Protein 1P9B (pdb70)

Nearest PDB structures (foldseek):
  1p9b-assembly1_A-2  TM=1.002E+00  e=6.068E-93  Plasmodium falciparum
  7pvo-assembly1_A  TM=9.543E-01  e=1.295E-46  Helicobacter pylori 26695
  3hid-assembly1_A-2  TM=9.448E-01  e=1.456E-46  Yersinia pestis CO92
  1ade-assembly1_A  TM=9.173E-01  e=1.953E-46  Escherichia coli
  3r7t-assembly1_A  TM=9.299E-01  e=4.660E-45  Campylobacter jejuni subsp. jejuni NCTC 11168 = ATCC 700819

InterPro domains:
  IPR001114 Adenylosuccinate synthetase [MF_00011] (1-442)
  IPR001114 Adenylosuccinate synthetase [PF00709] (19-434)
  IPR001114 Adenylosuccinate synthetase [PTHR11846] (7-436)
  IPR001114 Adenylosuccinate synthetase [SM00788] (16-435)
  IPR001114 Adenylosuccinate synthetase [TIGR00184] (19-437)
  IPR001114 Adenylosuccinate synthetase [cd03108] (15-435)
  IPR018220 Adenylosuccinate synthase, GTP-binding site [PS01266] (23-30)
  IPR027417 P-loop containing nucleoside triphosphate hydrolase [SSF52540] (15-436)
  IPR033128 Adenylosuccinate synthase, active site [PS00513] (144-155)
  IPR042109 Adenylosuccinate synthetase, domain 1 [G3DSA:3.40.440.10] (19-273)
  IPR042110 Adenylosuccinate synthetase, domain 2 [G3DSA:1.10.300.10] (111-208)
  IPR042111 Adenylosuccinate synthetase, domain 3 [G3DSA:3.90.170.10] (274-442)

Solvent-accessible surface area: 18116 Å² total; per-residue (Å²): 80,28,11,18,0,0,2,2,2,2,6,5,39,0,24,5,3,17,0,0,1,33,36,2,90,164,23,54,4,0,0,2,1,4,0,0,7,17,5,11,9,41,0,3,29,127,111,97,123,81,50,12,40,0,1,0,0,0,9,61,39,116,135,3,31,0,0,0,0,22,10,0,0,0,13,0,86,25,0,7,96,18,8,104,97,51,27,87,53,3,57,102,31,0,42,0,2,44,76,0,9,1,2,0,39,0,2,40,61,3,5,43,67,58,18,66,136,60,109,171,88,61,110,51,31,17,41,26,102,67,0,9,28,7,1,26,63,10,69,73,58,204,65,15,6,107,0,21,32,0,92,78,48,147,63,0,107,68,74,0,34,139,8,0,70,88,6,31,114,101,68,129,17,115,144,31,80,50,136,121,10,24,100,63,5,100,64,15,17,78,87,0,91,100,45,1,43,62,2,53,58,32,3,70,72,18,25,123,87,118,80,102,3,3,2,0,2,1,15,1,2,0,32,1,55,109,76,1,1,139,56,22,16,19,35,6,43,2,1,29,39,2,0,43,80,4,0,29,17,88,120,162,48,28,75,23,4,0,0,0,0,1,1,0,1,2,5,37,20,44,16,19,15,33,1,53,24,140,77,113,46,0,100,57,0,50,90,126,9,124,0,67,11,41,26,37,170,66,85,17,60,1,0,10,0,1,5,9,0,5,20,35,2,60,90,48,1,56,23,66,53,4,0,0,3,51,0,33,9,0,13,38,20,161,57,1,34,0,0,27,29,0,77,9,123,159,95,30,120,104,24,136,149,21,56,20,6,24,75,89,120,60,3,126,48,35,81,35,52,71,58,150,19,75,13,9,185,95,108,0,49,108,21,100,95,32,107,101,3,23,105,44,0,32,122,1,0,81,8,0,27,137,69,5,180,7,68,2,27,32,0,0,1,7,69,19,62,168,17,22,0,81,44,142

Organism: Plasmodium falciparum (NCBI:txid5833)

Foldseek 3Di:
DQFEEEFALAFDPLQQLLVQCLCLVPAAEEEEFAEFQLFWHWAAAPRDIDIDRHWHSSLVDPRHATEYFLHYAYALVSVVVVDVVSDDVNLVRYAYEQNHFYAYVVLLVVLVVVQVVVVVVVHHLQRLSPSRQSRVVCVVVPLTHGNNQLLDLVSVLVSLVVVVVVSCVVSVVPDDCSVVRSVVSVVSNVSCNVNHDNLLVVVVVCVVVSGRYYYRFGGHQLQAVPRHLPPNHGDGGRADVSSCVRRNHDPVSHDFYEYRAEQWDKHGGDGDDQFWDPDVVQVLLCVLVVQADSRNRHRITIGAAELLSSLLNCVTRNHQEYAYAPLLSQAPPQKGKHFLWKAFQPPRHTDDRNDDDSYRVRSVRIHTDIDIAGHHNDRCLVPAEPVSDDPSSNCSQVVSCVSNVHYHAWYARDSHSRRIYGHD

Secondary structure (DSSP, 8-state):
--EEEEEESSSS-SSHHHHHHHHGGG-SEEEE-S--TT--EEEEETTEEEEESSS-TTTTSTT-EEEE-TT-EE-HHHHHHHHHHH-TTGGGGEEEETTSEE--HHHHHHHHHHHHHHHHTT------SSSHHHHHHHHHTT-PPBGGGGGSHHHHHHHHHHHHHHHHHHTT-----HHHHHHHHHHHHHHHGGGEE-HHHHHHHHHHTT--EEEE--S-GGG-TTTSSTTSS-SS--SHHHHHHTTT--GGG--EEEEEEESSEEE-SSS--TTB--SHHHHHHHHHTT-B-TTT-PBPEEE-EEHHHHHHHHHHH--SEEEEE-GGGGTT-SEEEEEEEEEETTT-PBPPTT----SHHHHTTEEEEEEEEE---S--TT--SGGGS-HHHHHHHHHHHHHHT--EEEEE-SSSTT-EEE--

Radius of gyration: 21.54 Å; Cα contacts (8 Å, |Δi|>4): 971; chains: 1; bounding box: 55×57×59 Å

Sequence (424 aa):
GNVVAILGAQWGDEGKGKIIDMLSEYSDITCRFNGGANAGHTISVNDKKYALHLLPCGVLYDNNISVLGNGMVIHVKSLMEEIESVGGKLLDRLYLSNKAHILFDIHQIIDSIQETKKLKEGKQIGTTKRGIGPCYSTKASRIGIRLGTLKNFENFKNMYSKLIDHLMDLYNITEYDKEKELNLFYNYHIKLRDRIVDVISFMNTNLENNKKVLIEGANAAMLDIDFGTYPYVTSSCTTVGGVFSGLGIHHKKLNLVVGVVKSYLTRVGCGPFLTELNNDVGQYLREKGHEYGTTTKRPRRCGWLDIPMLLYVKCINSIDMINLTKLDVLSGLEEILLCVNFKNKKTGELLEKGCYPVEEEISEEYEPVYEKFSGWKEDISTCNEFDELPENAKKYILAIEKYLKTPIVWIGVGPNRKNMIVKK

CATH classification: 3.40.440.10 (+2 more: 1.10.300.10, 3.90.170.10)

Structure (mmCIF, N/CA/C/O backbone):
data_1P9B
#
_entry.id   1P9B
#
_cell.length_a   91.579
_cell.length_b   117.117
_cell.length_c   80.416
_cell.angle_alpha   90.00
_cell.angle_beta   90.00
_cell.angle_gamma   90.00
#
_symmetry.space_group_name_H-M   'C 2 2 21'
#
loop_
_entity.id
_entity.type
_entity.pdbx_description
1 polymer 'Adenylosuccinate Synthetase'
2 non-polymer 'MAGNESIUM ION'
3 non-polymer 'NITRATE ION'
4 non-polymer '6-O-PHOSPHORYL INOSINE MONOPHOSPHATE'
5 non-polymer HADACIDIN
6 non-polymer "GUANOSINE-5'-DIPHOSPHATE"
7 water water
#
loop_
_atom_site.group_PDB
_atom_site.id
_atom_site.type_symbol
_atom_site.label_atom_id
_atom_site.label_alt_id
_atom_site.label_comp_id
_atom_site.label_asym_id
_atom_site.label_entity_id
_atom_site.label_seq_id
_atom_site.pdbx_PDB_ins_code
_atom_site.Cartn_x
_atom_site.Cartn_y
_atom_site.Cartn_z
_atom_site.occupancy
_atom_site.B_iso_or_equiv
_atom_site.auth_seq_id
_atom_site.auth_comp_id
_atom_site.auth_asym_id
_atom_site.auth_atom_id
_atom_site.pdbx_PDB_model_num
ATOM 1 N N . GLY A 1 14 ? 39.462 58.439 30.174 1.00 44.22 14 GLY A N 1
ATOM 2 C CA . GLY A 1 14 ? 38.634 59.441 30.901 1.00 43.31 14 GLY A CA 1
ATOM 3 C C . GLY A 1 14 ? 39.364 60.083 32.067 1.00 42.74 14 GLY A C 1
ATOM 4 O O . GLY A 1 14 ? 38.736 60.546 33.019 1.00 43.40 14 GLY A O 1
ATOM 5 N N . ASN A 1 15 ? 40.692 60.112 31.996 1.00 42.35 15 ASN A N 1
ATOM 6 C CA . ASN A 1 15 ? 41.507 60.703 33.055 1.00 40.21 15 ASN A CA 1
ATOM 7 C C . ASN A 1 15 ? 41.692 62.201 32.824 1.00 38.48 15 ASN A C 1
ATOM 8 O O . ASN A 1 15 ? 41.847 62.975 33.772 1.00 39.10 15 ASN A O 1
ATOM 10 N N . VAL A 1 16 ? 41.693 62.594 31.555 1.00 36.31 16 VAL A N 1
ATOM 11 C CA . VAL A 1 16 ? 41.847 63.992 31.169 1.00 32.46 16 VAL A CA 1
ATOM 12 C C . VAL A 1 16 ? 40.696 64.315 30.226 1.00 29.84 16 VAL A C 1
ATOM 13 O O . VAL A 1 16 ? 40.721 63.944 29.054 1.00 29.54 16 VAL A O 1
ATOM 17 N N . VAL A 1 17 ? 39.691 65.009 30.750 1.00 26.42 17 VAL A N 1
ATOM 18 C CA . VAL A 1 17 ? 38.500 65.352 29.984 1.00 24.84 17 VAL A CA 1
ATOM 19 C C . VAL A 1 17 ? 38.327 66.852 29.765 1.00 23.15 17 VAL A C 1
ATOM 20 O O . VAL A 1 17 ? 38.477 67.645 30.694 1.00 23.30 17 VAL A O 1
ATOM 24 N N . ALA A 1 18 ? 37.995 67.226 28.533 1.00 21.35 18 ALA A N 1
ATOM 25 C CA . ALA A 1 18 ? 37.772 68.622 28.184 1.00 20.32 18 ALA A CA 1
ATOM 26 C C . ALA A 1 18 ? 36.285 68.846 27.931 1.00 19.31 18 ALA A C 1
ATOM 27 O O . ALA A 1 18 ? 35.659 68.102 27.179 1.00 20.77 18 ALA A O 1
ATOM 29 N N . ILE A 1 19 ? 35.723 69.867 28.564 1.00 18.35 19 ILE A N 1
ATOM 30 C CA . ILE A 1 19 ? 34.315 70.196 28.378 1.00 19.09 19 ILE A CA 1
ATOM 31 C C . ILE A 1 19 ? 34.265 71.471 27.540 1.00 18.72 19 ILE A C 1
ATOM 32 O O . ILE A 1 19 ? 34.646 72.545 28.008 1.00 18.63 19 ILE A O 1
ATOM 37 N N . LEU A 1 20 ? 33.803 71.336 26.297 1.00 18.51 20 LEU A N 1
ATOM 38 C CA . LEU A 1 20 ? 33.743 72.459 25.366 1.00 17.76 20 LEU A CA 1
ATOM 39 C C . LEU A 1 20 ? 32.355 72.762 24.809 1.00 17.10 20 LEU A C 1
ATOM 40 O O . LEU A 1 20 ? 31.695 71.888 24.242 1.00 18.03 20 LEU A O 1
ATOM 45 N N . GLY A 1 21 ? 31.920 74.010 24.962 1.00 16.85 21 GLY A N 1
ATOM 46 C CA . GLY A 1 21 ? 30.627 74.414 24.442 1.00 16.55 21 GLY A CA 1
ATOM 47 C C . GLY A 1 21 ? 30.713 74.374 22.932 1.00 15.90 21 GLY A C 1
ATOM 48 O O . GLY A 1 21 ? 31.705 74.820 22.360 1.00 15.95 21 GLY A O 1
ATOM 49 N N . ALA A 1 22 ? 29.683 73.847 22.279 1.00 16.58 22 ALA A N 1
ATOM 50 C CA . ALA A 1 22 ? 29.681 73.730 20.826 1.00 16.95 22 ALA A CA 1
ATOM 51 C C . ALA A 1 22 ? 28.892 74.815 20.101 1.00 16.75 22 ALA A C 1
ATOM 52 O O . ALA A 1 22 ? 28.813 74.803 18.875 1.00 17.75 22 ALA A O 1
ATOM 54 N N . GLN A 1 23 ? 28.326 75.763 20.844 1.00 16.87 23 GLN A N 1
ATOM 55 C CA . GLN A 1 23 ? 27.525 76.814 20.221 1.00 15.12 23 GLN A CA 1
ATOM 56 C C . GLN A 1 23 ? 28.021 78.236 20.551 1.00 15.95 23 GLN A C 1
ATOM 57 O O . GLN A 1 23 ? 29.184 78.567 20.290 1.00 16.72 23 GLN A O 1
ATOM 63 N N . TRP A 1 24 ? 27.154 79.081 21.100 1.00 15.58 24 TRP A N 1
ATOM 64 C CA . TRP A 1 24 ? 27.557 80.446 21.453 1.00 15.29 24 TRP A CA 1
ATOM 65 C C . TRP A 1 24 ? 27.562 80.660 22.968 1.00 15.73 24 TRP A C 1
ATOM 66 O O . TRP A 1 24 ? 27.126 81.709 23.467 1.00 14.71 24 TRP A O 1
ATOM 77 N N . GLY A 1 25 ? 28.045 79.652 23.688 1.00 14.34 25 GLY A N 1
ATOM 78 C CA . GLY A 1 25 ? 28.124 79.723 25.136 1.00 15.78 25 GLY A CA 1
ATOM 79 C C . GLY A 1 25 ? 26.840 79.408 25.883 1.00 16.30 25 GLY A C 1
ATOM 80 O O . GLY A 1 25 ? 25.790 79.169 25.282 1.00 16.06 25 GLY A O 1
ATOM 81 N N . ASP A 1 26 ? 26.937 79.398 27.209 1.00 16.65 26 ASP A N 1
ATOM 82 C CA . ASP A 1 26 ? 25.790 79.143 28.075 1.00 17.70 26 ASP A CA 1
ATOM 83 C C . ASP A 1 26 ? 25.081 77.827 27.773 1.00 17.20 26 ASP A C 1
ATOM 84 O O . ASP A 1 26 ? 23.859 77.720 27.913 1.00 17.23 26 ASP A O 1
ATOM 89 N N . GLU A 1 27 ? 25.846 76.821 27.370 1.00 18.08 27 GLU A N 1
ATOM 90 C CA . GLU A 1 27 ? 25.260 75.525 27.057 1.00 18.55 27 GLU A CA 1
ATOM 91 C C . GLU A 1 27 ? 25.023 74.676 28.308 1.00 18.57 27 GLU A C 1
ATOM 92 O O . GLU A 1 27 ? 24.302 73.680 28.258 1.00 18.90 27 GLU A O 1
ATOM 98 N N . GLY A 1 28 ? 25.622 75.084 29.426 1.00 20.19 28 GLY A N 1
ATOM 99 C CA . GLY A 1 28 ? 25.480 74.351 30.674 1.00 20.11 28 GLY A CA 1
ATOM 100 C C . GLY A 1 28 ? 26.802 73.736 31.106 1.00 20.87 28 GLY A C 1
ATOM 101 O O . GLY A 1 28 ? 26.834 72.678 31.736 1.00 19.45 28 GLY A O 1
ATOM 102 N N . LYS A 1 29 ? 27.900 74.407 30.771 1.00 20.24 29 LYS A N 1
ATOM 103 C CA . LYS A 1 29 ? 29.242 73.921 31.098 1.00 20.78 29 LYS A CA 1
ATOM 104 C C . LYS A 1 29 ? 29.527 73.857 32.598 1.00 20.17 29 LYS A C 1
ATOM 105 O O . LYS A 1 29 ? 30.064 72.866 33.093 1.00 19.75 29 LYS A O 1
ATOM 111 N N . GLY A 1 30 ? 29.176 74.918 33.314 1.00 19.90 30 GLY A N 1
ATOM 112 C CA . GLY A 1 30 ? 29.401 74.945 34.747 1.00 19.10 30 GLY A CA 1
ATOM 113 C C . GLY A 1 30 ? 28.711 73.785 35.442 1.00 20.27 30 GLY A C 1
ATOM 114 O O . GLY A 1 30 ? 29.248 73.204 36.389 1.00 18.44 30 GLY A O 1
ATOM 115 N N . LYS A 1 31 ? 27.522 73.439 34.964 1.00 19.43 31 LYS A N 1
ATOM 116 C CA . LYS A 1 31 ? 26.754 72.345 35.550 1.00 20.03 31 LYS A CA 1
ATOM 117 C C . LYS A 1 31 ? 27.437 70.992 35.414 1.00 19.73 31 LYS A C 1
ATOM 118 O O . LYS A 1 31 ? 27.540 70.245 36.389 1.00 21.74 31 LYS A O 1
ATOM 124 N N . ILE A 1 32 ? 27.887 70.659 34.209 1.00 19.73 32 ILE A N 1
ATOM 125 C CA . ILE A 1 32 ? 28.540 69.373 34.028 1.00 19.83 32 ILE A CA 1
ATOM 126 C C . ILE A 1 32 ? 29.909 69.352 34.708 1.00 20.54 32 ILE A C 1
ATOM 127 O O . ILE A 1 32 ? 30.341 68.304 35.198 1.00 19.84 32 ILE A O 1
ATOM 132 N N . ILE A 1 33 ? 30.586 70.502 34.757 1.00 19.93 33 ILE A N 1
ATOM 133 C CA . ILE A 1 33 ? 31.882 70.574 35.432 1.00 21.00 33 ILE A CA 1
ATOM 134 C C . ILE A 1 33 ? 31.675 70.247 36.915 1.00 21.65 33 ILE A C 1
ATOM 135 O O . ILE A 1 33 ? 32.388 69.416 37.482 1.00 22.47 33 ILE A O 1
ATOM 140 N N . ASP A 1 34 ? 30.701 70.905 37.540 1.00 22.18 34 ASP A N 1
ATOM 141 C CA . ASP A 1 34 ? 30.414 70.656 38.949 1.00 23.62 34 ASP A CA 1
ATOM 142 C C . ASP A 1 34 ? 30.084 69.180 39.157 1.00 24.43 34 ASP A C 1
ATOM 143 O O . ASP A 1 34 ? 30.573 68.548 40.093 1.00 25.31 34 ASP A O 1
ATOM 148 N N . MET A 1 35 ? 29.246 68.639 38.279 1.00 24.07 35 MET A N 1
ATOM 149 C CA . MET A 1 35 ? 28.854 67.241 38.370 1.00 25.08 35 MET A CA 1
ATOM 150 C C . MET A 1 35 ? 30.067 66.326 38.282 1.00 24.95 35 MET A C 1
ATOM 151 O O . MET A 1 35 ? 30.312 65.521 39.177 1.00 26.56 35 MET A O 1
ATOM 156 N N . LEU A 1 36 ? 30.828 66.454 37.201 1.00 24.71 36 LEU A N 1
ATOM 157 C CA . LEU A 1 36 ? 32.007 65.621 37.002 1.00 24.15 36 LEU A CA 1
ATOM 158 C C . LEU A 1 36 ? 33.130 65.878 38.003 1.00 24.78 36 LEU A C 1
ATOM 159 O O . LEU A 1 36 ? 33.982 65.012 38.212 1.00 23.59 36 LEU A O 1
ATOM 164 N N . SER A 1 37 ? 33.134 67.054 38.626 1.00 25.83 37 SER A N 1
ATOM 165 C CA . SER A 1 37 ? 34.180 67.383 39.597 1.00 28.46 37 SER A CA 1
ATOM 166 C C . SER A 1 37 ? 34.108 66.522 40.855 1.00 30.96 37 SER A C 1
ATOM 167 O O . SER A 1 37 ? 35.013 66.548 41.687 1.00 30.78 37 SER A O 1
ATOM 170 N N . GLU A 1 38 ? 33.030 65.760 40.992 1.00 32.67 38 GLU A N 1
ATOM 171 C CA . GLU A 1 38 ? 32.881 64.891 42.149 1.00 35.11 38 GLU A CA 1
ATOM 172 C C . GLU A 1 38 ? 33.941 63.799 42.080 1.00 34.83 38 GLU A C 1
ATOM 173 O O . GLU A 1 38 ? 34.410 63.310 43.108 1.00 35.16 38 GLU A O 1
ATOM 179 N N . TYR A 1 39 ? 34.328 63.434 40.860 1.00 35.40 39 TYR A N 1
ATOM 180 C CA . TYR A 1 39 ? 35.321 62.388 40.663 1.00 36.42 39 TYR A CA 1
ATOM 181 C C . TYR A 1 39 ? 36.618 62.855 40.014 1.00 35.53 39 TYR A C 1
ATOM 182 O O . TYR A 1 39 ? 37.390 62.042 39.512 1.00 36.54 39 TYR A O 1
ATOM 191 N N . SER A 1 40 ? 36.862 64.161 40.029 1.00 34.08 40 SER A N 1
ATOM 192 C CA . SER A 1 40 ? 38.083 64.707 39.446 1.00 33.37 40 SER A CA 1
ATOM 193 C C . SER A 1 40 ? 38.983 65.270 40.541 1.00 31.90 40 SER A C 1
ATOM 194 O O . SER A 1 40 ? 38.509 65.644 41.614 1.00 32.00 40 SER A O 1
ATOM 197 N N . ASP A 1 41 ? 40.282 65.320 40.263 1.00 28.72 41 ASP A N 1
ATOM 198 C CA . ASP A 1 41 ? 41.250 65.848 41.217 1.00 28.14 41 ASP A CA 1
ATOM 199 C C . ASP A 1 41 ? 41.494 67.329 40.931 1.00 27.53 41 ASP A C 1
ATOM 200 O O . ASP A 1 41 ? 41.537 68.155 41.846 1.00 27.16 41 ASP A O 1
ATOM 205 N N . ILE A 1 42 ? 41.651 67.655 39.651 1.00 26.67 42 ILE A N 1
ATOM 206 C CA . ILE A 1 42 ? 41.919 69.028 39.235 1.00 26.85 42 ILE A CA 1
ATOM 207 C C . ILE A 1 42 ? 40.927 69.521 38.180 1.00 25.41 42 ILE A C 1
ATOM 208 O O . ILE A 1 42 ? 40.570 68.787 37.262 1.00 24.85 42 ILE A O 1
ATOM 213 N N . THR A 1 43 ? 40.495 70.770 38.318 1.00 24.79 43 THR A N 1
ATOM 214 C CA . THR A 1 43 ? 39.581 71.382 37.355 1.00 23.63 43 THR A CA 1
ATOM 215 C C . THR A 1 43 ? 40.269 72.659 36.872 1.00 22.43 43 THR A C 1
ATOM 216 O O . THR A 1 43 ? 40.641 73.512 37.679 1.00 21.11 43 THR A O 1
ATOM 220 N N . CYS A 1 44 ? 40.436 72.797 35.560 1.00 22.66 44 CYS A N 1
ATOM 221 C CA . CYS A 1 44 ? 41.136 73.959 35.020 1.00 21.82 44 CYS A CA 1
ATOM 222 C C . CYS A 1 44 ? 40.386 74.828 34.020 1.00 21.10 44 CYS A C 1
ATOM 223 O O . CYS A 1 44 ? 39.611 74.334 33.209 1.00 19.77 44 CYS A O 1
ATOM 226 N N . ARG A 1 45 ? 40.648 76.131 34.095 1.00 20.63 45 ARG A N 1
ATOM 227 C CA . ARG A 1 45 ? 40.106 77.110 33.156 1.00 18.89 45 ARG A CA 1
ATOM 228 C C . ARG A 1 45 ? 41.352 77.386 32.310 1.00 20.25 45 ARG A C 1
ATOM 229 O O . ARG A 1 45 ? 42.467 77.367 32.837 1.00 20.70 45 ARG A O 1
ATOM 237 N N . PHE A 1 46 ? 41.184 77.637 31.018 1.00 19.53 46 PHE A N 1
ATOM 238 C CA . PHE A 1 46 ? 42.351 77.861 30.166 1.00 19.35 46 PHE A CA 1
ATOM 239 C C . PHE A 1 46 ? 42.223 79.011 29.174 1.00 18.59 46 PHE A C 1
ATOM 240 O O . PHE A 1 46 ? 43.213 79.397 28.548 1.00 20.23 46 PHE A O 1
ATOM 248 N N . ASN A 1 47 ? 41.022 79.560 29.018 1.00 17.37 47 ASN A N 1
ATOM 249 C CA . ASN A 1 47 ? 40.833 80.655 28.067 1.00 16.93 47 ASN A CA 1
ATOM 250 C C . ASN A 1 47 ? 39.876 81.728 28.572 1.00 17.10 47 ASN A C 1
ATOM 251 O O . ASN A 1 47 ? 39.181 81.538 29.571 1.00 18.26 47 ASN A O 1
ATOM 256 N N . GLY A 1 48 ? 39.838 82.851 27.862 1.00 16.54 48 GLY A N 1
ATOM 257 C CA . GLY A 1 48 ? 38.960 83.939 28.234 1.00 16.14 48 GLY A CA 1
ATOM 258 C C . GLY A 1 48 ? 39.195 84.427 29.648 1.00 15.87 48 GLY A C 1
ATOM 259 O O . GLY A 1 48 ? 40.280 84.265 30.196 1.00 16.11 48 GLY A O 1
ATOM 260 N N . GLY A 1 49 ? 38.166 85.019 30.240 1.00 15.05 49 GLY A N 1
ATOM 261 C CA . GLY A 1 49 ? 38.289 85.527 31.590 1.00 14.15 49 GLY A CA 1
ATOM 262 C C . GLY A 1 49 ? 36.924 85.626 32.230 1.00 15.98 49 GLY A C 1
ATOM 263 O O . GLY A 1 49 ? 36.122 84.696 32.127 1.00 17.86 49 GLY A O 1
ATOM 264 N N . ALA A 1 50 ? 36.639 86.765 32.856 1.00 16.07 50 ALA A N 1
ATOM 265 C CA . ALA A 1 50 ? 35.364 86.949 33.535 1.00 15.64 50 ALA A CA 1
ATOM 266 C C . ALA A 1 50 ? 34.182 87.254 32.623 1.00 15.11 50 ALA A C 1
ATOM 267 O O . ALA A 1 50 ? 33.096 87.587 33.108 1.00 17.64 50 ALA A O 1
ATOM 269 N N . ASN A 1 51 ? 34.376 87.160 31.309 1.00 14.63 51 ASN A N 1
ATOM 270 C CA . ASN A 1 51 ? 33.248 87.361 30.407 1.00 15.97 51 ASN A CA 1
ATOM 271 C C . ASN A 1 51 ? 32.403 86.102 30.577 1.00 16.05 51 ASN A C 1
ATOM 272 O O . ASN A 1 51 ? 31.175 86.120 30.445 1.00 16.39 51 ASN A O 1
ATOM 277 N N . ALA A 1 52 ? 33.085 85.010 30.910 1.00 16.12 52 ALA A N 1
ATOM 278 C CA . ALA A 1 52 ? 32.431 83.730 31.140 1.00 17.01 52 ALA A CA 1
ATOM 279 C C . ALA A 1 52 ? 31.565 83.812 32.396 1.00 17.13 52 ALA A C 1
ATOM 280 O O . ALA A 1 52 ? 31.914 84.493 33.363 1.00 16.21 52 ALA A O 1
ATOM 282 N N . GLY A 1 53 ? 30.436 83.116 32.370 1.00 15.84 53 GLY A N 1
ATOM 283 C CA . GLY A 1 53 ? 29.536 83.090 33.511 1.00 17.09 53 GLY A CA 1
ATOM 284 C C . GLY A 1 53 ? 29.051 81.658 33.621 1.00 16.60 53 GLY A C 1
ATOM 285 O O . GLY A 1 53 ? 28.171 81.246 32.872 1.00 16.96 53 GLY A O 1
ATOM 286 N N . HIS A 1 54 ? 29.620 80.889 34.538 1.00 18.23 54 HIS A N 1
ATOM 287 C CA . HIS A 1 54 ? 29.234 79.489 34.674 1.00 17.81 54 HIS A CA 1
ATOM 288 C C . HIS A 1 54 ? 28.431 79.205 35.938 1.00 19.42 54 HIS A C 1
ATOM 289 O O . HIS A 1 54 ? 28.932 79.305 37.059 1.00 19.06 54 HIS A O 1
ATOM 296 N N . THR A 1 55 ? 27.171 78.837 35.731 1.00 20.13 55 THR A N 1
ATOM 297 C CA . THR A 1 55 ? 26.228 78.578 36.812 1.00 20.14 55 THR A CA 1
ATOM 298 C C . THR A 1 55 ? 26.180 77.150 37.342 1.00 20.70 55 THR A C 1
ATOM 299 O O . THR A 1 55 ? 26.036 76.191 36.581 1.00 19.75 55 THR A O 1
ATOM 303 N N . ILE A 1 56 ? 26.299 77.031 38.662 1.00 21.70 56 ILE A N 1
ATOM 304 C CA . ILE A 1 56 ? 26.219 75.747 39.351 1.00 22.43 56 ILE A CA 1
ATOM 305 C C . ILE A 1 56 ? 24.942 75.820 40.191 1.00 22.21 56 ILE A C 1
ATOM 306 O O . ILE A 1 56 ? 24.612 76.879 40.726 1.00 18.83 56 ILE A O 1
ATOM 311 N N . SER A 1 57 ? 24.221 74.712 40.300 1.00 24.01 57 SER A N 1
ATOM 312 C CA . SER A 1 57 ? 23.010 74.699 41.106 1.00 25.56 57 SER A CA 1
ATOM 313 C C . SER A 1 57 ? 22.903 73.392 41.875 1.00 27.54 57 SER A C 1
ATOM 314 O O . SER A 1 57 ? 22.953 72.307 41.294 1.00 27.47 57 SER A O 1
ATOM 317 N N . VAL A 1 58 ? 22.778 73.505 43.192 1.00 28.79 58 VAL A N 1
ATOM 318 C CA . VAL A 1 58 ? 22.650 72.338 44.051 1.00 31.00 58 VAL A CA 1
ATOM 319 C C . VAL A 1 58 ? 21.437 72.580 44.936 1.00 32.15 58 VAL A C 1
ATOM 320 O O . VAL A 1 58 ? 21.381 73.567 45.665 1.00 31.41 58 VAL A O 1
ATOM 324 N N . ASN A 1 59 ? 20.461 71.682 44.861 1.00 34.32 59 ASN A N 1
ATOM 325 C CA . ASN A 1 59 ? 19.236 71.822 45.637 1.00 36.85 59 ASN A CA 1
ATOM 326 C C . ASN A 1 59 ? 18.644 73.208 45.407 1.00 37.20 59 ASN A C 1
ATOM 327 O O . ASN A 1 59 ? 18.139 73.849 46.329 1.00 37.15 59 ASN A O 1
ATOM 332 N N . ASP A 1 60 ? 18.730 73.667 44.163 1.00 37.78 60 ASP A N 1
ATOM 333 C CA . ASP A 1 60 ? 18.196 74.961 43.757 1.00 38.51 60 ASP A CA 1
ATOM 334 C C . ASP A 1 60 ? 18.965 76.189 44.233 1.00 37.90 60 ASP A C 1
ATOM 335 O O . ASP A 1 60 ? 18.560 77.317 43.956 1.00 37.74 60 ASP A O 1
ATOM 340 N N . LYS A 1 61 ? 20.061 75.986 44.956 1.00 37.69 61 LYS A N 1
ATOM 341 C CA . LYS A 1 61 ? 20.861 77.125 45.394 1.00 38.23 61 LYS A CA 1
ATOM 342 C C . LYS A 1 61 ? 21.905 77.327 44.295 1.00 36.19 61 LYS A C 1
ATOM 343 O O . LYS A 1 61 ? 22.768 76.479 44.078 1.00 34.33 61 LYS A O 1
ATOM 349 N N . LYS A 1 62 ? 21.805 78.443 43.585 1.00 35.84 62 LYS A N 1
ATOM 350 C CA . LYS A 1 62 ? 22.724 78.717 42.493 1.00 34.87 62 LYS A CA 1
ATOM 351 C C . LYS A 1 62 ? 23.994 79.471 42.860 1.00 33.63 62 LYS A C 1
ATOM 352 O O . LYS A 1 62 ? 23.996 80.338 43.732 1.00 33.27 62 LYS A O 1
ATOM 358 N N . TYR A 1 63 ? 25.075 79.110 42.177 1.00 33.12 63 TYR A N 1
ATOM 359 C CA . TYR A 1 63 ? 26.377 79.735 42.361 1.00 32.44 63 TYR A CA 1
ATOM 360 C C . TYR A 1 63 ? 26.910 80.046 40.969 1.00 30.99 63 TYR A C 1
ATOM 361 O O . TYR A 1 63 ? 26.873 79.195 40.081 1.00 30.62 63 TYR A O 1
ATOM 370 N N . ALA A 1 64 ? 27.410 81.257 40.776 1.00 28.33 64 ALA A N 1
ATOM 371 C CA . ALA A 1 64 ? 27.940 81.630 39.476 1.00 27.25 64 ALA A CA 1
ATOM 372 C C . ALA A 1 64 ? 29.417 81.994 39.563 1.00 25.09 64 ALA A C 1
ATOM 373 O O . ALA A 1 64 ? 29.801 82.871 40.340 1.00 24.05 64 ALA A O 1
ATOM 375 N N . LEU A 1 65 ? 30.235 81.306 38.769 1.00 23.77 65 LEU A N 1
ATOM 376 C CA . LEU A 1 65 ? 31.676 81.554 38.719 1.00 22.19 65 LEU A CA 1
ATOM 377 C C . LEU A 1 65 ? 32.053 82.204 37.387 1.00 20.63 65 LEU A C 1
ATOM 378 O O . LEU A 1 65 ? 31.457 81.899 36.350 1.00 19.55 65 LEU A O 1
ATOM 383 N N . HIS A 1 66 ? 33.050 83.085 37.420 1.00 18.17 66 HIS A N 1
ATOM 384 C CA . HIS A 1 66 ? 33.511 83.787 36.222 1.00 18.38 66 HIS A CA 1
ATOM 385 C C . HIS A 1 66 ? 34.991 83.547 35.937 1.00 18.54 66 HIS A C 1
ATOM 386 O O . HIS A 1 66 ? 35.429 83.607 34.780 1.00 18.74 66 HIS A O 1
ATOM 393 N N . LEU A 1 67 ? 35.761 83.276 36.989 1.00 18.64 67 LEU A N 1
ATOM 394 C CA . LEU A 1 67 ? 37.194 83.043 36.833 1.00 17.05 67 LEU A CA 1
ATOM 395 C C . LEU A 1 67 ? 37.663 81.736 37.452 1.00 19.58 67 LEU A C 1
ATOM 396 O O . LEU A 1 67 ? 38.478 81.028 36.861 1.00 18.30 67 LEU A O 1
ATOM 401 N N . LEU A 1 68 ? 37.160 81.417 38.643 1.00 19.25 68 LEU A N 1
ATOM 402 C CA . LEU A 1 68 ? 37.525 80.167 39.306 1.00 20.22 68 LEU A CA 1
ATOM 403 C C . LEU A 1 68 ? 36.780 79.026 38.616 1.00 19.75 68 LEU A C 1
ATOM 404 O O . LEU A 1 68 ? 35.657 79.212 38.152 1.00 20.69 68 LEU A O 1
ATOM 409 N N . PRO A 1 69 ? 37.395 77.831 38.539 1.00 20.19 69 PRO A N 1
ATOM 410 C CA . PRO A 1 69 ? 36.728 76.697 37.895 1.00 20.09 69 PRO A CA 1
ATOM 411 C C . PRO A 1 69 ? 35.527 76.265 38.739 1.00 20.67 69 PRO A C 1
ATOM 412 O O . PRO A 1 69 ? 35.449 76.573 39.934 1.00 19.53 69 PRO A O 1
ATOM 416 N N . CYS A 1 70 ? 34.610 75.529 38.120 1.00 21.01 70 CYS A N 1
ATOM 417 C CA . CYS A 1 70 ? 33.402 75.085 38.803 1.00 20.81 70 CYS A CA 1
ATOM 418 C C . CYS A 1 70 ? 33.528 73.798 39.607 1.00 21.90 70 CYS A C 1
ATOM 419 O O . CYS A 1 70 ? 32.562 73.046 39.741 1.00 20.83 70 CYS A O 1
ATOM 422 N N . GLY A 1 71 ? 34.720 73.546 40.135 1.00 21.81 71 GLY A N 1
ATOM 423 C CA . GLY A 1 71 ? 34.923 72.366 40.950 1.00 23.39 71 GLY A CA 1
ATOM 424 C C . GLY A 1 71 ? 35.116 72.823 42.384 1.00 24.49 71 GLY A C 1
ATOM 425 O O . GLY A 1 71 ? 35.358 72.021 43.283 1.00 24.07 71 GLY A O 1
ATOM 426 N N . VAL A 1 72 ? 34.983 74.130 42.592 1.00 25.19 72 VAL A N 1
ATOM 427 C CA . VAL A 1 72 ? 35.173 74.744 43.902 1.00 27.47 72 VAL A CA 1
ATOM 428 C C . VAL A 1 72 ? 34.274 74.283 45.044 1.00 28.08 72 VAL A C 1
ATOM 429 O O . VAL A 1 72 ? 34.607 74.505 46.205 1.00 29.66 72 VAL A O 1
ATOM 433 N N . LEU A 1 73 ? 33.144 73.656 44.740 1.00 28.59 73 LEU A N 1
ATOM 434 C CA . LEU A 1 73 ? 32.251 73.217 45.808 1.00 29.35 73 LEU A CA 1
ATOM 435 C C . LEU A 1 73 ? 32.755 71.971 46.544 1.00 30.12 73 LEU A C 1
ATOM 436 O O . LEU A 1 73 ? 32.193 71.580 47.568 1.00 29.98 73 LEU A O 1
ATOM 441 N N . TYR A 1 74 ? 33.819 71.358 46.033 1.00 30.20 74 TYR A N 1
ATOM 442 C CA . TYR A 1 74 ? 34.385 70.171 46.669 1.00 31.07 74 TYR A CA 1
ATOM 443 C C . TYR A 1 74 ? 35.641 70.531 47.463 1.00 32.93 74 TYR A C 1
ATOM 444 O O . TYR A 1 74 ? 36.638 70.983 46.896 1.00 32.34 74 TYR A O 1
ATOM 453 N N . ASP A 1 75 ? 35.584 70.322 48.776 1.00 33.24 75 ASP A N 1
ATOM 454 C CA . ASP A 1 75 ? 36.693 70.646 49.672 1.00 35.47 75 ASP A CA 1
ATOM 455 C C . ASP A 1 75 ? 38.051 70.092 49.266 1.00 33.89 75 ASP A C 1
ATOM 456 O O . ASP A 1 75 ? 39.081 70.587 49.719 1.00 33.62 75 ASP A O 1
ATOM 461 N N . ASN A 1 76 ? 38.056 69.071 48.420 1.00 34.85 76 ASN A N 1
ATOM 462 C CA . ASN A 1 76 ? 39.304 68.446 47.998 1.00 34.99 76 ASN A CA 1
ATOM 463 C C . ASN A 1 76 ? 39.755 68.828 46.594 1.00 32.94 76 ASN A C 1
ATOM 464 O O . ASN A 1 76 ? 40.904 68.590 46.219 1.00 33.37 76 ASN A O 1
ATOM 469 N N . ASN A 1 77 ? 38.855 69.424 45.821 1.00 30.09 77 ASN A N 1
ATOM 470 C CA . ASN A 1 77 ? 39.179 69.813 44.457 1.00 27.99 77 ASN A CA 1
ATOM 471 C C . ASN A 1 77 ? 40.236 70.919 44.362 1.00 25.31 77 ASN A C 1
ATOM 472 O O . ASN A 1 77 ? 40.262 71.847 45.169 1.00 23.01 77 ASN A O 1
ATOM 477 N N . ILE A 1 78 ? 41.106 70.797 43.364 1.00 25.45 78 ILE A N 1
ATOM 478 C CA . ILE A 1 78 ? 42.170 71.770 43.110 1.00 25.58 78 ILE A CA 1
ATOM 479 C C . ILE A 1 78 ? 41.782 72.614 41.896 1.00 25.25 78 ILE A C 1
ATOM 480 O O . ILE A 1 78 ? 41.464 72.074 40.829 1.00 24.47 78 ILE A O 1
ATOM 485 N N . SER A 1 79 ? 41.823 73.932 42.055 1.00 24.45 79 SER A N 1
ATOM 486 C CA . SER A 1 79 ? 41.485 74.846 40.968 1.00 23.87 79 SER A CA 1
ATOM 487 C C . SER A 1 79 ? 42.737 75.361 40.264 1.00 22.93 79 SER A C 1
ATOM 488 O O . SER A 1 79 ? 43.705 75.767 40.907 1.00 22.35 79 SER A O 1
ATOM 491 N N . VAL A 1 80 ? 42.705 75.339 38.936 1.00 22.87 80 VAL A N 1
ATOM 492 C CA . VAL A 1 80 ? 43.831 75.790 38.129 1.00 22.27 80 VAL A CA 1
ATOM 493 C C . VAL A 1 80 ? 43.411 76.799 37.066 1.00 20.23 80 VAL A C 1
ATOM 494 O O . VAL A 1 80 ? 42.456 76.565 36.323 1.00 21.14 80 VAL A O 1
ATOM 498 N N . LEU A 1 81 ? 44.115 77.926 37.013 1.00 17.16 81 LEU A N 1
ATOM 499 C CA . LEU A 1 81 ? 43.853 78.936 35.998 1.00 16.91 81 LEU A CA 1
ATOM 500 C C . LEU A 1 81 ? 45.065 78.916 35.074 1.00 16.96 81 LEU A C 1
ATOM 501 O O . LEU A 1 81 ? 46.177 79.256 35.477 1.00 16.11 81 LEU A O 1
ATOM 506 N N . GLY A 1 82 ? 44.837 78.493 33.835 1.00 17.44 82 GLY A N 1
ATOM 507 C CA . GLY A 1 82 ? 45.910 78.389 32.864 1.00 17.27 82 GLY A CA 1
ATOM 508 C C . GLY A 1 82 ? 46.503 79.674 32.327 1.00 17.11 82 GLY A C 1
ATOM 509 O O . GLY A 1 82 ? 45.965 80.767 32.520 1.00 16.01 82 GLY A O 1
ATOM 510 N N . ASN A 1 83 ? 47.621 79.522 31.620 1.00 16.58 83 ASN A N 1
ATOM 511 C CA . ASN A 1 83 ? 48.334 80.650 31.036 1.00 16.50 83 ASN A CA 1
ATOM 512 C C . ASN A 1 83 ? 47.542 81.411 29.972 1.00 16.58 83 ASN A C 1
ATOM 513 O O . ASN A 1 83 ? 47.775 82.599 29.753 1.00 16.29 83 ASN A O 1
ATOM 518 N N . GLY A 1 84 ? 46.603 80.732 29.320 1.00 17.38 84 GLY A N 1
ATOM 519 C CA . GLY A 1 84 ? 45.827 81.367 28.268 1.00 17.10 84 GLY A CA 1
ATOM 520 C C . GLY A 1 84 ? 44.720 82.323 28.679 1.00 16.31 84 GLY A C 1
ATOM 521 O O . GLY A 1 84 ? 44.002 82.837 27.820 1.00 14.41 84 GLY A O 1
ATOM 522 N N . MET A 1 85 ? 44.586 82.587 29.973 1.00 14.73 85 MET A N 1
ATOM 523 C CA . MET A 1 85 ? 43.528 83.470 30.453 1.00 16.21 85 MET A CA 1
ATOM 524 C C . MET A 1 85 ? 43.925 84.940 30.595 1.00 16.56 85 MET A C 1
ATOM 525 O O . MET A 1 85 ? 45.106 85.281 30.676 1.00 18.25 85 MET A O 1
ATOM 530 N N . VAL A 1 86 ? 42.910 85.800 30.626 1.00 16.00 86 VAL A N 1
ATOM 531 C CA . VAL A 1 86 ? 43.089 87.230 30.859 1.00 15.70 86 VAL A CA 1
ATOM 532 C C . VAL A 1 86 ? 42.288 87.384 32.149 1.00 15.68 86 VAL A C 1
ATOM 533 O O . VAL A 1 86 ? 41.055 87.345 32.150 1.00 14.53 86 VAL A O 1
ATOM 537 N N . ILE A 1 87 ? 43.011 87.536 33.255 1.00 17.17 87 ILE A N 1
ATOM 538 C CA . ILE A 1 87 ? 42.400 87.589 34.576 1.00 16.76 87 ILE A CA 1
ATOM 539 C C . ILE A 1 87 ? 42.196 88.939 35.243 1.00 16.98 87 ILE A C 1
ATOM 540 O O . ILE A 1 87 ? 43.160 89.653 35.533 1.00 17.05 87 ILE A O 1
ATOM 545 N N . HIS A 1 88 ? 40.932 89.277 35.494 1.00 16.73 88 HIS A N 1
ATOM 546 C CA . HIS A 1 88 ? 40.605 90.512 36.192 1.00 17.71 88 HIS A CA 1
ATOM 547 C C . HIS A 1 88 ? 40.831 90.121 37.645 1.00 17.59 88 HIS A C 1
ATOM 548 O O . HIS A 1 88 ? 39.938 89.589 38.306 1.00 16.64 88 HIS A O 1
ATOM 555 N N . VAL A 1 89 ? 42.041 90.362 38.129 1.00 17.88 89 VAL A N 1
ATOM 556 C CA . VAL A 1 89 ? 42.397 89.992 39.489 1.00 17.91 89 VAL A CA 1
ATOM 557 C C . VAL A 1 89 ? 41.406 90.474 40.538 1.00 18.61 89 VAL A C 1
ATOM 558 O O . VAL A 1 89 ? 41.127 89.760 41.499 1.00 18.33 89 VAL A O 1
ATOM 562 N N . LYS A 1 90 ? 40.859 91.669 40.353 1.00 19.39 90 LYS A N 1
ATOM 563 C CA . LYS A 1 90 ? 39.891 92.186 41.313 1.00 21.66 90 LYS A CA 1
ATOM 564 C C . LYS A 1 90 ? 38.728 91.205 41.465 1.00 21.29 90 LYS A C 1
ATOM 565 O O . LYS A 1 90 ? 38.326 90.872 42.584 1.00 20.18 90 LYS A O 1
ATOM 571 N N . SER A 1 91 ? 38.191 90.743 40.339 1.00 20.64 91 SER A N 1
ATOM 572 C CA . SER A 1 91 ? 37.079 89.792 40.371 1.00 21.90 91 SER A CA 1
ATOM 573 C C . SER A 1 91 ? 37.536 88.459 40.950 1.00 22.18 91 SER A C 1
ATOM 574 O O . SER A 1 91 ? 36.805 87.819 41.709 1.00 21.94 91 SER A O 1
ATOM 577 N N . LEU A 1 92 ? 38.746 88.039 40.587 1.00 22.11 92 LEU A N 1
ATOM 578 C CA . LEU A 1 92 ? 39.289 86.785 41.098 1.00 22.01 92 LEU A CA 1
ATOM 579 C C . LEU A 1 92 ? 39.302 86.792 42.629 1.00 22.09 92 LEU A C 1
ATOM 580 O O . LEU A 1 92 ? 38.814 85.855 43.264 1.00 21.58 92 LEU A O 1
ATOM 585 N N . MET A 1 93 ? 39.859 87.849 43.216 1.00 21.85 93 MET A N 1
ATOM 586 C CA . MET A 1 93 ? 39.927 87.961 44.671 1.00 23.35 93 MET A CA 1
ATOM 587 C C . MET A 1 93 ? 38.550 87.834 45.307 1.00 23.11 93 MET A C 1
ATOM 588 O O . MET A 1 93 ? 38.392 87.169 46.330 1.00 21.62 93 MET A O 1
ATOM 593 N N . GLU A 1 94 ? 37.557 88.477 44.700 1.00 23.02 94 GLU A N 1
ATOM 594 C CA . GLU A 1 94 ? 36.193 88.430 45.224 1.00 25.33 94 GLU A CA 1
ATOM 595 C C . GLU A 1 94 ? 35.649 87.009 45.245 1.00 24.22 94 GLU A C 1
ATOM 596 O O . GLU A 1 94 ? 35.042 86.588 46.230 1.00 24.92 94 GLU A O 1
ATOM 602 N N . GLU A 1 95 ? 35.861 86.268 44.160 1.00 23.45 95 GLU A N 1
ATOM 603 C CA . GLU A 1 95 ? 35.370 84.897 44.085 1.00 22.90 95 GLU A CA 1
ATOM 604 C C . GLU A 1 95 ? 36.107 84.001 45.068 1.00 22.93 95 GLU A C 1
ATOM 605 O O . GLU A 1 95 ? 35.519 83.088 45.645 1.00 21.16 95 GLU A O 1
ATOM 611 N N . ILE A 1 96 ? 37.399 84.254 45.246 1.00 24.11 96 ILE A N 1
ATOM 612 C CA . ILE A 1 96 ? 38.196 83.459 46.170 1.00 27.08 96 ILE A CA 1
ATOM 613 C C . ILE A 1 96 ? 37.651 83.603 47.587 1.00 28.04 96 ILE A C 1
ATOM 614 O O . ILE A 1 96 ? 37.427 82.614 48.284 1.00 27.80 96 ILE A O 1
ATOM 619 N N . GLU A 1 97 ? 37.435 84.844 48.003 1.00 30.19 97 GLU A N 1
ATOM 620 C CA . GLU A 1 97 ? 36.926 85.124 49.336 1.00 31.90 97 GLU A CA 1
ATOM 621 C C . GLU A 1 97 ? 35.487 84.646 49.498 1.00 31.88 97 GLU A C 1
ATOM 622 O O . GLU A 1 97 ? 35.068 84.276 50.597 1.00 31.04 97 GLU A O 1
ATOM 628 N N . SER A 1 98 ? 34.736 84.643 48.402 1.00 32.82 98 SER A N 1
ATOM 629 C CA . SER A 1 98 ? 33.353 84.192 48.444 1.00 33.39 98 SER A CA 1
ATOM 630 C C . SER A 1 98 ? 33.316 82.686 48.693 1.00 33.34 98 SER A C 1
ATOM 631 O O . SER A 1 98 ? 32.465 82.195 49.436 1.00 33.31 98 SER A O 1
ATOM 634 N N . VAL A 1 99 ? 34.242 81.953 48.078 1.00 32.86 99 VAL A N 1
ATOM 635 C CA . VAL A 1 99 ? 34.305 80.507 48.272 1.00 32.60 99 VAL A CA 1
ATOM 636 C C . VAL A 1 99 ? 34.755 80.238 49.706 1.00 32.77 99 VAL A C 1
ATOM 637 O O . VAL A 1 99 ? 34.184 79.400 50.405 1.00 31.94 99 VAL A O 1
ATOM 641 N N . GLY A 1 100 ? 35.779 80.966 50.140 1.00 32.35 100 GLY A N 1
ATOM 642 C CA . GLY A 1 100 ? 36.279 80.806 51.493 1.00 32.45 100 GLY A CA 1
ATOM 643 C C . GLY A 1 100 ? 36.966 79.480 51.751 1.00 33.25 100 GLY A C 1
ATOM 644 O O . GLY A 1 100 ? 37.540 78.874 50.844 1.00 32.01 100 GLY A O 1
ATOM 645 N N . GLY A 1 101 ? 36.900 79.026 52.999 1.00 33.26 101 GLY A N 1
ATOM 646 C CA . GLY A 1 101 ? 37.537 77.775 53.362 1.00 34.15 101 GLY A CA 1
ATOM 647 C C . GLY A 1 101 ? 39.032 77.885 53.150 1.00 33.65 101 GLY A C 1
ATOM 648 O O . GLY A 1 101 ? 39.620 78.944 53.378 1.00 33.41 101 GLY A O 1
ATOM 649 N N . LYS A 1 102 ? 39.651 76.796 52.712 1.00 32.60 102 LYS A N 1
ATOM 650 C CA . LYS A 1 102 ? 41.086 76.797 52.465 1.00 31.86 102 LYS A CA 1
ATOM 651 C C . LYS A 1 102 ? 41.343 76.700 50.966 1.00 29.98 102 LYS A C 1
ATOM 652 O O . LYS A 1 102 ? 42.300 76.061 50.530 1.00 30.49 102 LYS A O 1
ATOM 654 N N . LEU A 1 103 ? 40.483 77.344 50.181 1.00 28.14 103 LEU A N 1
ATOM 655 C CA . LEU A 1 103 ? 40.606 77.328 48.723 1.00 26.67 103 LEU A CA 1
ATOM 656 C C . LEU A 1 103 ? 42.007 77.717 48.248 1.00 26.08 103 LEU A C 1
ATOM 657 O O . LEU A 1 103 ? 42.537 77.121 47.307 1.00 24.24 103 LEU A O 1
ATOM 662 N N . LEU A 1 104 ? 42.611 78.706 48.898 1.00 27.85 104 LEU A N 1
ATOM 663 C CA . LEU A 1 104 ? 43.949 79.143 48.501 1.00 30.08 104 LEU A CA 1
ATOM 664 C C . LEU A 1 104 ? 44.993 78.028 48.511 1.00 30.49 104 LEU A C 1
A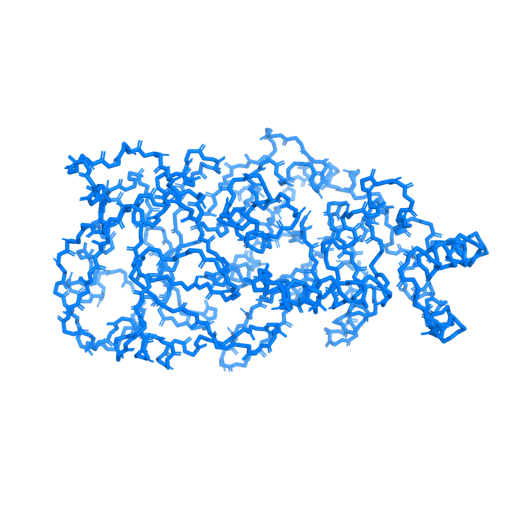TOM 665 O O . LEU A 1 104 ? 45.869 77.989 47.644 1.00 31.85 104 LEU A O 1
ATOM 670 N N . ASP A 1 105 ? 44.900 77.120 49.478 1.00 29.94 105 ASP A N 1
ATOM 671 C CA . ASP A 1 105 ? 45.850 76.014 49.574 1.00 30.57 105 ASP A CA 1
ATOM 672 C C . ASP A 1 105 ? 45.739 75.052 48.396 1.00 29.68 105 ASP A C 1
ATOM 673 O O . ASP A 1 105 ? 46.566 74.153 48.239 1.00 30.04 105 ASP A O 1
ATOM 678 N N . ARG A 1 106 ? 44.710 75.230 47.577 1.00 28.29 106 ARG A N 1
ATOM 679 C CA . ARG A 1 106 ? 44.516 74.364 46.421 1.00 28.47 106 ARG A CA 1
ATOM 680 C C . ARG A 1 106 ? 44.166 75.173 45.180 1.00 27.10 106 ARG A C 1
ATOM 681 O O . ARG A 1 106 ? 43.402 74.734 44.315 1.00 25.75 106 ARG A O 1
ATOM 689 N N . LEU A 1 107 ? 44.753 76.363 45.111 1.00 26.47 107 LEU A N 1
ATOM 690 C CA . LEU A 1 107 ? 44.557 77.282 44.000 1.00 24.87 107 LEU A CA 1
ATOM 691 C C . LEU A 1 107 ? 45.916 77.430 43.316 1.00 25.42 107 LEU A C 1
ATOM 692 O O . LEU A 1 107 ? 46.918 77.715 43.974 1.00 24.64 107 LEU A O 1
ATOM 697 N N . TYR A 1 108 ? 45.953 77.225 42.005 1.00 23.04 108 TYR A N 1
ATOM 698 C CA . TYR A 1 108 ? 47.194 77.357 41.254 1.00 22.06 108 TYR A CA 1
ATOM 699 C C . TYR A 1 108 ? 46.973 78.296 40.080 1.00 20.42 108 TYR A C 1
ATOM 700 O O . TYR A 1 108 ? 46.308 77.944 39.106 1.00 18.37 108 TYR A O 1
ATOM 709 N N . LEU A 1 109 ? 47.525 79.500 40.202 1.00 18.97 109 LEU A N 1
ATOM 710 C CA . LEU A 1 109 ? 47.399 80.537 39.185 1.00 18.59 109 LEU A CA 1
ATOM 711 C C . LEU A 1 109 ? 48.646 80.592 38.311 1.00 19.07 109 LEU A C 1
ATOM 712 O O . LEU A 1 109 ? 49.757 80.794 38.809 1.00 18.80 109 LEU A O 1
ATOM 717 N N . SER A 1 110 ? 48.456 80.416 37.007 1.00 19.04 110 SER A N 1
ATOM 718 C CA . SER A 1 110 ? 49.565 80.444 36.060 1.00 18.67 110 SER A CA 1
ATOM 719 C C . SER A 1 110 ? 50.345 81.748 36.126 1.00 16.77 110 SER A C 1
ATOM 720 O O . SER A 1 110 ? 49.762 82.829 36.061 1.00 17.35 110 SER A O 1
ATOM 723 N N . ASN A 1 111 ? 51.665 81.650 36.254 1.00 15.94 111 ASN A N 1
ATOM 724 C CA . ASN A 1 111 ? 52.482 82.850 36.310 1.00 14.43 111 ASN A CA 1
ATOM 725 C C . ASN A 1 111 ? 52.622 83.448 34.919 1.00 13.20 111 ASN A C 1
ATOM 726 O O . ASN A 1 111 ? 53.261 84.484 34.749 1.00 15.43 111 ASN A O 1
ATOM 731 N N . LYS A 1 112 ? 52.018 82.794 33.926 1.00 9.00 112 LYS A N 1
ATOM 732 C CA . LYS A 1 112 ? 52.073 83.267 32.539 1.00 7.59 112 LYS A CA 1
ATOM 733 C C . LYS A 1 112 ? 50.778 83.932 32.100 1.00 8.31 112 LYS A C 1
ATOM 734 O O . LYS A 1 112 ? 50.725 84.545 31.033 1.00 6.79 112 LYS A O 1
ATOM 740 N N . ALA A 1 113 ? 49.734 83.813 32.915 1.00 10.92 113 ALA A N 1
ATOM 741 C CA . ALA A 1 113 ? 48.445 84.404 32.577 1.00 13.37 113 ALA A CA 1
ATOM 742 C C . ALA A 1 113 ? 48.527 85.925 32.596 1.00 14.42 113 ALA A C 1
ATOM 743 O O . ALA A 1 113 ? 49.285 86.502 33.378 1.00 13.80 113 ALA A O 1
ATOM 745 N N . HIS A 1 114 ? 47.747 86.576 31.737 1.00 14.98 114 HIS A N 1
ATOM 746 C CA . HIS A 1 114 ? 47.760 88.034 31.676 1.00 16.92 114 HIS A CA 1
ATOM 747 C C . HIS A 1 114 ? 46.814 88.687 32.671 1.00 17.60 114 HIS A C 1
ATOM 748 O O . HIS A 1 114 ? 45.715 88.192 32.920 1.00 19.18 114 HIS A O 1
ATOM 755 N N . ILE A 1 115 ? 47.262 89.798 33.249 1.00 18.38 115 ILE A N 1
ATOM 756 C CA . ILE A 1 115 ? 46.470 90.544 34.221 1.00 18.16 115 ILE A CA 1
ATOM 757 C C . ILE A 1 115 ? 45.560 91.515 33.482 1.00 17.96 115 ILE A C 1
ATOM 758 O O . ILE A 1 115 ? 46.023 92.282 32.644 1.00 16.27 115 ILE A O 1
ATOM 763 N N . LEU A 1 116 ? 44.271 91.479 33.798 1.00 15.96 116 LEU A N 1
ATOM 764 C CA . LEU A 1 116 ? 43.313 92.370 33.166 1.00 18.04 116 LEU A CA 1
ATOM 765 C C . LEU A 1 116 ? 43.003 93.470 34.177 1.00 18.49 116 LEU A C 1
ATOM 766 O O . LEU A 1 116 ? 42.466 93.208 35.260 1.00 16.84 116 LEU A O 1
ATOM 771 N N . PHE A 1 117 ? 43.378 94.696 33.827 1.00 18.13 117 PHE A N 1
ATOM 772 C CA . PHE A 1 117 ? 43.160 95.851 34.692 1.00 18.53 117 PHE A CA 1
ATOM 773 C C . PHE A 1 117 ? 41.840 96.540 34.364 1.00 19.93 117 PHE A C 1
ATOM 774 O O . PHE A 1 117 ? 41.213 96.247 33.341 1.00 19.29 117 PHE A O 1
ATOM 782 N N . ASP A 1 118 ? 41.420 97.460 35.232 1.00 20.54 118 ASP A N 1
ATOM 783 C CA . ASP A 1 118 ? 40.170 98.173 35.018 1.00 20.67 118 ASP A CA 1
ATOM 784 C C . ASP A 1 118 ? 40.215 98.961 33.714 1.00 19.82 118 ASP A C 1
ATOM 785 O O . ASP A 1 118 ? 39.198 99.112 33.039 1.00 19.95 118 ASP A O 1
ATOM 790 N N . ILE A 1 119 ? 41.396 99.457 33.355 1.00 17.89 119 ILE A N 1
ATOM 791 C CA . ILE A 1 119 ? 41.523 100.232 32.129 1.00 16.15 119 ILE A CA 1
ATOM 792 C C . ILE A 1 119 ? 41.222 99.378 30.895 1.00 17.10 119 ILE A C 1
ATOM 793 O O . ILE A 1 119 ? 40.816 99.900 29.862 1.00 15.56 119 ILE A O 1
ATOM 798 N N . HIS A 1 120 ? 41.409 98.065 31.001 1.00 16.14 120 HIS A N 1
ATOM 799 C CA . HIS A 1 120 ? 41.103 97.185 29.874 1.00 17.09 120 HIS A CA 1
ATOM 800 C C . HIS A 1 120 ? 39.597 97.232 29.639 1.00 16.54 120 HIS A C 1
ATOM 801 O O . HIS A 1 120 ? 39.130 97.219 28.501 1.00 16.35 120 HIS A O 1
ATOM 808 N N . GLN A 1 121 ? 38.840 97.294 30.729 1.00 16.75 121 GLN A N 1
ATOM 809 C CA . GLN A 1 121 ? 37.385 97.362 30.641 1.00 18.01 121 GLN A CA 1
ATOM 810 C C . GLN A 1 121 ? 36.975 98.708 30.051 1.00 16.91 121 GLN A C 1
ATOM 811 O O . GLN A 1 121 ? 36.057 98.785 29.238 1.00 17.55 121 GLN A O 1
ATOM 817 N N . ILE A 1 122 ? 37.662 99.768 30.464 1.00 18.02 122 ILE A N 1
ATOM 818 C CA . ILE A 1 122 ? 37.357 101.102 29.957 1.00 19.53 122 ILE A CA 1
ATOM 819 C C . ILE A 1 122 ? 37.520 101.136 28.432 1.00 18.78 122 ILE A C 1
ATOM 820 O O . ILE A 1 122 ? 36.633 101.599 27.713 1.00 18.43 122 ILE A O 1
ATOM 825 N N . ILE A 1 123 ? 38.644 100.628 27.940 1.00 18.65 123 ILE A N 1
ATOM 826 C CA . ILE A 1 123 ? 38.899 100.593 26.501 1.00 18.69 123 ILE A CA 1
ATOM 827 C C . ILE A 1 123 ? 37.830 99.768 25.781 1.00 18.42 123 ILE A C 1
ATOM 828 O O . ILE A 1 123 ? 37.386 100.130 24.690 1.00 19.21 123 ILE A O 1
ATOM 833 N N . ASP A 1 124 ? 37.426 98.659 26.394 1.00 17.73 124 ASP A N 1
ATOM 834 C CA . ASP A 1 124 ? 36.394 97.785 25.830 1.00 18.67 124 ASP A CA 1
ATOM 835 C C . ASP A 1 124 ? 35.137 98.633 25.591 1.00 17.70 124 ASP A C 1
ATOM 836 O O . ASP A 1 124 ? 34.545 98.592 24.514 1.00 16.53 124 ASP A O 1
ATOM 841 N N . SER A 1 125 ? 34.740 99.409 26.598 1.00 19.66 125 SER A N 1
ATOM 842 C CA . SER A 1 125 ? 33.554 100.262 26.477 1.00 22.76 125 SER A CA 1
ATOM 843 C C . SER A 1 125 ? 33.755 101.382 25.457 1.00 22.53 125 SER A C 1
ATOM 844 O O . SER A 1 125 ? 32.835 101.722 24.708 1.00 21.48 125 SER A O 1
ATOM 847 N N . ILE A 1 126 ? 34.953 101.962 25.438 1.00 22.56 126 ILE A N 1
ATOM 848 C CA . ILE A 1 126 ? 35.263 103.025 24.484 1.00 22.79 126 ILE A CA 1
ATOM 849 C C . ILE A 1 126 ? 35.095 102.502 23.061 1.00 22.95 126 ILE A C 1
ATOM 850 O O . ILE A 1 126 ? 34.454 103.140 22.221 1.00 21.08 126 ILE A O 1
ATOM 855 N N . GLN A 1 127 ? 35.674 101.333 22.798 1.00 20.77 127 GLN A N 1
ATOM 856 C CA . GLN A 1 127 ? 35.601 100.722 21.477 1.00 20.99 127 GLN A CA 1
ATOM 857 C C . GLN A 1 127 ? 34.167 100.406 21.073 1.00 20.58 127 GLN A C 1
ATOM 858 O O . GLN A 1 127 ? 33.772 100.642 19.934 1.00 20.86 127 GLN A O 1
ATOM 864 N N . GLU A 1 128 ? 33.394 99.869 22.013 1.00 21.58 128 GLU A N 1
ATOM 865 C CA . GLU A 1 128 ? 32.006 99.513 21.757 1.00 21.32 128 GLU A CA 1
ATOM 866 C C . GLU A 1 128 ? 31.137 100.741 21.531 1.00 23.76 128 GLU A C 1
ATOM 867 O O . GLU A 1 128 ? 30.227 100.724 20.698 1.00 22.32 128 GLU A O 1
ATOM 873 N N . THR A 1 129 ? 31.417 101.803 22.279 1.00 23.36 129 THR A N 1
ATOM 874 C CA . THR A 1 129 ? 30.669 103.045 22.139 1.00 24.28 129 THR A CA 1
ATOM 875 C C . THR A 1 129 ? 30.896 103.600 20.740 1.00 24.76 129 THR A C 1
ATOM 876 O O . THR A 1 129 ? 29.953 104.028 20.075 1.00 25.69 129 THR A O 1
ATOM 880 N N . LYS A 1 130 ? 32.149 103.577 20.292 1.00 24.64 130 LYS A N 1
ATOM 881 C CA . LYS A 1 130 ? 32.485 104.073 18.965 1.00 25.47 130 LYS A CA 1
ATOM 882 C C . LYS A 1 130 ? 31.773 103.263 17.892 1.00 24.93 130 LYS A C 1
ATOM 883 O O . LYS A 1 130 ? 31.187 103.827 16.969 1.00 25.24 130 LYS A O 1
ATOM 889 N N . LYS A 1 131 ? 31.829 101.938 18.016 1.00 23.48 131 LYS A N 1
ATOM 890 C CA . LYS A 1 131 ? 31.188 101.049 17.054 1.00 23.37 131 LYS A CA 1
ATOM 891 C C . LYS A 1 131 ? 29.668 101.193 17.056 1.00 24.21 131 LYS A C 1
ATOM 892 O O . LYS A 1 131 ? 29.024 101.042 16.016 1.00 24.59 131 LYS A O 1
ATOM 898 N N . LEU A 1 132 ? 29.099 101.481 18.223 1.00 25.39 132 LEU A N 1
ATOM 899 C CA . LEU A 1 132 ? 27.656 101.648 18.348 1.00 27.03 132 LEU A CA 1
ATOM 900 C C . LEU A 1 132 ? 27.211 102.775 17.420 1.00 28.98 132 LEU A C 1
ATOM 901 O O . LEU A 1 132 ? 26.217 102.652 16.706 1.00 28.82 132 LEU A O 1
ATOM 906 N N . LYS A 1 133 ? 27.955 103.876 17.435 1.00 30.63 133 LYS A N 1
ATOM 907 C CA . LYS A 1 133 ? 27.636 105.017 16.587 1.00 33.60 133 LYS A CA 1
ATOM 908 C C . LYS A 1 133 ? 27.792 104.643 15.118 1.00 35.19 133 LYS A C 1
ATOM 909 O O . LYS A 1 133 ? 27.172 105.245 14.245 1.00 35.56 133 LYS A O 1
ATOM 915 N N . GLU A 1 134 ? 28.622 103.641 14.852 1.00 37.18 134 GLU A N 1
ATOM 916 C CA . GLU A 1 134 ? 28.860 103.184 13.488 1.00 38.48 134 GLU A CA 1
ATOM 917 C C . GLU A 1 134 ? 27.894 102.061 13.150 1.00 38.12 134 GLU A C 1
ATOM 918 O O . GLU A 1 134 ? 27.884 101.563 12.026 1.00 39.46 134 GLU A O 1
ATOM 924 N N . GLY A 1 135 ? 27.098 101.662 14.139 1.00 36.55 135 GLY A N 1
ATOM 925 C CA . GLY A 1 135 ? 26.138 100.591 13.945 1.00 34.71 135 GLY A CA 1
ATOM 926 C C . GLY A 1 135 ? 26.793 99.228 13.811 1.00 33.68 135 GLY A C 1
ATOM 927 O O . GLY A 1 135 ? 26.239 98.313 13.206 1.00 34.85 135 GLY A O 1
ATOM 928 N N . LYS A 1 136 ? 27.987 99.083 14.368 1.00 30.28 136 LYS A N 1
ATOM 929 C CA . LYS A 1 136 ? 28.667 97.793 14.282 1.00 27.48 136 LYS A CA 1
ATOM 930 C C . LYS A 1 136 ? 29.246 97.286 15.598 1.00 24.05 136 LYS A C 1
ATOM 931 O O . LYS A 1 136 ? 30.277 96.604 15.624 1.00 21.58 136 LYS A O 1
ATOM 937 N N . GLN A 1 137 ? 28.573 97.617 16.694 1.00 20.35 137 GLN A N 1
ATOM 938 C CA . GLN A 1 137 ? 29.034 97.165 17.988 1.00 19.62 137 GLN A CA 1
ATOM 939 C C . GLN A 1 137 ? 28.971 95.641 18.023 1.00 18.16 137 GLN A C 1
ATOM 940 O O . GLN A 1 137 ? 28.114 95.029 17.388 1.00 16.97 137 GLN A O 1
ATOM 946 N N . ILE A 1 138 ? 29.892 95.032 18.757 1.00 18.40 138 ILE A N 1
ATOM 947 C CA . ILE A 1 138 ? 29.939 93.578 18.870 1.00 18.58 138 ILE A CA 1
ATOM 948 C C . ILE A 1 138 ? 28.933 93.094 19.907 1.00 18.59 138 ILE A C 1
ATOM 949 O O . ILE A 1 138 ? 28.287 92.058 19.737 1.00 19.03 138 ILE A O 1
ATOM 954 N N . GLY A 1 139 ? 28.804 93.871 20.976 1.00 19.54 139 GLY A N 1
ATOM 955 C CA . GLY A 1 139 ? 27.923 93.505 22.061 1.00 18.49 139 GLY A CA 1
ATOM 956 C C . GLY A 1 139 ? 28.747 92.683 23.037 1.00 18.97 139 GLY A C 1
ATOM 957 O O . GLY A 1 139 ? 28.272 91.679 23.568 1.00 17.64 139 GLY A O 1
ATOM 958 N N . THR A 1 140 ? 29.997 93.097 23.251 1.00 18.52 140 THR A N 1
ATOM 959 C CA . THR A 1 140 ? 30.890 92.391 24.172 1.00 17.46 140 THR A CA 1
ATOM 960 C C . THR A 1 140 ? 30.332 92.483 25.587 1.00 17.09 140 THR A C 1
ATOM 961 O O . THR A 1 140 ? 29.420 93.269 25.846 1.00 16.15 140 THR A O 1
ATOM 965 N N . THR A 1 141 ? 30.878 91.684 26.501 1.00 16.12 141 THR A N 1
ATOM 966 C CA . THR A 1 141 ? 30.417 91.706 27.888 1.00 17.55 141 THR A CA 1
ATOM 967 C C . THR A 1 141 ? 30.982 92.919 28.622 1.00 18.18 141 THR A C 1
ATOM 968 O O . THR A 1 141 ? 30.683 93.134 29.797 1.00 17.70 141 THR A O 1
ATOM 972 N N . LYS A 1 142 ? 31.799 93.702 27.922 1.00 18.27 142 LYS A N 1
ATOM 973 C CA . LYS A 1 142 ? 32.418 94.891 28.495 1.00 20.39 142 LYS A CA 1
ATOM 974 C C . LYS A 1 142 ? 33.255 94.545 29.720 1.00 20.82 142 LYS A C 1
ATOM 975 O O . LYS A 1 142 ? 33.353 95.321 30.677 1.00 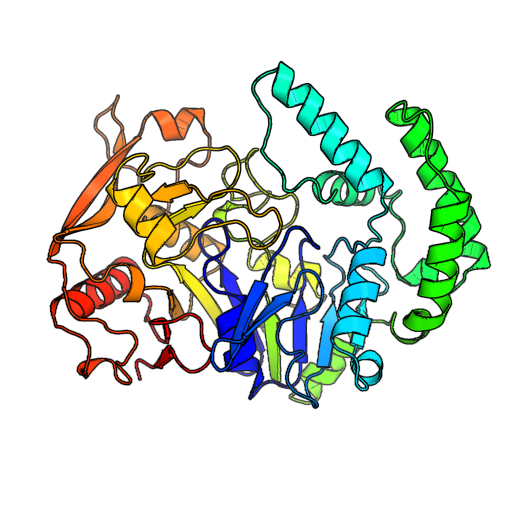19.71 142 LYS A O 1
ATOM 981 N N . ARG A 1 143 ? 33.865 93.369 29.689 1.00 19.02 143 ARG A N 1
ATOM 982 C CA . ARG A 1 143 ? 34.696 92.941 30.795 1.00 19.04 143 ARG A CA 1
ATOM 983 C C . ARG A 1 143 ? 36.175 93.149 30.462 1.00 18.35 143 ARG A C 1
ATOM 984 O O . ARG A 1 143 ? 37.061 92.684 31.184 1.00 17.92 143 ARG A O 1
ATOM 992 N N . GLY A 1 144 ? 36.420 93.873 29.368 1.00 17.70 144 GLY A N 1
ATOM 993 C CA . GLY A 1 144 ? 37.776 94.178 28.939 1.00 15.95 144 GLY A CA 1
ATOM 994 C C . GLY A 1 144 ? 38.589 93.023 28.374 1.00 15.71 144 GLY A C 1
ATOM 995 O O . GLY A 1 144 ? 39.818 93.102 28.311 1.00 15.01 144 GLY A O 1
ATOM 996 N N . ILE A 1 145 ? 37.912 91.965 27.940 1.00 13.93 145 ILE A N 1
ATOM 997 C CA . ILE A 1 145 ? 38.591 90.787 27.406 1.00 14.99 145 ILE A CA 1
ATOM 998 C C . ILE A 1 145 ? 39.356 91.039 26.101 1.00 15.71 145 ILE A C 1
ATOM 999 O O . ILE A 1 145 ? 40.529 90.668 25.979 1.00 15.95 145 ILE A O 1
ATOM 1004 N N . GLY A 1 146 ? 38.692 91.662 25.130 1.00 15.09 146 GLY A N 1
ATOM 1005 C CA . GLY A 1 146 ? 39.333 91.938 23.853 1.00 15.36 146 GLY A CA 1
ATOM 1006 C C . GLY A 1 146 ? 40.573 92.798 24.007 1.00 16.92 146 GLY A C 1
ATOM 1007 O O . GLY A 1 146 ? 41.637 92.474 23.470 1.00 14.85 146 GLY A O 1
ATOM 1008 N N . PRO A 1 147 ? 40.463 93.920 24.729 1.00 16.70 147 PRO A N 1
ATOM 1009 C CA . PRO A 1 147 ? 41.622 94.795 24.923 1.00 15.93 147 PRO A CA 1
ATOM 1010 C C . PRO A 1 147 ? 42.779 94.105 25.652 1.00 15.75 147 PRO A C 1
ATOM 1011 O O . PRO A 1 147 ? 43.940 94.404 25.383 1.00 14.89 147 PRO A O 1
ATOM 1015 N N . CYS A 1 148 ? 42.479 93.177 26.560 1.00 14.16 148 CYS A N 1
ATOM 1016 C CA . CYS A 1 148 ? 43.559 92.488 27.266 1.00 14.38 148 CYS A CA 1
ATOM 1017 C C . CYS A 1 148 ? 44.297 91.532 26.322 1.00 14.66 148 CYS A C 1
ATOM 1018 O O . CYS A 1 148 ? 45.520 91.408 26.397 1.00 12.73 148 CYS A O 1
ATOM 1021 N N . TYR A 1 149 ? 43.568 90.856 25.434 1.00 13.80 149 TYR A N 1
ATOM 1022 C CA . TYR A 1 149 ? 44.223 89.967 24.483 1.00 13.11 149 TYR A CA 1
ATOM 1023 C C . TYR A 1 149 ? 44.992 90.831 23.477 1.00 12.61 149 TYR A C 1
ATOM 1024 O O . TYR A 1 149 ? 46.001 90.405 22.919 1.00 12.99 149 TYR A O 1
ATOM 1033 N N . SER A 1 150 ? 44.520 92.055 23.258 1.00 8.32 150 SER A N 1
ATOM 1034 C CA . SER A 1 150 ? 45.212 92.967 22.347 1.00 7.47 150 SER A CA 1
ATOM 1035 C C . SER A 1 150 ? 46.554 93.381 22.953 1.00 7.01 150 SER A C 1
ATOM 1036 O O . SER A 1 150 ? 47.561 93.412 22.251 1.00 2.20 150 SER A O 1
ATOM 1039 N N . THR A 1 151 ? 46.590 93.706 24.244 1.00 11.73 151 THR A N 1
ATOM 1040 C CA . THR A 1 151 ? 47.868 94.096 24.838 1.00 14.59 151 THR A CA 1
ATOM 1041 C C . THR A 1 151 ? 48.794 92.888 24.963 1.00 15.45 151 THR A C 1
ATOM 1042 O O . THR A 1 151 ? 50.016 93.030 25.062 1.00 16.95 151 THR A O 1
ATOM 1046 N N . LYS A 1 152 ? 48.208 91.696 24.949 1.00 15.50 152 LYS A N 1
ATOM 1047 C CA . LYS A 1 152 ? 48.997 90.471 25.012 1.00 15.61 152 LYS A CA 1
ATOM 1048 C C . LYS A 1 152 ? 49.740 90.375 23.676 1.00 14.89 152 LYS A C 1
ATOM 1049 O O . LYS A 1 152 ? 50.958 90.180 23.633 1.00 14.82 152 LYS A O 1
ATOM 1055 N N . ALA A 1 153 ? 48.991 90.529 22.587 1.00 13.70 153 ALA A N 1
ATOM 1056 C CA . ALA A 1 153 ? 49.559 90.477 21.248 1.00 13.93 153 ALA A CA 1
ATOM 1057 C C . ALA A 1 153 ? 50.635 91.547 21.066 1.00 14.18 153 ALA A C 1
ATOM 1058 O O . ALA A 1 153 ? 51.687 91.278 20.485 1.00 13.24 153 ALA A O 1
ATOM 1060 N N . SER A 1 154 ? 50.381 92.762 21.563 1.00 10.06 154 SER A N 1
ATOM 1061 C CA . SER A 1 154 ? 51.371 93.835 21.434 1.00 9.64 154 SER A CA 1
ATOM 1062 C C . SER A 1 154 ? 52.516 93.590 22.406 1.00 10.36 154 SER A C 1
ATOM 1063 O O . SER A 1 154 ? 53.539 94.285 22.377 1.00 8.20 154 SER A O 1
ATOM 1066 N N . ARG A 1 155 ? 52.345 92.589 23.265 1.00 13.46 155 ARG A N 1
ATOM 1067 C CA . ARG A 1 155 ? 53.357 92.210 24.243 1.00 15.47 155 ARG A CA 1
ATOM 1068 C C . ARG A 1 155 ? 53.727 93.266 25.285 1.00 16.82 155 ARG A C 1
ATOM 1069 O O . ARG A 1 155 ? 54.874 93.333 25.730 1.00 16.29 155 ARG A O 1
ATOM 1077 N N . ILE A 1 156 ? 52.761 94.093 25.672 1.00 17.62 156 ILE A N 1
ATOM 1078 C CA . ILE A 1 156 ? 53.006 95.089 26.708 1.00 18.81 156 ILE A CA 1
ATOM 1079 C C . ILE A 1 156 ? 52.151 94.723 27.919 1.00 18.17 156 ILE A C 1
ATOM 1080 O O . ILE A 1 156 ? 52.213 95.369 28.965 1.00 18.28 156 ILE A O 1
ATOM 1085 N N . GLY A 1 157 ? 51.354 93.670 27.771 1.00 17.61 157 GLY A N 1
ATOM 1086 C CA . GLY A 1 157 ? 50.526 93.230 28.876 1.00 17.38 157 GLY A CA 1
ATOM 1087 C C . GLY A 1 157 ? 51.393 92.744 30.026 1.00 18.28 157 GLY A C 1
ATOM 1088 O O . GLY A 1 157 ? 52.515 92.264 29.816 1.00 17.97 157 GLY A O 1
ATOM 1089 N N . ILE A 1 158 ? 50.882 92.876 31.245 1.00 17.45 158 ILE A N 1
ATOM 1090 C CA . ILE A 1 158 ? 51.605 92.431 32.430 1.00 17.83 158 ILE A CA 1
ATOM 1091 C C . ILE A 1 158 ? 51.034 91.084 32.845 1.00 17.60 158 ILE A C 1
ATOM 1092 O O . ILE A 1 158 ? 49.820 90.944 33.017 1.00 16.56 158 ILE A O 1
ATOM 1097 N N . ARG A 1 159 ? 51.912 90.101 33.010 1.00 16.77 159 ARG A N 1
ATOM 1098 C CA . ARG A 1 159 ? 51.491 88.755 33.379 1.00 17.88 159 ARG A CA 1
ATOM 1099 C C . ARG A 1 159 ? 51.595 88.524 34.888 1.00 17.41 159 ARG A C 1
ATOM 1100 O O . ARG A 1 159 ? 52.371 89.183 35.568 1.00 17.77 159 ARG A O 1
ATOM 1108 N N . LEU A 1 160 ? 50.801 87.587 35.399 1.00 19.74 160 LEU A N 1
ATOM 1109 C CA . LEU A 1 160 ? 50.747 87.285 36.830 1.00 19.80 160 LEU A CA 1
ATOM 1110 C C . LEU A 1 160 ? 52.070 87.131 37.568 1.00 20.51 160 LEU A C 1
ATOM 1111 O O . LEU A 1 160 ? 52.216 87.616 38.690 1.00 20.68 160 LEU A O 1
ATOM 1116 N N . GLY A 1 161 ? 53.026 86.444 36.954 1.00 19.95 161 GLY A N 1
ATOM 1117 C CA . GLY A 1 161 ? 54.308 86.250 37.602 1.00 19.82 161 GLY A CA 1
ATOM 1118 C C . GLY A 1 161 ? 54.909 87.550 38.097 1.00 20.84 161 GLY A C 1
ATOM 1119 O O . GLY A 1 161 ? 55.513 87.598 39.169 1.00 20.83 161 GLY A O 1
ATOM 1120 N N . THR A 1 162 ? 54.730 88.617 37.327 1.00 20.02 162 THR A N 1
ATOM 1121 C CA . THR A 1 162 ? 55.283 89.910 37.702 1.00 20.31 162 THR A CA 1
ATOM 1122 C C . THR A 1 162 ? 54.713 90.430 39.022 1.00 20.17 162 THR A C 1
ATOM 1123 O O . THR A 1 162 ? 55.376 91.176 39.741 1.00 19.12 162 THR A O 1
ATOM 1127 N N . LEU A 1 163 ? 53.484 90.033 39.340 1.00 20.08 163 LEU A N 1
ATOM 1128 C CA . LEU A 1 163 ? 52.839 90.474 40.572 1.00 21.09 163 LEU A CA 1
ATOM 1129 C C . LEU A 1 163 ? 53.508 89.931 41.839 1.00 21.35 163 LEU A C 1
ATOM 1130 O O . LEU A 1 163 ? 53.248 90.433 42.934 1.00 21.05 163 LEU A O 1
ATOM 1135 N N . LYS A 1 164 ? 54.351 88.907 41.691 1.00 21.97 164 LYS A N 1
ATOM 1136 C CA . LYS A 1 164 ? 55.048 88.296 42.828 1.00 23.00 164 LYS A CA 1
ATOM 1137 C C . LYS A 1 164 ? 56.077 89.243 43.450 1.00 24.33 164 LYS A C 1
ATOM 1138 O O . LYS A 1 164 ? 56.424 89.118 44.621 1.00 24.73 164 LYS A O 1
ATOM 1144 N N . ASN A 1 165 ? 56.571 90.178 42.651 1.00 23.72 165 ASN A N 1
ATOM 1145 C CA . ASN A 1 165 ? 57.533 91.166 43.121 1.00 23.20 165 ASN A CA 1
ATOM 1146 C C . ASN A 1 165 ? 56.787 92.493 43.027 1.00 23.47 165 ASN A C 1
ATOM 1147 O O . ASN A 1 165 ? 56.668 93.065 41.942 1.00 23.92 165 ASN A O 1
ATOM 1152 N N . PHE A 1 166 ? 56.276 92.982 44.152 1.00 23.09 166 PHE A N 1
ATOM 1153 C CA . PHE A 1 166 ? 55.520 94.226 44.123 1.00 24.42 166 PHE A CA 1
ATOM 1154 C C . PHE A 1 166 ? 56.316 95.442 43.664 1.00 25.03 166 PHE A C 1
ATOM 1155 O O . PHE A 1 166 ? 55.759 96.347 43.042 1.00 24.48 166 PHE A O 1
ATOM 1163 N N . GLU A 1 167 ? 57.606 95.473 43.978 1.00 25.84 167 GLU A N 1
ATOM 1164 C CA . GLU A 1 167 ? 58.449 96.596 43.585 1.00 26.20 167 GLU A CA 1
ATOM 1165 C C . GLU A 1 167 ? 58.491 96.702 42.068 1.00 26.65 167 GLU A C 1
ATOM 1166 O O . GLU A 1 167 ? 58.251 97.768 41.501 1.00 27.14 167 GLU A O 1
ATOM 1172 N N . ASN A 1 168 ? 58.801 95.586 41.419 1.00 25.68 168 ASN A N 1
ATOM 1173 C CA . ASN A 1 168 ? 58.879 95.541 39.969 1.00 25.42 168 ASN A CA 1
ATOM 1174 C C . ASN A 1 168 ? 57.500 95.758 39.347 1.00 24.83 168 ASN A C 1
ATOM 1175 O O . ASN A 1 168 ? 57.360 96.474 38.352 1.00 23.62 168 ASN A O 1
ATOM 1180 N N . PHE A 1 169 ? 56.487 95.143 39.947 1.00 23.69 169 PHE A N 1
ATOM 1181 C CA . PHE A 1 169 ? 55.119 95.265 39.457 1.00 22.11 169 PHE A CA 1
ATOM 1182 C C . PHE A 1 169 ? 54.644 96.718 39.412 1.00 22.42 169 PHE A C 1
ATOM 1183 O O . PHE A 1 169 ? 54.134 97.182 38.390 1.00 21.93 169 PHE A O 1
ATOM 1191 N N . LYS A 1 170 ? 54.804 97.423 40.528 1.00 23.27 170 LYS A N 1
ATOM 1192 C CA . LYS A 1 170 ? 54.379 98.819 40.639 1.00 24.81 170 LYS A CA 1
ATOM 1193 C C . LYS A 1 170 ? 54.932 99.666 39.498 1.00 25.83 170 LYS A C 1
ATOM 1194 O O . LYS A 1 170 ? 54.216 100.466 38.892 1.00 23.61 170 LYS A O 1
ATOM 1200 N N . ASN A 1 171 ? 56.215 99.482 39.221 1.00 24.51 171 ASN A N 1
ATOM 1201 C CA . ASN A 1 171 ? 56.890 100.214 38.164 1.00 26.52 171 ASN A CA 1
ATOM 1202 C C . ASN A 1 171 ? 56.370 99.862 36.772 1.00 24.14 171 ASN A C 1
ATOM 1203 O O . ASN A 1 171 ? 56.164 100.744 35.938 1.00 21.01 171 ASN A O 1
ATOM 1208 N N . MET A 1 172 ? 56.158 98.576 36.516 1.00 23.09 172 MET A N 1
ATOM 1209 C CA . MET A 1 172 ? 55.656 98.150 35.215 1.00 22.35 172 MET A CA 1
ATOM 1210 C C . MET A 1 172 ? 54.200 98.565 35.047 1.00 20.59 172 MET A C 1
ATOM 1211 O O . MET A 1 172 ? 53.770 98.947 33.960 1.00 17.75 172 MET A O 1
ATOM 1216 N N . TYR A 1 173 ? 53.447 98.480 36.135 1.00 19.63 173 TYR A N 1
ATOM 1217 C CA . TYR A 1 173 ? 52.038 98.855 36.128 1.00 21.90 173 TYR A CA 1
ATOM 1218 C C . TYR A 1 173 ? 51.887 100.296 35.642 1.00 22.99 173 TYR A C 1
ATOM 1219 O O . TYR A 1 173 ? 51.150 100.571 34.696 1.00 22.70 173 TYR A O 1
ATOM 1228 N N . SER A 1 174 ? 52.599 101.209 36.294 1.00 23.04 174 SER A N 1
ATOM 1229 C CA . SER A 1 174 ? 52.537 102.624 35.953 1.00 24.96 174 SER A CA 1
ATOM 1230 C C . SER A 1 174 ? 52.757 102.888 34.465 1.00 24.48 174 SER A C 1
ATOM 1231 O O . SER A 1 174 ? 51.994 103.622 33.834 1.00 24.16 174 SER A O 1
ATOM 1234 N N . LYS A 1 175 ? 53.794 102.273 33.906 1.00 22.80 175 LYS A N 1
ATOM 1235 C CA . LYS A 1 175 ? 54.118 102.461 32.500 1.00 22.29 175 LYS A CA 1
ATOM 1236 C C . LYS A 1 175 ? 53.056 101.946 31.533 1.00 21.00 175 LYS A C 1
ATOM 1237 O O . LYS A 1 175 ? 52.800 102.578 30.512 1.00 19.73 175 LYS A O 1
ATOM 1243 N N . LEU A 1 176 ? 52.433 100.811 31.848 1.00 20.52 176 LEU A N 1
ATOM 1244 C CA . LEU A 1 176 ? 51.399 100.270 30.970 1.00 19.39 176 LEU A CA 1
ATOM 1245 C C . LEU A 1 176 ? 50.192 101.203 30.989 1.00 18.62 176 LEU A C 1
ATOM 1246 O O . LEU A 1 176 ? 49.671 101.575 29.938 1.00 17.23 176 LEU A O 1
ATOM 1251 N N . ILE A 1 177 ? 49.744 101.568 32.187 1.00 19.34 177 ILE A N 1
ATOM 1252 C CA . ILE A 1 177 ? 48.590 102.454 32.329 1.00 20.45 177 ILE A CA 1
ATOM 1253 C C . ILE A 1 177 ? 48.818 103.816 31.673 1.00 20.70 177 ILE A C 1
ATOM 1254 O O . ILE A 1 177 ? 47.945 104.309 30.967 1.00 20.41 177 ILE A O 1
ATOM 1259 N N . ASP A 1 178 ? 49.980 104.428 31.897 1.00 20.67 178 ASP A N 1
ATOM 1260 C CA . ASP A 1 178 ? 50.250 105.726 31.283 1.00 21.66 178 ASP A CA 1
ATOM 1261 C C . ASP A 1 178 ? 50.211 105.605 29.764 1.00 22.23 178 ASP A C 1
ATOM 1262 O O . ASP A 1 178 ? 49.694 106.483 29.074 1.00 22.25 178 ASP A O 1
ATOM 1267 N N . HIS A 1 179 ? 50.760 104.510 29.247 1.00 22.29 179 HIS A N 1
ATOM 1268 C CA . HIS A 1 179 ? 50.768 104.279 27.809 1.00 20.58 179 HIS A CA 1
ATOM 1269 C C . HIS A 1 179 ? 49.347 104.154 27.278 1.00 20.50 179 HIS A C 1
ATOM 1270 O O . HIS A 1 179 ? 48.990 104.785 26.286 1.00 19.61 179 HIS A O 1
ATOM 1277 N N . LEU A 1 180 ? 48.532 103.343 27.944 1.00 20.12 180 LEU A N 1
ATOM 1278 C CA . LEU A 1 180 ? 47.161 103.138 27.497 1.00 20.66 180 LEU A CA 1
ATOM 1279 C C . LEU A 1 180 ? 46.288 104.384 27.653 1.00 20.62 180 LEU A C 1
ATOM 1280 O O . LEU A 1 180 ? 45.453 104.663 26.796 1.00 20.83 180 LEU A O 1
ATOM 1285 N N . MET A 1 181 ? 46.478 105.133 28.735 1.00 20.45 181 MET A N 1
ATOM 1286 C CA . MET A 1 181 ? 45.701 106.356 28.941 1.00 22.13 181 MET A CA 1
ATOM 1287 C C . MET A 1 181 ? 45.952 107.317 27.778 1.00 22.96 181 MET A C 1
ATOM 1288 O O . MET A 1 181 ? 45.025 107.918 27.234 1.00 21.32 181 MET A O 1
ATOM 1293 N N . ASP A 1 182 ? 47.216 107.451 27.394 1.00 23.28 182 ASP A N 1
ATOM 1294 C CA . ASP A 1 182 ? 47.592 108.320 26.286 1.00 25.10 182 ASP A CA 1
ATOM 1295 C C . ASP A 1 182 ? 46.999 107.803 24.973 1.00 24.67 182 ASP A C 1
ATOM 1296 O O . ASP A 1 182 ? 46.357 108.551 24.227 1.00 21.18 182 ASP A O 1
ATOM 1301 N N . LEU A 1 183 ? 47.211 106.516 24.706 1.00 24.58 183 LEU A N 1
ATOM 1302 C CA . LEU A 1 183 ? 46.729 105.882 23.482 1.00 24.81 183 LEU A CA 1
ATOM 1303 C C . LEU A 1 183 ? 45.231 106.063 23.249 1.00 25.64 183 LEU A C 1
ATOM 1304 O O . LEU A 1 183 ? 44.807 106.338 22.129 1.00 25.13 183 LEU A O 1
ATOM 1309 N N . TYR A 1 184 ? 44.434 105.905 24.301 1.00 24.88 184 TYR A N 1
ATOM 1310 C CA . TYR A 1 184 ? 42.986 106.039 24.172 1.00 26.57 184 TYR A CA 1
ATOM 1311 C C . TYR A 1 184 ? 42.405 107.303 24.782 1.00 26.94 184 TYR A C 1
ATOM 1312 O O . TYR A 1 184 ? 41.197 107.400 24.989 1.00 27.89 184 TYR A O 1
ATOM 1321 N N . ASN A 1 185 ? 43.270 108.267 25.064 1.00 28.88 185 ASN A N 1
ATOM 1322 C CA . ASN A 1 185 ? 42.852 109.541 25.633 1.00 32.30 185 ASN A CA 1
ATOM 1323 C C . ASN A 1 185 ? 42.025 109.408 26.904 1.00 32.20 185 ASN A C 1
ATOM 1324 O O . ASN A 1 185 ? 41.150 110.231 27.163 1.00 33.60 185 ASN A O 1
ATOM 1329 N N . ILE A 1 186 ? 42.282 108.371 27.692 1.00 31.52 186 ILE A N 1
ATOM 1330 C CA . ILE A 1 186 ? 41.555 108.205 28.940 1.00 31.20 186 ILE A CA 1
ATOM 1331 C C . ILE A 1 186 ? 42.175 109.244 29.856 1.00 31.56 186 ILE A C 1
ATOM 1332 O O . ILE A 1 186 ? 43.265 109.048 30.393 1.00 29.78 186 ILE A O 1
ATOM 1337 N N . THR A 1 187 ? 41.472 110.360 30.011 1.00 33.06 187 THR A N 1
ATOM 1338 C CA . THR A 1 187 ? 41.961 111.474 30.808 1.00 36.19 187 THR A CA 1
ATOM 1339 C C . THR A 1 187 ? 42.138 111.219 32.298 1.00 35.86 187 THR A C 1
ATOM 1340 O O . THR A 1 187 ? 43.063 111.757 32.903 1.00 37.24 187 THR A O 1
ATOM 1344 N N . GLU A 1 188 ? 41.265 110.430 32.909 1.00 36.58 188 GLU A N 1
ATOM 1345 C CA . GLU A 1 188 ? 41.439 110.156 34.326 1.00 36.38 188 GLU A CA 1
ATOM 1346 C C . GLU A 1 188 ? 41.171 108.714 34.715 1.00 34.65 188 GLU A C 1
ATOM 1347 O O . GLU A 1 188 ? 40.172 108.103 34.325 1.00 36.29 188 GLU A O 1
ATOM 1353 N N . TYR A 1 189 ? 42.117 108.178 35.473 1.00 30.82 189 TYR A N 1
ATOM 1354 C CA . TYR A 1 189 ? 42.105 106.802 35.937 1.00 27.28 189 TYR A CA 1
ATOM 1355 C C . TYR A 1 189 ? 42.812 106.855 37.288 1.00 25.66 189 TYR A C 1
ATOM 1356 O O . TYR A 1 189 ? 43.903 107.413 37.387 1.00 22.81 189 TYR A O 1
ATOM 1365 N N . ASP A 1 190 ? 42.195 106.284 38.318 1.00 24.78 190 ASP A N 1
ATOM 1366 C CA . ASP A 1 190 ? 42.770 106.296 39.662 1.00 24.83 190 ASP A CA 1
ATOM 1367 C C . ASP A 1 190 ? 43.854 105.231 39.829 1.00 24.14 190 ASP A 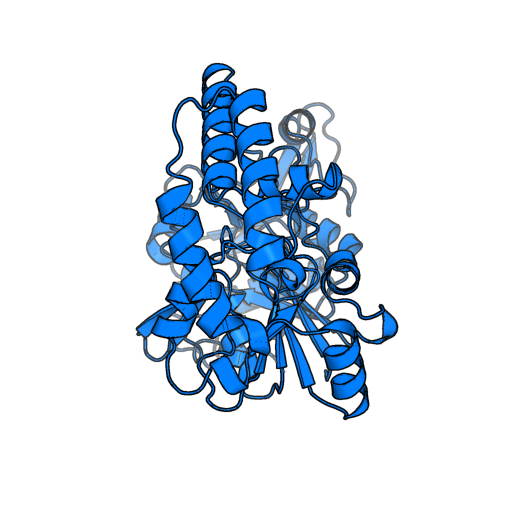C 1
ATOM 1368 O O . ASP A 1 190 ? 43.599 104.153 40.362 1.00 23.16 190 ASP A O 1
ATOM 1373 N N . LYS A 1 191 ? 45.067 105.546 39.384 1.00 24.40 191 LYS A N 1
ATOM 1374 C CA . LYS A 1 191 ? 46.180 104.615 39.476 1.00 24.68 191 LYS A CA 1
ATOM 1375 C C . LYS A 1 191 ? 46.517 104.240 40.915 1.00 25.70 191 LYS A C 1
ATOM 1376 O O . LYS A 1 191 ? 46.798 103.080 41.206 1.00 25.48 191 LYS A O 1
ATOM 1382 N N . GLU A 1 192 ? 46.486 105.219 41.816 1.00 26.38 192 GLU A N 1
ATOM 1383 C CA . GLU A 1 192 ? 46.806 104.955 43.213 1.00 27.39 192 GLU A CA 1
ATOM 1384 C C . GLU A 1 192 ? 45.863 103.956 43.869 1.00 25.83 192 GLU A C 1
ATOM 1385 O O . GLU A 1 192 ? 46.299 103.092 44.629 1.00 24.97 192 GLU A O 1
ATOM 1391 N N . LYS A 1 193 ? 44.572 104.075 43.579 1.00 24.25 193 LYS A N 1
ATOM 1392 C CA . LYS A 1 193 ? 43.593 103.169 44.164 1.00 24.27 193 LYS A CA 1
ATOM 1393 C C . LYS A 1 193 ? 43.802 101.734 43.677 1.00 22.37 193 LYS A C 1
ATOM 1394 O O . LYS A 1 193 ? 43.874 100.803 44.478 1.00 21.46 193 LYS A O 1
ATOM 1400 N N . GLU A 1 194 ? 43.904 101.558 42.364 1.00 21.28 194 GLU A N 1
ATOM 1401 C CA . GLU A 1 194 ? 44.097 100.224 41.806 1.00 20.13 194 GLU A CA 1
ATOM 1402 C C . GLU A 1 194 ? 45.429 99.629 42.252 1.00 21.17 194 GLU A C 1
ATOM 1403 O O . GLU A 1 194 ? 45.516 98.439 42.566 1.00 18.51 194 GLU A O 1
ATOM 1409 N N . LEU A 1 195 ? 46.464 100.461 42.291 1.00 21.36 195 LEU A N 1
ATOM 1410 C CA . LEU A 1 195 ? 47.782 100.004 42.707 1.00 23.68 195 LEU A CA 1
ATOM 1411 C C . LEU A 1 195 ? 47.717 99.452 44.122 1.00 24.18 195 LEU A C 1
ATOM 1412 O O . LEU A 1 195 ? 48.131 98.324 44.372 1.00 25.51 195 LEU A O 1
ATOM 1417 N N . ASN A 1 196 ? 47.192 100.247 45.049 1.00 25.37 196 ASN A N 1
ATOM 1418 C CA . ASN A 1 196 ? 47.088 99.807 46.437 1.00 26.12 196 ASN A CA 1
ATOM 1419 C C . ASN A 1 196 ? 46.263 98.528 46.557 1.00 24.83 196 ASN A C 1
ATOM 1420 O O . ASN A 1 196 ? 46.546 97.678 47.400 1.00 25.67 196 ASN A O 1
ATOM 1425 N N . LEU A 1 197 ? 45.245 98.385 45.715 1.00 23.97 197 LEU A N 1
ATOM 1426 C CA . LEU A 1 197 ? 44.425 97.180 45.748 1.00 23.75 197 LEU A CA 1
ATOM 1427 C C . LEU A 1 197 ? 45.272 95.986 45.310 1.00 22.75 197 LEU A C 1
ATOM 1428 O O . LEU A 1 197 ? 45.168 94.896 45.882 1.00 21.69 197 LEU A O 1
ATOM 1433 N N . PHE A 1 198 ? 46.114 96.190 44.298 1.00 23.07 198 PHE A N 1
ATOM 1434 C CA . PHE A 1 198 ? 46.966 95.105 43.826 1.00 23.38 198 PHE A CA 1
ATOM 1435 C C . PHE A 1 198 ? 48.014 94.716 44.855 1.00 23.72 198 PHE A C 1
ATOM 1436 O O . PHE A 1 198 ? 48.551 93.612 44.809 1.00 23.56 198 PHE A O 1
ATOM 1444 N N . TYR A 1 199 ? 48.317 95.616 45.785 1.00 24.86 199 TYR A N 1
ATOM 1445 C CA . TYR A 1 199 ? 49.275 95.268 46.824 1.00 24.42 199 TYR A CA 1
ATOM 1446 C C . TYR A 1 199 ? 48.608 94.181 47.655 1.00 25.73 199 TYR A C 1
ATOM 1447 O O . TYR A 1 199 ? 49.238 93.191 48.036 1.00 25.94 199 TYR A O 1
ATOM 1456 N N . ASN A 1 200 ? 47.322 94.379 47.931 1.00 25.99 200 ASN A N 1
ATOM 1457 C CA . ASN A 1 200 ? 46.552 93.407 48.693 1.00 25.33 200 ASN A CA 1
ATOM 1458 C C . ASN A 1 200 ? 46.508 92.095 47.923 1.00 24.46 200 ASN A C 1
ATOM 1459 O O . ASN A 1 200 ? 46.635 91.019 48.511 1.00 23.10 200 ASN A O 1
ATOM 1464 N N . TYR A 1 201 ? 46.327 92.187 46.607 1.00 22.54 201 TYR A N 1
ATOM 1465 C CA . TYR A 1 201 ? 46.278 90.990 45.767 1.00 22.94 201 TYR A CA 1
ATOM 1466 C C . TYR A 1 201 ? 47.640 90.309 45.847 1.00 22.55 201 TYR A C 1
ATOM 1467 O O . TYR A 1 201 ? 47.736 89.090 45.974 1.00 22.55 201 TYR A O 1
ATOM 1476 N N . HIS A 1 202 ? 48.693 91.115 45.774 1.00 21.39 202 HIS A N 1
ATOM 1477 C CA . HIS A 1 202 ? 50.051 90.600 45.863 1.00 23.76 202 HIS A CA 1
ATOM 1478 C C . HIS A 1 202 ? 50.204 89.762 47.135 1.00 23.95 202 HIS A C 1
ATOM 1479 O O . HIS A 1 202 ? 50.641 88.614 47.088 1.00 23.47 202 HIS A O 1
ATOM 1486 N N . ILE A 1 203 ? 49.823 90.341 48.268 1.00 25.92 203 ILE A N 1
ATOM 1487 C CA . ILE A 1 203 ? 49.934 89.668 49.562 1.00 27.45 203 ILE A CA 1
ATOM 1488 C C . ILE A 1 203 ? 49.180 88.346 49.674 1.00 28.03 203 ILE A C 1
ATOM 1489 O O . ILE A 1 203 ? 49.727 87.347 50.140 1.00 27.53 203 ILE A O 1
ATOM 1494 N N . LYS A 1 204 ? 47.921 88.336 49.254 1.00 28.80 204 LYS A N 1
ATOM 1495 C CA . LYS A 1 204 ? 47.115 87.127 49.362 1.00 29.55 204 LYS A CA 1
ATOM 1496 C C . LYS A 1 204 ? 47.268 86.097 48.247 1.00 28.17 204 LYS A C 1
ATOM 1497 O O . LYS A 1 204 ? 46.923 84.930 48.433 1.00 28.74 204 LYS A O 1
ATOM 1503 N N . LEU A 1 205 ? 47.810 86.507 47.102 1.00 26.36 205 LEU A N 1
ATOM 1504 C CA . LEU A 1 205 ? 47.948 85.589 45.975 1.00 25.73 205 LEU A CA 1
ATOM 1505 C C . LEU A 1 205 ? 49.357 85.226 45.517 1.00 25.51 205 LEU A C 1
ATOM 1506 O O . LEU A 1 205 ? 49.535 84.227 44.822 1.00 24.69 205 LEU A O 1
ATOM 1511 N N . ARG A 1 206 ? 50.354 86.018 45.895 1.00 25.68 206 ARG A N 1
ATOM 1512 C CA . ARG A 1 206 ? 51.714 85.760 45.432 1.00 25.62 206 ARG A CA 1
ATOM 1513 C C . ARG A 1 206 ? 52.201 84.319 45.489 1.00 24.82 206 ARG A C 1
ATOM 1514 O O . ARG A 1 206 ? 52.750 83.818 44.506 1.00 24.62 206 ARG A O 1
ATOM 1522 N N . ASP A 1 207 ? 52.002 83.639 46.612 1.00 25.13 207 ASP A N 1
ATOM 1523 C CA . ASP A 1 207 ? 52.461 82.257 46.715 1.00 26.60 207 ASP A CA 1
ATOM 1524 C C . ASP A 1 207 ? 51.632 81.269 45.898 1.00 26.24 207 ASP A C 1
ATOM 1525 O O . ASP A 1 207 ? 52.019 80.109 45.746 1.00 24.59 207 ASP A O 1
ATOM 1530 N N . ARG A 1 208 ? 50.499 81.724 45.365 1.00 24.19 208 ARG A N 1
ATOM 1531 C CA . ARG A 1 208 ? 49.646 80.852 44.562 1.00 24.88 208 ARG A CA 1
ATOM 1532 C C . ARG A 1 208 ? 49.886 81.061 43.065 1.00 24.00 208 ARG A C 1
ATOM 1533 O O . ARG A 1 208 ? 49.296 80.378 42.222 1.00 22.54 208 ARG A O 1
ATOM 1541 N N . ILE A 1 209 ? 50.747 82.021 42.745 1.00 22.79 209 ILE A N 1
ATOM 1542 C CA . ILE A 1 209 ? 51.106 82.314 41.361 1.00 22.63 209 ILE A CA 1
ATOM 1543 C C . ILE A 1 209 ? 52.304 81.404 41.094 1.00 22.63 209 ILE A C 1
ATOM 1544 O O . ILE A 1 209 ? 53.428 81.711 41.492 1.00 21.64 209 ILE A O 1
ATOM 1549 N N . VAL A 1 210 ? 52.060 80.284 40.421 1.00 22.47 210 VAL A N 1
ATOM 1550 C CA . VAL A 1 210 ? 53.117 79.315 40.182 1.00 23.32 210 VAL A CA 1
ATOM 1551 C C . VAL A 1 210 ? 53.291 78.870 38.736 1.00 23.28 210 VAL A C 1
ATOM 1552 O O . VAL A 1 210 ? 52.635 79.372 37.8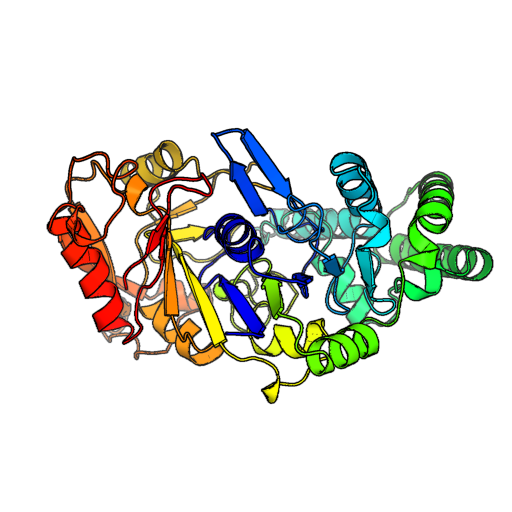19 1.00 23.69 210 VAL A O 1
ATOM 1556 N N . ASP A 1 211 ? 54.195 77.912 38.558 1.00 23.33 211 ASP A N 1
ATOM 1557 C CA . ASP A 1 211 ? 54.485 77.333 37.257 1.00 23.59 211 ASP A CA 1
ATOM 1558 C C . ASP A 1 211 ? 53.451 76.242 36.996 1.00 23.35 211 ASP A C 1
ATOM 1559 O O . ASP A 1 211 ? 53.652 75.084 37.358 1.00 22.82 211 ASP A O 1
ATOM 1564 N N . VAL A 1 212 ? 52.339 76.618 36.377 1.00 23.34 212 VAL A N 1
ATOM 1565 C CA . VAL A 1 212 ? 51.278 75.665 36.079 1.00 23.44 212 VAL A CA 1
ATOM 1566 C C . VAL A 1 212 ? 51.707 74.615 35.054 1.00 23.22 212 VAL A C 1
ATOM 1567 O O . VAL A 1 212 ? 51.155 73.519 35.027 1.00 23.80 212 VAL A O 1
ATOM 1571 N N . ILE A 1 213 ? 52.691 74.942 34.217 1.00 22.45 213 ILE A N 1
ATOM 1572 C CA . ILE A 1 213 ? 53.174 73.992 33.216 1.00 23.95 213 ILE A CA 1
ATOM 1573 C C . ILE A 1 213 ? 53.699 72.737 33.921 1.00 25.13 213 ILE A C 1
ATOM 1574 O O . ILE A 1 213 ? 53.279 71.618 33.616 1.00 23.02 213 ILE A O 1
ATOM 1579 N N . SER A 1 214 ? 54.622 72.932 34.859 1.00 25.68 214 SER A N 1
ATOM 1580 C CA . SER A 1 214 ? 55.193 71.820 35.617 1.00 25.46 214 SER A CA 1
ATOM 1581 C C . SER A 1 214 ? 54.146 71.180 36.519 1.00 24.47 214 SER A C 1
ATOM 1582 O O . SER A 1 214 ? 54.090 69.960 36.648 1.00 24.69 214 SER A O 1
ATOM 1585 N N . PHE A 1 215 ? 53.324 72.005 37.152 1.00 23.85 215 PHE A N 1
ATOM 1586 C CA . PHE A 1 215 ? 52.287 71.476 38.022 1.00 26.41 215 PHE A CA 1
ATOM 1587 C C . PHE A 1 215 ? 51.409 70.509 37.233 1.00 26.49 215 PHE A C 1
ATOM 1588 O O . PHE A 1 215 ? 51.102 69.416 37.704 1.00 26.56 215 PHE A O 1
ATOM 1596 N N . MET A 1 216 ? 51.016 70.908 36.028 1.00 25.31 216 MET A N 1
ATOM 1597 C CA . MET A 1 216 ? 50.182 70.054 35.193 1.00 26.31 216 MET A CA 1
ATOM 1598 C C . MET A 1 216 ? 50.898 68.766 34.801 1.00 27.29 216 MET A C 1
ATOM 1599 O O . MET A 1 216 ? 50.339 67.681 34.948 1.00 27.33 216 MET A O 1
ATOM 1604 N N . ASN A 1 217 ? 52.131 68.882 34.314 1.00 27.57 217 ASN A N 1
ATOM 1605 C CA . ASN A 1 217 ? 52.891 67.708 33.899 1.00 27.90 217 ASN A CA 1
ATOM 1606 C C . ASN A 1 217 ? 53.113 66.740 35.052 1.00 28.08 217 ASN A C 1
ATOM 1607 O O . ASN A 1 217 ? 52.929 65.533 34.901 1.00 28.43 217 ASN A O 1
ATOM 1612 N N . THR A 1 218 ? 53.518 67.275 36.200 1.00 28.58 218 THR A N 1
ATOM 1613 C CA . THR A 1 218 ? 53.758 66.457 37.384 1.00 29.65 218 THR A CA 1
ATOM 1614 C C . THR A 1 218 ? 52.498 65.699 37.787 1.00 30.43 218 THR A C 1
ATOM 1615 O O . THR A 1 218 ? 52.520 64.475 37.927 1.00 30.26 218 THR A O 1
ATOM 1619 N N . ASN A 1 219 ? 51.399 66.427 37.965 1.00 30.91 219 ASN A N 1
ATOM 1620 C CA . ASN A 1 219 ? 50.134 65.815 38.351 1.00 32.92 219 ASN A CA 1
ATOM 1621 C C . ASN A 1 219 ? 49.616 64.800 37.327 1.00 33.62 219 ASN A C 1
ATOM 1622 O O . ASN A 1 219 ? 49.029 63.784 37.703 1.00 34.24 219 ASN A O 1
ATOM 1627 N N . LEU A 1 220 ? 49.829 65.065 36.040 1.00 34.36 220 LEU A N 1
ATOM 1628 C CA . LEU A 1 220 ? 49.391 64.127 35.009 1.00 37.01 220 LEU A CA 1
ATOM 1629 C C . LEU A 1 220 ? 50.210 62.846 35.148 1.00 38.71 220 LEU A C 1
ATOM 1630 O O . LEU A 1 220 ? 49.690 61.743 34.974 1.00 39.37 220 LEU A O 1
ATOM 1635 N N . GLU A 1 221 ? 51.491 63.003 35.468 1.00 40.32 221 GLU A N 1
ATOM 1636 C CA . GLU A 1 221 ? 52.385 61.867 35.649 1.00 42.37 221 GLU A CA 1
ATOM 1637 C C . GLU A 1 221 ? 51.982 61.079 36.893 1.00 42.70 221 GLU A C 1
ATOM 1638 O O . GLU A 1 221 ? 52.213 59.872 36.975 1.00 43.54 221 GLU A O 1
ATOM 1644 N N . ASN A 1 222 ? 51.388 61.766 37.863 1.00 42.60 222 ASN A N 1
ATOM 1645 C CA . ASN A 1 222 ? 50.953 61.116 39.093 1.00 43.21 222 ASN A CA 1
ATOM 1646 C C . ASN A 1 222 ? 49.555 60.529 38.920 1.00 42.80 222 ASN A C 1
ATOM 1647 O O . ASN A 1 222 ? 48.860 60.252 39.896 1.00 42.77 222 ASN A O 1
ATOM 1652 N N . ASN A 1 223 ? 49.153 60.357 37.665 1.00 42.93 223 ASN A N 1
ATOM 1653 C CA . ASN A 1 223 ? 47.854 59.791 37.319 1.00 42.58 223 ASN A CA 1
ATOM 1654 C C . ASN A 1 223 ? 46.664 60.562 37.900 1.00 41.17 223 ASN A C 1
ATOM 1655 O O . ASN A 1 223 ? 45.628 59.973 38.205 1.00 41.61 223 ASN A O 1
ATOM 1660 N N . LYS A 1 224 ? 46.809 61.875 38.053 1.00 39.28 224 LYS A N 1
ATOM 1661 C CA . LYS A 1 224 ? 45.722 62.699 38.577 1.00 37.96 224 LYS A CA 1
ATOM 1662 C C . LYS A 1 224 ? 44.641 62.862 37.510 1.00 37.45 224 LYS A C 1
ATOM 1663 O O . LYS A 1 224 ? 44.943 62.910 36.319 1.00 36.52 224 LYS A O 1
ATOM 1669 N N . LYS A 1 225 ? 43.382 62.938 37.936 1.00 36.45 225 LYS A N 1
ATOM 1670 C CA . LYS A 1 225 ? 42.274 63.105 36.999 1.00 36.34 225 LYS A CA 1
ATOM 1671 C C . LYS A 1 225 ? 41.988 64.590 36.800 1.00 33.93 225 LYS A C 1
ATOM 1672 O O . LYS A 1 225 ? 41.633 65.300 37.742 1.00 32.91 225 LYS A O 1
ATOM 1678 N N . VAL A 1 226 ? 42.139 65.048 35.562 1.00 32.64 226 VAL A N 1
ATOM 1679 C CA . VAL A 1 226 ? 41.954 66.458 35.242 1.00 30.81 226 VAL A CA 1
ATOM 1680 C C . VAL A 1 226 ? 40.736 66.805 34.394 1.00 29.00 226 VAL A C 1
ATOM 1681 O O . VAL A 1 226 ? 40.508 66.217 33.338 1.00 29.30 226 VAL A O 1
ATOM 1685 N N . LEU A 1 227 ? 39.971 67.783 34.867 1.00 27.79 227 LEU A N 1
ATOM 1686 C CA . LEU A 1 227 ? 38.787 68.267 34.167 1.00 26.53 227 LEU A CA 1
ATOM 1687 C C . LEU A 1 227 ? 39.113 69.638 33.581 1.00 24.93 227 LEU A C 1
ATOM 1688 O O . LEU A 1 227 ? 39.467 70.559 34.320 1.00 24.94 227 LEU A O 1
ATOM 1693 N N . ILE A 1 228 ? 38.987 69.774 32.262 1.00 23.53 228 ILE A N 1
ATOM 1694 C CA . ILE A 1 228 ? 39.277 71.038 31.586 1.00 22.87 228 ILE A CA 1
ATOM 1695 C C . ILE A 1 228 ? 37.990 71.778 31.231 1.00 21.55 228 ILE A C 1
ATOM 1696 O O . ILE A 1 228 ? 37.225 71.351 30.357 1.00 20.06 228 ILE A O 1
ATOM 1701 N N . GLU A 1 229 ? 37.771 72.895 31.919 1.00 20.12 229 GLU A N 1
ATOM 1702 C CA . GLU A 1 229 ? 36.579 73.719 31.754 1.00 20.03 229 GLU A CA 1
ATOM 1703 C C . GLU A 1 229 ? 36.704 74.784 30.669 1.00 19.69 229 GLU A C 1
ATOM 1704 O O . GLU A 1 229 ? 37.471 75.739 30.803 1.00 20.69 229 GLU A O 1
ATOM 1710 N N . GLY A 1 230 ? 35.934 74.625 29.602 1.00 18.87 230 GLY A N 1
ATOM 1711 C CA . GLY A 1 230 ? 35.977 75.603 28.534 1.00 17.14 230 GLY A CA 1
ATOM 1712 C C . GLY A 1 230 ? 35.188 76.855 28.889 1.00 16.64 230 GLY A C 1
ATOM 1713 O O . GLY A 1 230 ? 34.209 76.801 29.643 1.00 15.37 230 GLY A O 1
ATOM 1714 N N . ALA A 1 231 ? 35.640 77.990 28.370 1.00 16.15 231 ALA A N 1
ATOM 1715 C CA . ALA A 1 231 ? 34.963 79.261 28.585 1.00 16.28 231 ALA A CA 1
ATOM 1716 C C . ALA A 1 231 ? 34.438 79.683 27.212 1.00 15.94 231 ALA A C 1
ATOM 1717 O O . ALA A 1 231 ? 35.020 79.322 26.191 1.00 17.59 231 ALA A O 1
ATOM 1719 N N . ASN A 1 232 ? 33.346 80.445 27.198 1.00 15.71 232 ASN A N 1
ATOM 1720 C CA . ASN A 1 232 ? 32.737 80.877 25.945 1.00 15.80 232 ASN A CA 1
ATOM 1721 C C . ASN A 1 232 ? 32.402 79.602 25.167 1.00 15.71 232 ASN A C 1
ATOM 1722 O O . ASN A 1 232 ? 32.012 78.602 25.769 1.00 16.88 232 ASN A O 1
ATOM 1727 N N . ALA A 1 233 ? 32.567 79.615 23.846 1.00 15.38 233 ALA A N 1
ATOM 1728 C CA . ALA A 1 233 ? 32.234 78.437 23.050 1.00 16.85 233 ALA A CA 1
ATOM 1729 C C . ALA A 1 233 ? 32.766 78.501 21.619 1.00 16.23 233 ALA A C 1
ATOM 1730 O O . ALA A 1 233 ? 33.209 79.547 21.156 1.00 18.79 233 ALA A O 1
ATOM 1732 N N . ALA A 1 234 ? 32.690 77.371 20.923 1.00 16.38 234 ALA A N 1
ATOM 1733 C CA . ALA A 1 234 ? 33.184 77.240 19.550 1.00 16.64 234 ALA A CA 1
ATOM 1734 C C . ALA A 1 234 ? 32.762 78.319 18.558 1.00 15.20 234 ALA A C 1
ATOM 1735 O O . ALA A 1 234 ? 33.596 78.843 17.821 1.00 15.37 234 ALA A O 1
ATOM 1737 N N . MET A 1 235 ? 31.480 78.660 18.525 1.00 15.05 235 MET A N 1
ATOM 1738 C CA . MET A 1 235 ? 31.032 79.663 17.572 1.00 14.99 235 MET A CA 1
ATOM 1739 C C . MET A 1 235 ? 31.400 81.089 17.980 1.00 14.40 235 MET A C 1
ATOM 1740 O O . MET A 1 235 ? 31.046 82.045 17.291 1.00 13.52 235 MET A O 1
ATOM 1745 N N . LEU A 1 236 ? 32.113 81.220 19.099 1.00 13.41 236 LEU A N 1
ATOM 1746 C CA . LEU A 1 236 ? 32.599 82.517 19.572 1.00 13.58 236 LEU A CA 1
ATOM 1747 C C . LEU A 1 236 ? 34.129 82.529 19.449 1.00 15.08 236 LEU A C 1
ATOM 1748 O O . LEU A 1 236 ? 34.789 83.500 19.837 1.00 14.46 236 LEU A O 1
ATOM 1753 N N . ASP A 1 237 ? 34.686 81.443 18.917 1.00 14.52 237 ASP A N 1
ATOM 1754 C CA . ASP A 1 237 ? 36.138 81.326 18.735 1.00 15.83 237 ASP A CA 1
ATOM 1755 C C . ASP A 1 237 ? 36.639 82.474 17.862 1.00 16.27 237 ASP A C 1
ATOM 1756 O O . ASP A 1 237 ? 36.051 82.762 16.818 1.00 16.74 237 ASP A O 1
ATOM 1761 N N . ILE A 1 238 ? 37.727 83.112 18.282 1.00 16.33 238 ILE A N 1
ATOM 1762 C CA . ILE A 1 238 ? 38.281 84.237 17.534 1.00 15.99 238 ILE A CA 1
ATOM 1763 C C . ILE A 1 238 ? 38.504 83.890 16.064 1.00 16.59 238 ILE A C 1
ATOM 1764 O O . ILE A 1 238 ? 38.232 84.706 15.179 1.00 16.33 238 ILE A O 1
ATOM 1769 N N . ASP A 1 239 ? 38.967 82.671 15.805 1.00 15.56 239 ASP A N 1
ATOM 1770 C CA . ASP A 1 239 ? 39.220 82.212 14.440 1.00 14.81 239 ASP A CA 1
ATOM 1771 C C . ASP A 1 239 ? 38.014 81.580 13.749 1.00 16.50 239 ASP A C 1
ATOM 1772 O O . ASP A 1 239 ? 37.641 81.976 12.644 1.00 16.52 239 ASP A O 1
ATOM 1777 N N . PHE A 1 240 ? 37.405 80.600 14.414 1.00 16.14 240 PHE A N 1
ATOM 1778 C CA . PHE A 1 240 ? 36.302 79.841 13.830 1.00 16.46 240 PHE A CA 1
ATOM 1779 C C . PHE A 1 240 ? 34.874 80.319 14.047 1.00 17.78 240 PHE A C 1
ATOM 1780 O O . PHE A 1 240 ? 33.953 79.809 13.410 1.00 19.51 240 PHE A O 1
ATOM 1788 N N . GLY A 1 241 ? 34.683 81.289 14.933 1.00 17.71 241 GLY A N 1
ATOM 1789 C CA . GLY A 1 241 ? 33.342 81.776 15.198 1.00 18.43 241 GLY A CA 1
ATOM 1790 C C . GLY A 1 241 ? 32.796 82.755 14.176 1.00 18.70 241 GLY A C 1
ATOM 1791 O O . GLY A 1 241 ? 33.382 82.959 13.113 1.00 20.61 241 GLY A O 1
ATOM 1792 N N . THR A 1 242 ? 31.662 83.366 14.507 1.00 17.83 242 THR A N 1
ATOM 1793 C CA . THR A 1 242 ? 31.006 84.336 13.628 1.00 16.43 242 THR A CA 1
ATOM 1794 C C . THR A 1 242 ? 31.677 85.709 13.722 1.00 15.56 242 THR A C 1
ATOM 1795 O O . THR A 1 242 ? 31.052 86.681 14.142 1.00 15.51 242 THR A O 1
ATOM 1799 N N . TYR A 1 243 ? 32.948 85.776 13.334 1.00 16.82 243 TYR A N 1
ATOM 1800 C CA . TYR A 1 243 ? 33.728 87.017 13.371 1.00 14.62 243 TYR A CA 1
ATOM 1801 C C . TYR A 1 243 ? 33.000 88.142 12.632 1.00 14.92 243 TYR A C 1
ATOM 1802 O O . TYR A 1 243 ? 32.419 87.915 11.573 1.00 14.99 243 TYR A O 1
ATOM 1811 N N . PRO A 1 244 ? 33.047 89.381 13.164 1.00 14.15 244 PRO A N 1
ATOM 1812 C CA . PRO A 1 244 ? 33.708 89.845 14.393 1.00 15.11 244 PRO A CA 1
ATOM 1813 C C . PRO A 1 244 ? 32.910 89.611 15.674 1.00 13.85 244 PRO A C 1
ATOM 1814 O O . PRO A 1 244 ? 33.335 90.003 16.763 1.00 13.10 244 PRO A O 1
ATOM 1818 N N . TYR A 1 245 ? 31.742 89.000 15.535 1.00 14.43 245 TYR A N 1
ATOM 1819 C CA . TYR A 1 245 ? 30.878 88.725 16.673 1.00 14.85 245 TYR A CA 1
ATOM 1820 C C . TYR A 1 245 ? 31.344 87.455 17.374 1.00 14.56 245 TYR A C 1
ATOM 1821 O O . TYR A 1 245 ? 30.670 86.430 17.357 1.00 15.13 245 TYR A O 1
ATOM 1830 N N . VAL A 1 246 ? 32.513 87.545 17.992 1.00 15.92 246 VAL A N 1
ATOM 1831 C CA . VAL A 1 246 ? 33.113 86.419 18.690 1.00 15.36 246 VAL A CA 1
ATOM 1832 C C . VAL A 1 246 ? 33.934 86.968 19.845 1.00 16.13 246 VAL A C 1
ATOM 1833 O O . VAL A 1 246 ? 34.040 88.187 20.012 1.00 16.49 246 VAL A O 1
ATOM 1837 N N . THR A 1 247 ? 34.512 86.080 20.646 1.00 14.64 247 THR A N 1
ATOM 1838 C CA . THR A 1 247 ? 35.351 86.536 21.742 1.00 14.29 247 THR A CA 1
ATOM 1839 C C . THR A 1 247 ? 36.761 86.538 21.153 1.00 12.60 247 THR A C 1
ATOM 1840 O O . THR A 1 247 ? 36.959 86.051 20.043 1.00 10.90 247 THR A O 1
ATOM 1844 N N . SER A 1 248 ? 37.740 87.080 21.869 1.00 10.34 248 SER A N 1
ATOM 1845 C CA . SER A 1 248 ? 39.087 87.162 21.310 1.00 10.65 248 SER A CA 1
ATOM 1846 C C . SER A 1 248 ? 40.091 86.079 21.691 1.00 11.22 248 SER A C 1
ATOM 1847 O O . SER A 1 248 ? 41.295 86.214 21.424 1.00 6.72 248 SER A O 1
ATOM 1850 N N . SER A 1 249 ? 39.611 84.995 22.290 1.00 13.49 249 SER A N 1
ATOM 1851 C CA . SER A 1 249 ? 40.493 83.897 22.671 1.00 16.16 249 SER A CA 1
ATOM 1852 C C . SER A 1 249 ? 40.128 82.666 21.857 1.00 16.81 249 SER A C 1
ATOM 1853 O O . SER A 1 249 ? 39.098 82.635 21.191 1.00 16.65 249 SER A O 1
ATOM 1856 N N . CYS A 1 250 ? 40.988 81.657 21.915 1.00 17.35 250 CYS A N 1
ATOM 1857 C CA . CYS A 1 250 ? 40.733 80.397 21.238 1.00 18.05 250 CYS A CA 1
ATOM 1858 C C . CYS A 1 250 ? 39.864 79.611 22.207 1.00 17.65 250 CYS A C 1
ATOM 1859 O O . CYS A 1 250 ? 40.301 79.259 23.302 1.00 19.36 250 CYS A O 1
ATOM 1862 N N . THR A 1 251 ? 38.630 79.344 21.805 1.00 17.63 251 THR A N 1
ATOM 1863 C CA . THR A 1 251 ? 37.697 78.623 22.650 1.00 17.29 251 THR A CA 1
ATOM 1864 C C . THR A 1 251 ? 37.572 77.172 22.218 1.00 18.70 251 THR A C 1
ATOM 1865 O O . THR A 1 251 ? 36.759 76.428 22.768 1.00 19.64 251 THR A O 1
ATOM 1869 N N . THR A 1 252 ? 38.369 76.776 21.228 1.00 17.40 252 THR A N 1
ATOM 1870 C CA . THR A 1 252 ? 38.308 75.417 20.716 1.00 17.09 252 THR A CA 1
ATOM 1871 C C . THR A 1 252 ? 39.423 74.517 21.240 1.00 15.92 252 THR A C 1
ATOM 1872 O O . THR A 1 252 ? 40.288 74.959 22.004 1.00 17.92 252 THR A O 1
ATOM 1876 N N . VAL A 1 253 ? 39.402 73.254 20.830 1.00 12.73 253 VAL A N 1
ATOM 1877 C CA . VAL A 1 253 ? 40.364 72.275 21.325 1.00 10.75 253 VAL A CA 1
ATOM 1878 C C . VAL A 1 253 ? 41.839 72.648 21.245 1.00 9.37 253 VAL A C 1
ATOM 1879 O O . VAL A 1 253 ? 42.612 72.299 22.137 1.00 5.87 253 VAL A O 1
ATOM 1883 N N . GLY A 1 254 ? 42.249 73.357 20.201 1.00 13.81 254 GLY A N 1
ATOM 1884 C CA . GLY A 1 254 ? 43.644 73.742 20.125 1.00 14.61 254 GLY A CA 1
ATOM 1885 C C . GLY A 1 254 ? 43.988 74.612 21.323 1.00 17.68 254 GLY A C 1
ATOM 1886 O O . GLY A 1 254 ? 45.124 74.606 21.812 1.00 18.64 254 GLY A O 1
ATOM 1887 N N . GLY A 1 255 ? 42.989 75.350 21.805 1.00 17.02 255 GLY A N 1
ATOM 1888 C CA . GLY A 1 255 ? 43.182 76.236 22.942 1.00 16.54 255 GLY A CA 1
ATOM 1889 C C . GLY A 1 255 ? 43.399 75.535 24.269 1.00 17.55 255 GLY A C 1
ATOM 1890 O O . GLY A 1 255 ? 43.933 76.132 25.200 1.00 17.67 255 GLY A O 1
ATOM 1891 N N . VAL A 1 256 ? 42.979 74.277 24.373 1.00 17.90 256 VAL A N 1
ATOM 1892 C CA . VAL A 1 256 ? 43.172 73.527 25.611 1.00 18.82 256 VAL A CA 1
ATOM 1893 C C . VAL A 1 256 ? 44.673 73.316 25.826 1.00 19.31 256 VAL A C 1
ATOM 1894 O O . VAL A 1 256 ? 45.165 73.353 26.956 1.00 18.37 256 VAL A O 1
ATOM 1898 N N . PHE A 1 257 ? 45.393 73.102 24.729 1.00 18.06 257 PHE A N 1
ATOM 1899 C CA . PHE A 1 257 ? 46.831 72.871 24.789 1.00 17.80 257 PHE A CA 1
ATOM 1900 C C . PHE A 1 257 ? 47.617 74.175 24.928 1.00 17.59 257 PHE A C 1
ATOM 1901 O O . PHE A 1 257 ? 48.501 74.290 25.777 1.00 17.49 257 PHE A O 1
ATOM 1909 N N . SER A 1 258 ? 47.281 75.161 24.106 1.00 16.40 258 SER A N 1
ATOM 1910 C CA . SER A 1 258 ? 47.975 76.445 24.141 1.00 16.90 258 SER A CA 1
ATOM 1911 C C . SER A 1 258 ? 47.644 77.284 25.370 1.00 17.73 258 SER A C 1
ATOM 1912 O O . SER A 1 258 ? 48.444 78.120 25.788 1.00 18.30 258 SER A O 1
ATOM 1915 N N . GLY A 1 259 ? 46.472 77.065 25.959 1.00 18.36 259 GLY A N 1
ATOM 1916 C CA . GLY A 1 259 ? 46.101 77.847 27.123 1.00 17.66 259 GLY A CA 1
ATOM 1917 C C . GLY A 1 259 ? 46.426 77.207 28.458 1.00 19.88 259 GLY A C 1
ATOM 1918 O O . GLY A 1 259 ? 46.276 77.840 29.501 1.00 19.86 259 GLY A O 1
ATOM 1919 N N . LEU A 1 260 ? 46.887 75.961 28.437 1.00 21.69 260 LEU A N 1
ATOM 1920 C CA . LEU A 1 260 ? 47.192 75.253 29.675 1.00 22.27 260 LEU A CA 1
ATOM 1921 C C . LEU A 1 260 ? 48.619 74.713 29.744 1.00 21.64 260 LEU A C 1
ATOM 1922 O O . LEU A 1 260 ? 49.128 74.421 30.824 1.00 22.19 260 LEU A O 1
ATOM 1927 N N . GLY A 1 261 ? 49.268 74.575 28.597 1.00 20.74 261 GLY A N 1
ATOM 1928 C CA . GLY A 1 261 ? 50.634 74.089 28.600 1.00 20.54 261 GLY A CA 1
ATOM 1929 C C . GLY A 1 261 ? 50.828 72.582 28.627 1.00 22.40 261 GLY A C 1
ATOM 1930 O O . GLY A 1 261 ? 51.804 72.099 29.202 1.00 20.65 261 GLY A O 1
ATOM 1931 N N . ILE A 1 262 ? 49.900 71.842 28.026 1.00 23.24 262 ILE A N 1
ATOM 1932 C CA . ILE A 1 262 ? 50.001 70.383 27.940 1.00 25.03 262 ILE A CA 1
ATOM 1933 C C . ILE A 1 262 ? 49.834 70.042 26.464 1.00 24.94 262 ILE A C 1
ATOM 1934 O O . ILE A 1 262 ? 49.184 70.789 25.734 1.00 24.97 262 ILE A O 1
ATOM 1939 N N . HIS A 1 263 ? 50.422 68.937 26.010 1.00 25.55 263 HIS A N 1
ATOM 1940 C CA . HIS A 1 263 ? 50.292 68.585 24.600 1.00 26.66 263 HIS A CA 1
ATOM 1941 C C . HIS A 1 263 ? 49.067 67.724 24.284 1.00 27.03 263 HIS A C 1
ATOM 1942 O O . HIS A 1 263 ? 48.419 67.178 25.181 1.00 25.10 263 HIS A O 1
ATOM 1949 N N . HIS A 1 264 ? 48.756 67.629 22.994 1.00 28.65 264 HIS A N 1
ATOM 1950 C CA . HIS A 1 264 ? 47.590 66.904 22.498 1.00 29.17 264 HIS A CA 1
ATOM 1951 C C . HIS A 1 264 ? 47.409 65.446 22.909 1.00 29.70 264 HIS A C 1
ATOM 1952 O O . HIS A 1 264 ? 46.279 64.957 22.952 1.00 28.47 264 HIS A O 1
ATOM 1959 N N . LYS A 1 265 ? 48.500 64.745 23.200 1.00 30.43 265 LYS A N 1
ATOM 1960 C CA . LYS A 1 265 ? 48.393 63.345 23.599 1.00 31.26 265 LYS A CA 1
ATOM 1961 C C . LYS A 1 265 ? 47.928 63.194 25.045 1.00 30.84 265 LYS A C 1
ATOM 1962 O O . LYS A 1 265 ? 47.599 62.095 25.483 1.00 30.97 265 LYS A O 1
ATOM 1968 N N . LYS A 1 266 ? 47.899 64.297 25.785 1.00 29.47 266 LYS A N 1
ATOM 1969 C CA . LYS A 1 266 ? 47.466 64.258 27.179 1.00 27.91 266 LYS A CA 1
ATOM 1970 C C . LYS A 1 266 ? 45.945 64.300 27.301 1.00 26.72 266 LYS A C 1
ATOM 1971 O O . LYS A 1 266 ? 45.397 63.930 28.332 1.00 26.30 266 LYS A O 1
ATOM 1977 N N . LEU A 1 267 ? 45.274 64.754 26.245 1.00 25.43 267 LEU A N 1
ATOM 1978 C CA . LEU A 1 267 ? 43.813 64.857 26.238 1.00 24.87 267 LEU A CA 1
ATOM 1979 C C . LEU A 1 267 ? 43.177 63.507 25.899 1.00 23.73 267 LEU A C 1
ATOM 1980 O O . LEU A 1 267 ? 43.350 62.998 24.792 1.00 23.98 267 LEU A O 1
ATOM 1985 N N . ASN A 1 268 ? 42.430 62.939 26.841 1.00 25.01 268 ASN A N 1
ATOM 1986 C CA . ASN A 1 268 ? 41.791 61.644 26.614 1.00 26.32 268 ASN A CA 1
ATOM 1987 C C . ASN A 1 268 ? 40.477 61.724 25.842 1.00 26.42 268 ASN A C 1
ATOM 1988 O O . ASN A 1 268 ? 40.212 60.889 24.978 1.00 27.61 268 ASN A O 1
ATOM 1993 N N . LEU A 1 269 ? 39.647 62.712 26.149 1.00 23.63 269 LEU A N 1
ATOM 1994 C CA . LEU A 1 269 ? 38.391 62.845 25.424 1.00 23.23 269 LEU A CA 1
ATOM 1995 C C . LEU A 1 269 ? 37.796 64.240 25.514 1.00 21.32 269 LEU A C 1
ATOM 1996 O O . LEU A 1 269 ? 38.137 65.028 26.403 1.00 19.98 269 LEU A O 1
ATOM 2001 N N . VAL A 1 270 ? 36.912 64.538 24.571 1.00 17.87 270 VAL A N 1
ATOM 2002 C CA . VAL A 1 270 ? 36.269 65.837 24.514 1.00 15.68 270 VAL A CA 1
ATOM 2003 C C . VAL A 1 270 ? 34.755 65.714 24.551 1.00 15.15 270 VAL A C 1
ATOM 2004 O O . VAL A 1 270 ? 34.136 65.045 23.715 1.00 12.46 270 VAL A O 1
ATOM 2008 N N . VAL A 1 271 ? 34.166 66.356 25.547 1.00 17.51 271 VAL A N 1
ATOM 2009 C CA . VAL A 1 271 ? 32.727 66.357 25.704 1.00 18.39 271 VAL A CA 1
ATOM 2010 C C . VAL A 1 271 ? 32.217 67.649 25.084 1.00 19.71 271 VAL A C 1
ATOM 2011 O O . VAL A 1 271 ? 32.714 68.730 25.396 1.00 21.00 271 VAL A O 1
ATOM 2015 N N . GLY A 1 272 ? 31.247 67.530 24.187 1.00 19.38 272 GLY A N 1
ATOM 2016 C CA . GLY A 1 272 ? 30.675 68.708 23.572 1.00 19.74 272 GLY A CA 1
ATOM 2017 C C . GLY A 1 272 ? 29.393 69.037 24.309 1.00 19.93 272 GLY A C 1
ATOM 2018 O O . GLY A 1 272 ? 28.514 68.186 24.445 1.00 21.06 272 GLY A O 1
ATOM 2019 N N . VAL A 1 273 ? 29.288 70.260 24.809 1.00 18.86 273 VAL A N 1
ATOM 2020 C CA . VAL A 1 273 ? 28.089 70.677 25.521 1.00 19.50 273 VAL A CA 1
ATOM 2021 C C . VAL A 1 273 ? 27.184 71.349 24.495 1.00 20.07 273 VAL A C 1
ATOM 2022 O O . VAL A 1 273 ? 27.526 72.389 23.930 1.00 19.19 273 VAL A O 1
ATOM 2026 N N . VAL A 1 274 ? 26.036 70.725 24.260 1.00 19.82 274 VAL A N 1
ATOM 2027 C CA . VAL A 1 274 ? 25.060 71.183 23.284 1.00 20.19 274 VAL A CA 1
ATOM 2028 C C . VAL A 1 274 ? 23.704 71.426 23.941 1.00 21.38 274 VAL A C 1
ATOM 2029 O O . VAL A 1 274 ? 23.122 70.512 24.528 1.00 20.72 274 VAL A O 1
ATOM 2033 N N . LYS A 1 275 ? 23.206 72.656 23.853 1.00 19.27 275 LYS A N 1
ATOM 2034 C CA . LYS A 1 275 ? 21.899 72.967 24.419 1.00 20.50 275 LYS A CA 1
ATOM 2035 C C . LYS A 1 275 ? 20.850 72.417 23.450 1.00 20.39 275 LYS A C 1
ATOM 2036 O O . LYS A 1 275 ? 21.075 72.415 22.235 1.00 19.81 275 LYS A O 1
ATOM 2042 N N . SER A 1 276 ? 19.719 71.950 23.986 1.00 19.70 276 SER A N 1
ATOM 2043 C CA . SER A 1 276 ? 18.631 71.394 23.167 1.00 20.22 276 SER A CA 1
ATOM 2044 C C . SER A 1 276 ? 18.068 72.394 22.162 1.00 20.30 276 SER A C 1
ATOM 2045 O O . SER A 1 276 ? 17.365 72.020 21.219 1.00 21.69 276 SER A O 1
ATOM 2048 N N . TYR A 1 277 ? 18.361 73.669 22.391 1.00 20.10 277 TYR A N 1
ATOM 2049 C CA . TYR A 1 277 ? 17.944 74.752 21.509 1.00 19.40 277 TYR A CA 1
ATOM 2050 C C . TYR A 1 277 ? 19.097 75.756 21.541 1.00 19.97 277 TYR A C 1
ATOM 2051 O O . TYR A 1 277 ? 20.019 75.612 22.342 1.00 19.67 277 TYR A O 1
ATOM 2060 N N . LEU A 1 278 ? 19.051 76.773 20.690 1.00 18.92 278 LEU A N 1
ATOM 2061 C CA . LEU A 1 278 ? 20.139 77.740 20.640 1.00 17.27 278 LEU A CA 1
ATOM 2062 C C . LEU A 1 278 ? 19.911 79.084 21.308 1.00 17.14 278 LEU A C 1
ATOM 2063 O O . LEU A 1 278 ? 18.790 79.587 21.375 1.00 15.65 278 LEU A O 1
ATOM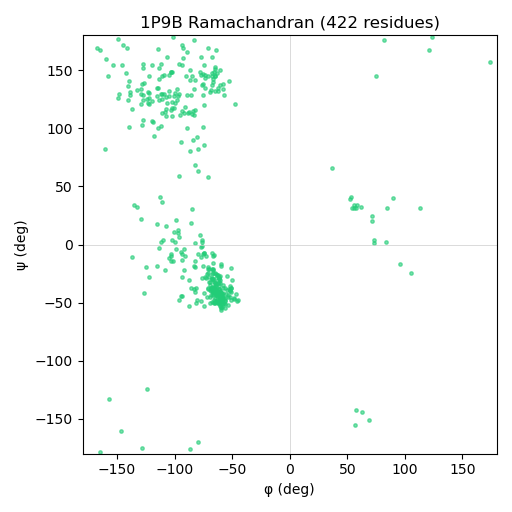 2068 N N . THR A 1 279 ? 20.999 79.649 21.818 1.00 16.44 279 THR A N 1
ATOM 2069 C CA . THR A 1 279 ? 20.967 80.977 22.401 1.00 16.21 279 THR A CA 1
ATOM 2070 C C . THR A 1 279 ? 22.304 81.633 22.085 1.00 17.30 279 THR A C 1
ATOM 2071 O O . THR A 1 279 ? 23.309 80.957 21.835 1.00 16.43 279 THR A O 1
ATOM 2075 N N . ARG A 1 280 ? 22.296 82.956 22.053 1.00 17.48 280 ARG A N 1
ATOM 2076 C CA . ARG A 1 280 ? 23.515 83.726 21.890 1.00 17.44 280 ARG A CA 1
ATOM 2077 C C . ARG A 1 280 ? 23.116 85.066 22.468 1.00 17.18 280 ARG A C 1
ATOM 2078 O O . ARG A 1 280 ? 21.952 85.467 22.385 1.00 17.94 280 ARG A O 1
ATOM 2086 N N . VAL A 1 281 ? 24.060 85.723 23.123 1.00 16.77 281 VAL A N 1
ATOM 2087 C CA . VAL A 1 281 ? 23.796 87.020 23.717 1.00 17.07 281 VAL A CA 1
ATOM 2088 C C . VAL A 1 281 ? 24.896 87.925 23.188 1.00 17.55 281 VAL A C 1
ATOM 2089 O O . VAL A 1 281 ? 26.084 87.623 23.324 1.00 16.80 281 VAL A O 1
ATOM 2093 N N . GLY A 1 282 ? 24.475 89.022 22.562 1.00 18.25 282 GLY A N 1
ATOM 2094 C CA . GLY A 1 282 ? 25.392 89.956 21.937 1.00 18.15 282 GLY A CA 1
ATOM 2095 C C . GLY A 1 282 ? 24.922 90.033 20.492 1.00 19.61 282 GLY A C 1
ATOM 2096 O O . GLY A 1 282 ? 23.973 89.342 20.121 1.00 17.54 282 GLY A O 1
ATOM 2097 N N . CYS A 1 283 ? 25.563 90.854 19.665 1.00 18.64 283 CYS A N 1
ATOM 2098 C CA . CYS A 1 283 ? 25.146 90.970 18.274 1.00 20.29 283 CYS A CA 1
ATOM 2099 C C . CYS A 1 283 ? 25.748 89.858 17.414 1.00 19.72 283 CYS A C 1
ATOM 2100 O O . CYS A 1 283 ? 26.535 89.036 17.897 1.00 19.62 283 CYS A O 1
ATOM 2103 N N . GLY A 1 284 ? 25.360 89.831 16.141 1.00 19.89 284 GLY A N 1
ATOM 2104 C CA . GLY A 1 284 ? 25.883 88.830 15.229 1.00 18.05 284 GLY A CA 1
ATOM 2105 C C . GLY A 1 284 ? 24.815 87.957 14.601 1.00 17.22 284 GLY A C 1
ATOM 2106 O O . GLY A 1 284 ? 23.660 87.973 15.036 1.00 16.75 284 GLY A O 1
ATOM 2107 N N . PRO A 1 285 ? 25.172 87.180 13.566 1.00 17.42 285 PRO A N 1
ATOM 2108 C CA . PRO A 1 285 ? 24.202 86.305 12.900 1.00 17.70 285 PRO A CA 1
ATOM 2109 C C . PRO A 1 285 ? 23.680 85.194 13.813 1.00 17.43 285 PRO A C 1
ATOM 2110 O O . PRO A 1 285 ? 24.359 84.777 14.747 1.00 16.43 285 PRO A O 1
ATOM 2114 N N . PHE A 1 286 ? 22.464 84.734 13.527 1.00 18.21 286 PHE A N 1
ATOM 2115 C CA . PHE A 1 286 ? 21.797 83.677 14.289 1.00 19.07 286 PHE A CA 1
ATOM 2116 C C . PHE A 1 286 ? 20.718 83.152 13.337 1.00 19.53 286 PHE A C 1
ATOM 2117 O O . PHE A 1 286 ? 19.550 83.544 13.412 1.00 20.58 286 PHE A O 1
ATOM 2125 N N . LEU A 1 287 ? 21.127 82.265 12.438 1.00 20.60 287 LEU A N 1
ATOM 2126 C CA . LEU A 1 287 ? 20.234 81.715 11.423 1.00 21.20 287 LEU A CA 1
ATOM 2127 C C . LEU A 1 287 ? 18.910 81.137 11.888 1.00 20.03 287 LEU A C 1
ATOM 2128 O O . LEU A 1 287 ? 17.890 81.344 11.239 1.00 18.04 287 LEU A O 1
ATOM 2133 N N . THR A 1 288 ? 18.914 80.418 13.003 1.00 19.75 288 THR A N 1
ATOM 2134 C CA . THR A 1 288 ? 17.682 79.820 13.501 1.00 18.84 288 THR A CA 1
ATOM 2135 C C . THR A 1 288 ? 17.038 80.646 14.606 1.00 18.98 288 THR A C 1
ATOM 2136 O O . THR A 1 288 ? 16.232 80.139 15.383 1.00 18.14 288 THR A O 1
ATOM 2140 N N . GLU A 1 289 ? 17.376 81.928 14.663 1.00 18.71 289 GLU A N 1
ATOM 2141 C CA . GLU A 1 289 ? 16.824 82.793 15.692 1.00 18.58 289 GLU A CA 1
ATOM 2142 C C . GLU A 1 289 ? 15.299 82.841 15.648 1.00 19.36 289 GLU A C 1
ATOM 2143 O O . GLU A 1 289 ? 14.694 82.891 14.576 1.00 17.84 289 GLU A O 1
ATOM 2149 N N . LEU A 1 290 ? 14.689 82.802 16.827 1.00 20.56 290 LEU A N 1
ATOM 2150 C CA . LEU A 1 290 ? 13.241 82.874 16.959 1.00 23.48 290 LEU A CA 1
ATOM 2151 C C . LEU A 1 290 ? 12.920 84.135 17.746 1.00 26.10 290 LEU A C 1
ATOM 2152 O O . LEU A 1 290 ? 12.916 84.130 18.978 1.00 25.73 290 LEU A O 1
ATOM 2157 N N . ASN A 1 291 ? 12.673 85.224 17.031 1.00 30.03 291 ASN A N 1
ATOM 2158 C CA . ASN A 1 291 ? 12.348 86.482 17.683 1.00 32.63 291 ASN A CA 1
ATOM 2159 C C . ASN A 1 291 ? 10.830 86.590 17.704 1.00 33.12 291 ASN A C 1
ATOM 2160 O O . ASN A 1 291 ? 10.253 87.531 17.159 1.00 34.37 291 ASN A O 1
ATOM 2165 N N . ASN A 1 292 ? 10.193 85.610 18.336 1.00 32.33 292 ASN A N 1
ATOM 2166 C CA . ASN A 1 292 ? 8.740 85.558 18.428 1.00 31.09 292 ASN A CA 1
ATOM 2167 C C . ASN A 1 292 ? 8.328 84.931 19.758 1.00 29.74 292 ASN A C 1
ATOM 2168 O O . ASN A 1 292 ? 9.128 84.870 20.693 1.00 28.38 292 ASN A O 1
ATOM 2173 N N . ASP A 1 293 ? 7.088 84.456 19.837 1.00 29.27 293 ASP A N 1
ATOM 2174 C CA . ASP A 1 293 ? 6.582 83.839 21.058 1.00 28.80 293 ASP A CA 1
ATOM 2175 C C . ASP A 1 293 ? 7.269 82.535 21.434 1.00 27.52 293 ASP A C 1
ATOM 2176 O O . ASP A 1 293 ? 7.389 82.213 22.612 1.00 26.84 293 ASP A O 1
ATOM 2181 N N . VAL A 1 294 ? 7.711 81.768 20.444 1.00 27.04 294 VAL A N 1
ATOM 2182 C CA . VAL A 1 294 ? 8.393 80.519 20.753 1.00 26.20 294 VAL A CA 1
ATOM 2183 C C . VAL A 1 294 ? 9.724 80.880 21.401 1.00 24.36 294 VAL A C 1
ATOM 2184 O O . VAL A 1 294 ? 10.178 80.208 22.322 1.00 22.42 294 VAL A O 1
ATOM 2188 N N . GLY A 1 295 ? 10.340 81.954 20.916 1.00 23.94 295 GLY A N 1
ATOM 2189 C CA . GLY A 1 295 ? 11.603 82.395 21.481 1.00 23.03 295 GLY A CA 1
ATOM 2190 C C . GLY A 1 295 ? 11.386 82.810 22.925 1.00 22.57 295 GLY A C 1
ATOM 2191 O O . GLY A 1 295 ? 12.196 82.503 23.799 1.00 21.96 295 GLY A O 1
ATOM 2192 N N . GLN A 1 296 ? 10.279 83.505 23.175 1.00 23.08 296 GLN A N 1
ATOM 2193 C CA . GLN A 1 296 ? 9.935 83.953 24.523 1.00 23.45 296 GLN A CA 1
ATOM 2194 C C . GLN A 1 296 ? 9.743 82.759 25.458 1.00 22.32 296 GLN A C 1
ATOM 2195 O O . GLN A 1 296 ? 10.121 82.803 26.630 1.00 21.08 296 GLN A O 1
ATOM 2201 N N . TYR A 1 297 ? 9.140 81.699 24.929 1.00 22.02 297 TYR A N 1
ATOM 2202 C CA . TYR A 1 297 ? 8.888 80.491 25.702 1.00 21.12 297 TYR A CA 1
ATOM 2203 C C . TYR A 1 297 ? 10.230 79.909 26.138 1.00 21.59 297 TYR A C 1
ATOM 2204 O O . TYR A 1 297 ? 10.435 79.582 27.309 1.00 20.10 297 TYR A O 1
ATOM 2213 N N . LEU A 1 298 ? 11.144 79.779 25.185 1.00 19.62 298 LEU A N 1
ATOM 2214 C CA . LEU A 1 298 ? 12.468 79.244 25.478 1.00 20.02 298 LEU A CA 1
ATOM 2215 C C . LEU A 1 298 ? 13.195 80.117 26.504 1.00 19.35 298 LEU A C 1
ATOM 2216 O O . LEU A 1 298 ? 13.765 79.611 27.474 1.00 19.75 298 LEU A O 1
ATOM 2221 N N . ARG A 1 299 ? 13.161 81.430 26.306 1.00 19.09 299 ARG A N 1
ATOM 2222 C CA . ARG A 1 299 ? 13.848 82.327 27.228 1.00 19.82 299 ARG A CA 1
ATOM 2223 C C . ARG A 1 299 ? 13.264 82.325 28.636 1.00 20.09 299 ARG A C 1
ATOM 2224 O O . ARG A 1 299 ? 14.009 82.348 29.613 1.00 19.31 299 ARG A O 1
ATOM 2232 N N . GLU A 1 300 ? 11.939 82.285 28.740 1.00 18.87 300 GLU A N 1
ATOM 2233 C CA . GLU A 1 300 ? 11.292 82.299 30.044 1.00 20.86 300 GLU A CA 1
ATOM 2234 C C . GLU A 1 300 ? 11.342 80.961 30.775 1.00 21.32 300 GLU A C 1
ATOM 2235 O O . GLU A 1 300 ? 11.693 80.920 31.953 1.00 21.41 300 GLU A O 1
ATOM 2241 N N . LYS A 1 301 ? 10.997 79.872 30.095 1.00 20.31 301 LYS A N 1
ATOM 2242 C CA . LYS A 1 301 ? 11.053 78.560 30.733 1.00 20.59 301 LYS A CA 1
ATOM 2243 C C . LYS A 1 301 ? 12.500 78.225 31.102 1.00 20.19 301 LYS A C 1
ATOM 2244 O O . LYS A 1 301 ? 12.765 77.656 32.157 1.00 21.78 301 LYS A O 1
ATOM 2250 N N . GLY A 1 302 ? 13.435 78.585 30.230 1.00 21.65 302 GLY A N 1
ATOM 2251 C CA . GLY A 1 302 ? 14.836 78.297 30.500 1.00 19.29 302 GLY A CA 1
ATOM 2252 C C . GLY A 1 302 ? 15.585 79.468 31.109 1.00 20.19 302 GLY A C 1
ATOM 2253 O O . GLY A 1 302 ? 16.811 79.416 31.237 1.00 20.94 302 GLY A O 1
ATOM 2254 N N . HIS A 1 303 ? 14.844 80.509 31.495 1.00 19.15 303 HIS A N 1
ATOM 2255 C CA . HIS A 1 303 ? 15.407 81.730 32.082 1.00 19.97 303 HIS A CA 1
ATOM 2256 C C . HIS A 1 303 ? 16.741 82.072 31.417 1.00 19.00 303 HIS A C 1
ATOM 2257 O O . HIS A 1 303 ? 17.801 82.035 32.050 1.00 17.64 303 HIS A O 1
ATOM 2264 N N . GLU A 1 304 ? 16.678 82.411 30.135 1.00 18.53 304 GLU A N 1
ATOM 2265 C CA . GLU A 1 304 ? 17.882 82.724 29.381 1.00 17.95 304 GLU A CA 1
ATOM 2266 C C . GLU A 1 304 ? 18.328 84.178 29.476 1.00 16.59 304 GLU A C 1
ATOM 2267 O O . GLU A 1 304 ? 18.064 84.981 28.584 1.00 15.51 304 GLU A O 1
ATOM 2273 N N . TYR A 1 305 ? 18.997 84.500 30.579 1.00 17.42 305 TYR A N 1
ATOM 2274 C CA . TYR A 1 305 ? 19.531 85.833 30.815 1.00 18.06 305 TYR A CA 1
ATOM 2275 C C . TYR A 1 305 ? 21.008 85.656 31.174 1.00 16.95 305 TYR A C 1
ATOM 2276 O O . TYR A 1 305 ? 21.375 84.732 31.905 1.00 16.94 305 TYR A O 1
ATOM 2285 N N . GLY A 1 306 ? 21.846 86.528 30.623 1.00 16.21 306 GLY A N 1
ATOM 2286 C CA . GLY A 1 306 ? 23.280 86.448 30.839 1.00 15.69 306 GLY A CA 1
ATOM 2287 C C . GLY A 1 306 ? 23.755 86.261 32.265 1.00 15.67 306 GLY A C 1
ATOM 2288 O O . GLY A 1 306 ? 23.481 87.085 33.132 1.00 15.45 306 GLY A O 1
ATOM 2289 N N . THR A 1 307 ? 24.483 85.178 32.507 1.00 16.02 307 THR A N 1
ATOM 2290 C CA . THR A 1 307 ? 25.009 84.909 33.840 1.00 18.17 307 THR A CA 1
ATOM 2291 C C . THR A 1 307 ? 25.954 86.035 34.259 1.00 19.48 307 THR A C 1
ATOM 2292 O O . THR A 1 307 ? 26.096 86.328 35.445 1.00 19.46 307 THR A O 1
ATOM 2296 N N . THR A 1 308 ? 26.587 86.670 33.276 1.00 19.04 308 THR A N 1
ATOM 2297 C CA . THR A 1 308 ? 27.537 87.749 33.540 1.00 17.42 308 THR A CA 1
ATOM 2298 C C . THR A 1 308 ? 26.964 89.170 33.445 1.00 18.51 308 THR A C 1
ATOM 2299 O O . THR A 1 308 ? 27.182 89.993 34.337 1.00 19.57 308 THR A O 1
ATOM 2303 N N . THR A 1 309 ? 26.225 89.451 32.373 1.00 17.17 309 THR A N 1
ATOM 2304 C CA . THR A 1 309 ? 25.677 90.789 32.145 1.00 17.75 309 THR A CA 1
ATOM 2305 C C . THR A 1 309 ? 24.183 90.945 32.410 1.00 19.35 309 THR A C 1
ATOM 2306 O O . THR A 1 309 ? 23.674 92.067 32.432 1.00 17.84 309 THR A O 1
ATOM 2310 N N . LYS A 1 310 ? 23.489 89.824 32.586 1.00 18.65 310 LYS A N 1
ATOM 2311 C CA . LYS A 1 310 ? 22.052 89.818 32.836 1.00 20.98 310 LYS A CA 1
ATOM 2312 C C . LYS A 1 310 ? 21.253 90.168 31.574 1.00 20.14 310 LYS A C 1
ATOM 2313 O O . LYS A 1 310 ? 20.030 90.268 31.615 1.00 20.87 310 LYS A O 1
ATOM 2319 N N . ARG A 1 311 ? 21.942 90.350 30.448 1.00 19.62 311 ARG A N 1
ATOM 2320 C CA . ARG A 1 311 ? 21.266 90.676 29.192 1.00 18.92 311 ARG A CA 1
ATOM 2321 C C . ARG A 1 311 ? 20.369 89.522 28.745 1.00 18.89 311 ARG A C 1
ATOM 2322 O O . ARG A 1 311 ? 20.686 88.353 28.961 1.00 17.63 311 ARG A O 1
ATOM 2330 N N . PRO A 1 312 ? 19.222 89.838 28.122 1.00 19.78 312 PRO A N 1
ATOM 2331 C CA . PRO A 1 312 ? 18.330 88.773 27.664 1.00 20.79 312 PRO A CA 1
ATOM 2332 C C . PRO A 1 312 ? 18.987 88.029 26.502 1.00 20.89 312 PRO A C 1
ATOM 2333 O O . PRO A 1 312 ? 19.476 88.653 25.555 1.00 22.70 312 PRO A O 1
ATOM 2337 N N . ARG A 1 313 ? 19.007 86.703 26.573 1.00 18.07 313 ARG A N 1
ATOM 2338 C CA . ARG A 1 313 ? 19.615 85.914 25.507 1.00 18.77 313 ARG A CA 1
ATOM 2339 C C . ARG A 1 313 ? 18.681 85.691 24.327 1.00 18.26 313 ARG A C 1
ATOM 2340 O O . ARG A 1 313 ? 17.479 85.487 24.501 1.00 18.03 313 ARG A O 1
ATOM 2348 N N . ARG A 1 314 ? 19.243 85.743 23.126 1.00 16.62 314 ARG A N 1
ATOM 2349 C CA . ARG A 1 314 ? 18.479 85.491 21.918 1.00 17.04 314 ARG A CA 1
ATOM 2350 C C . ARG A 1 314 ? 18.305 83.982 21.867 1.00 16.20 314 ARG A C 1
ATOM 2351 O O . ARG A 1 314 ? 19.245 83.246 22.147 1.00 15.05 314 ARG A O 1
ATOM 2359 N N . CYS A 1 315 ? 17.106 83.525 21.525 1.00 15.55 315 CYS A N 1
ATOM 2360 C CA . CYS A 1 315 ? 16.830 82.096 21.450 1.00 16.24 315 CYS A CA 1
ATOM 2361 C C . CYS A 1 315 ? 16.401 81.680 20.049 1.00 17.10 315 CYS A C 1
ATOM 2362 O O . CYS A 1 315 ? 15.878 82.494 19.277 1.00 17.33 315 CYS A O 1
ATOM 2365 N N . GLY A 1 316 ? 16.635 80.407 19.734 1.00 18.63 316 GLY A N 1
ATOM 2366 C CA . GLY A 1 316 ? 16.290 79.862 18.435 1.00 18.24 316 GLY A CA 1
ATOM 2367 C C . GLY A 1 316 ? 16.316 78.344 18.465 1.00 18.46 316 GLY A C 1
ATOM 2368 O O . GLY A 1 316 ? 16.574 77.751 19.509 1.00 18.01 316 GLY A O 1
ATOM 2369 N N . TRP A 1 317 ? 16.052 77.719 17.319 1.00 18.18 317 TRP A N 1
ATOM 2370 C CA . TRP A 1 317 ? 16.038 76.261 17.200 1.00 17.81 317 TRP A CA 1
ATOM 2371 C C . TRP A 1 317 ? 17.446 75.665 17.136 1.00 19.33 317 TRP A C 1
ATOM 2372 O O . TRP A 1 317 ? 18.417 76.355 16.821 1.00 18.93 317 TRP A O 1
ATOM 2383 N N . LEU A 1 318 ? 17.543 74.369 17.417 1.00 17.09 318 LEU A N 1
ATOM 2384 C CA . LEU A 1 318 ? 18.824 73.678 17.369 1.00 17.72 318 LEU A CA 1
ATOM 2385 C C . LEU A 1 318 ? 19.314 73.697 15.923 1.00 17.37 318 LEU A C 1
ATOM 2386 O O . LEU A 1 318 ? 18.521 73.594 14.985 1.00 16.82 318 LEU A O 1
ATOM 2391 N N . ASP A 1 319 ? 20.628 73.812 15.764 1.00 17.60 319 ASP A N 1
ATOM 2392 C CA . ASP A 1 319 ? 21.283 73.920 14.464 1.00 18.47 319 ASP A CA 1
ATOM 2393 C C . ASP A 1 319 ? 22.259 72.762 14.261 1.00 18.69 319 ASP A C 1
ATOM 2394 O O . ASP A 1 319 ? 23.326 72.741 14.867 1.00 18.86 319 ASP A O 1
ATOM 2399 N N . ILE A 1 320 ? 21.893 71.800 13.415 1.00 19.76 320 ILE A N 1
ATOM 2400 C CA . ILE A 1 320 ? 22.755 70.646 13.152 1.00 20.56 320 ILE A CA 1
ATOM 2401 C C . ILE A 1 320 ? 23.989 70.997 12.314 1.00 20.27 320 ILE A C 1
ATOM 2402 O O . ILE A 1 320 ? 25.091 70.549 12.615 1.00 17.68 320 ILE A O 1
ATOM 2407 N N . PRO A 1 321 ? 23.818 71.783 11.237 1.00 20.17 321 PRO A N 1
ATOM 2408 C CA . PRO A 1 321 ? 24.987 72.137 10.422 1.00 20.70 321 PRO A CA 1
ATOM 2409 C C . PRO A 1 321 ? 26.094 72.762 11.278 1.00 19.59 321 PRO A C 1
ATOM 2410 O O . PRO A 1 321 ? 27.276 72.489 11.073 1.00 18.16 321 PRO A O 1
ATOM 2414 N N . MET A 1 322 ? 25.702 73.592 12.242 1.00 19.29 322 MET A N 1
ATOM 2415 C CA . MET A 1 322 ? 26.662 74.235 13.137 1.00 19.64 322 MET A CA 1
ATOM 2416 C C . MET A 1 322 ? 27.476 73.177 13.882 1.00 19.55 322 MET A C 1
ATOM 2417 O O . MET A 1 322 ? 28.702 73.254 13.964 1.00 18.64 322 MET A O 1
ATOM 2422 N N . LEU A 1 323 ? 26.780 72.184 14.421 1.00 19.87 323 LEU A N 1
ATOM 2423 C CA . LEU A 1 323 ? 27.427 71.125 15.181 1.00 21.36 323 LEU A CA 1
ATOM 2424 C C . LEU A 1 323 ? 28.361 70.251 14.351 1.00 21.35 323 LEU A C 1
ATOM 2425 O O . LEU A 1 323 ? 29.360 69.750 14.866 1.00 22.57 323 LEU A O 1
ATOM 2430 N N . LEU A 1 324 ? 28.042 70.054 13.075 1.00 20.86 324 LEU A N 1
ATOM 2431 C CA . LEU A 1 324 ? 28.908 69.244 12.222 1.00 20.12 324 LEU A CA 1
ATOM 2432 C C . LEU A 1 324 ? 30.194 70.025 11.993 1.00 20.03 324 LEU A C 1
ATOM 2433 O O . LEU A 1 324 ? 31.281 69.459 11.892 1.00 20.05 324 LEU A O 1
ATOM 2438 N N . TYR A 1 325 ? 30.051 71.342 11.912 1.00 19.01 325 TYR A N 1
ATOM 2439 C CA . TYR A 1 325 ? 31.178 72.245 11.714 1.00 17.66 325 TYR A CA 1
ATOM 2440 C C . TYR A 1 325 ? 32.076 72.184 12.952 1.00 17.10 325 TYR A C 1
ATOM 2441 O O . TYR A 1 325 ? 33.295 72.036 12.845 1.00 17.41 325 TYR A O 1
ATOM 2450 N N . VAL A 1 326 ? 31.458 72.286 14.125 1.00 17.08 326 VAL A N 1
ATOM 2451 C CA . VAL A 1 326 ? 32.180 72.245 15.394 1.00 16.36 326 VAL A CA 1
ATOM 2452 C C . VAL A 1 326 ? 32.848 70.891 15.617 1.00 16.86 326 VAL A C 1
ATOM 2453 O O . VAL A 1 326 ? 33.941 70.815 16.177 1.00 17.67 326 VAL A O 1
ATOM 2457 N N . LYS A 1 327 ? 32.188 69.825 15.177 1.00 15.35 327 LYS A N 1
ATOM 2458 C CA . LYS A 1 327 ? 32.741 68.481 15.320 1.00 14.60 327 LYS A CA 1
ATOM 2459 C C . LYS A 1 327 ? 34.056 68.408 14.545 1.00 14.25 327 LYS A C 1
ATOM 2460 O O . LYS A 1 327 ? 35.021 67.788 15.006 1.00 12.21 327 LYS A O 1
ATOM 2466 N N . CYS A 1 328 ? 34.100 69.056 13.380 1.00 18.22 328 CYS A N 1
ATOM 2467 C CA . CYS A 1 328 ? 35.304 69.083 12.548 1.00 20.23 328 CYS A CA 1
ATOM 2468 C C . CYS A 1 328 ? 36.430 69.787 13.305 1.00 19.40 328 CYS A C 1
ATOM 2469 O O . CYS A 1 328 ? 37.576 69.336 13.300 1.00 19.92 328 CYS A O 1
ATOM 2472 N N . ILE A 1 329 ? 36.090 70.903 13.946 1.00 15.71 329 ILE A N 1
ATOM 2473 C CA . ILE A 1 329 ? 37.046 71.721 14.697 1.00 13.94 329 ILE A CA 1
ATOM 2474 C C . ILE A 1 329 ? 37.517 71.178 16.049 1.00 13.98 329 ILE A C 1
ATOM 2475 O O . ILE A 1 329 ? 38.719 71.089 16.311 1.00 10.84 329 ILE A O 1
ATOM 2480 N N . ASN A 1 330 ? 36.569 70.839 16.910 1.00 17.37 330 ASN A N 1
ATOM 2481 C CA . ASN A 1 330 ? 36.874 70.348 18.251 1.00 19.86 330 ASN A CA 1
ATOM 2482 C C . ASN A 1 330 ? 36.952 68.848 18.379 1.00 21.94 330 ASN A C 1
ATOM 2483 O O . ASN A 1 330 ? 37.645 68.334 19.254 1.00 21.16 330 ASN A O 1
ATOM 2488 N N . SER A 1 331 ? 36.216 68.162 17.512 1.00 23.83 331 SER A N 1
ATOM 2489 C CA . SER A 1 331 ? 36.086 66.714 17.556 1.00 24.16 331 SER A CA 1
ATOM 2490 C C . SER A 1 331 ? 35.142 66.577 18.744 1.00 24.20 331 SER A C 1
ATOM 2491 O O . SER A 1 331 ? 35.205 67.375 19.680 1.00 26.13 331 SER A O 1
ATOM 2494 N N . ILE A 1 332 ? 34.243 65.605 18.703 1.00 22.35 332 ILE A N 1
ATOM 2495 C CA . ILE A 1 332 ? 33.326 65.400 19.816 1.00 20.76 332 ILE A CA 1
ATOM 2496 C C . ILE A 1 332 ? 33.246 63.899 20.055 1.00 20.78 332 ILE A C 1
ATOM 2497 O O . ILE A 1 332 ? 32.813 63.158 19.177 1.00 19.36 332 ILE A O 1
ATOM 2502 N N . ASP A 1 333 ? 33.678 63.453 21.231 1.00 23.60 333 ASP A N 1
ATOM 2503 C CA . ASP A 1 333 ? 33.637 62.034 21.573 1.00 25.97 333 ASP A CA 1
ATOM 2504 C C . ASP A 1 333 ? 32.253 61.671 22.094 1.00 26.64 333 ASP A C 1
ATOM 2505 O O . ASP A 1 333 ? 31.729 60.592 21.816 1.00 27.42 333 ASP A O 1
ATOM 2510 N N . MET A 1 334 ? 31.672 62.581 22.862 1.00 26.16 334 MET A N 1
ATOM 2511 C CA . MET A 1 334 ? 30.337 62.387 23.398 1.00 26.21 334 MET A CA 1
ATOM 2512 C C . MET A 1 334 ? 29.696 63.733 23.651 1.00 25.13 334 MET A C 1
ATOM 2513 O O . MET A 1 334 ? 30.381 64.736 23.850 1.00 22.98 334 MET A O 1
ATOM 2518 N N . ILE A 1 335 ? 28.371 63.746 23.634 1.00 24.53 335 ILE A N 1
ATOM 2519 C CA . ILE A 1 335 ? 27.615 64.968 23.818 1.00 24.02 335 ILE A CA 1
ATOM 2520 C C . ILE A 1 335 ? 26.843 65.056 25.124 1.00 24.29 335 ILE A C 1
ATOM 2521 O O . ILE A 1 335 ? 26.342 64.057 25.641 1.00 24.52 335 ILE A O 1
ATOM 2526 N N . ASN A 1 336 ? 26.767 66.268 25.656 1.00 23.64 336 ASN A N 1
ATOM 2527 C CA . ASN A 1 336 ? 25.971 66.531 26.841 1.00 22.42 336 ASN A CA 1
ATOM 2528 C C . ASN A 1 336 ? 24.866 67.406 26.269 1.00 21.85 336 ASN A C 1
ATOM 2529 O O . ASN A 1 336 ? 25.086 68.581 25.972 1.00 20.82 336 ASN A O 1
ATOM 2534 N N . LEU A 1 337 ? 23.695 66.815 26.055 1.00 21.25 337 LEU A N 1
ATOM 2535 C CA . LEU A 1 337 ? 22.560 67.552 25.516 1.00 22.39 337 LEU A CA 1
ATOM 2536 C C . LEU A 1 337 ? 21.838 68.159 26.710 1.00 22.93 337 LEU A C 1
ATOM 2537 O O . LEU A 1 337 ? 21.265 67.443 27.530 1.00 22.75 337 LEU A O 1
ATOM 2542 N N . THR A 1 338 ? 21.846 69.484 26.790 1.00 21.01 338 THR A N 1
ATOM 2543 C CA . THR A 1 338 ? 21.260 70.169 27.932 1.00 21.04 338 THR A CA 1
ATOM 2544 C C . THR A 1 338 ? 19.930 70.885 27.743 1.00 19.57 338 THR A C 1
ATOM 2545 O O . THR A 1 338 ? 19.521 71.207 26.627 1.00 17.89 338 THR A O 1
ATOM 2549 N N . LYS A 1 339 ? 19.281 71.137 28.877 1.00 19.02 339 LYS A N 1
ATOM 2550 C CA . LYS A 1 339 ? 18.012 71.848 28.950 1.00 20.10 339 LYS A CA 1
ATOM 2551 C C . LYS A 1 339 ? 16.886 71.252 28.119 1.00 19.54 339 LYS A C 1
ATOM 2552 O O . LYS A 1 339 ? 16.008 71.971 27.646 1.00 19.95 339 LYS A O 1
ATOM 2558 N N . LEU A 1 340 ? 16.901 69.933 27.954 1.00 21.02 340 LEU A N 1
ATOM 2559 C CA . LEU A 1 340 ? 15.850 69.265 27.192 1.00 22.10 340 LEU A CA 1
ATOM 2560 C C . LEU A 1 340 ? 14.507 69.515 27.875 1.00 22.01 340 LEU A C 1
ATOM 2561 O O . LEU A 1 340 ? 13.464 69.569 27.221 1.00 22.13 340 LEU A O 1
ATOM 2566 N N . ASP A 1 341 ? 14.546 69.677 29.196 1.00 23.10 341 ASP A N 1
ATOM 2567 C CA . ASP A 1 341 ? 13.340 69.915 29.988 1.00 23.22 341 ASP A CA 1
ATOM 2568 C C . ASP A 1 341 ? 12.628 71.208 29.601 1.00 23.65 341 ASP A C 1
ATOM 2569 O O . ASP A 1 341 ? 11.419 71.338 29.789 1.00 23.81 341 ASP A O 1
ATOM 2574 N N . VAL A 1 342 ? 13.376 72.166 29.066 1.00 22.29 342 VAL A N 1
ATOM 2575 C CA . VAL A 1 342 ? 12.787 73.440 28.672 1.00 22.51 342 VAL A CA 1
ATOM 2576 C C . VAL A 1 342 ? 11.830 73.289 27.487 1.00 21.66 342 VAL A C 1
ATOM 2577 O O . VAL A 1 342 ? 10.867 74.046 27.359 1.00 20.23 342 VAL A O 1
ATOM 2581 N N . LEU A 1 343 ? 12.090 72.305 26.631 1.00 21.55 343 LEU A N 1
ATOM 2582 C CA . LEU A 1 343 ? 11.250 72.079 25.456 1.00 21.96 343 LEU A CA 1
ATOM 2583 C C . LEU A 1 343 ? 9.900 71.439 25.783 1.00 22.53 343 LEU A C 1
ATOM 2584 O O . LEU A 1 343 ? 9.045 71.312 24.907 1.00 20.22 343 LEU A O 1
ATOM 2589 N N . SER A 1 344 ? 9.711 71.028 27.034 1.00 23.97 344 SER A N 1
ATOM 2590 C CA . SER A 1 344 ? 8.440 70.427 27.447 1.00 23.78 344 SER A CA 1
ATOM 2591 C C . SER A 1 344 ? 7.332 71.459 27.278 1.00 24.49 344 SER A C 1
ATOM 2592 O O . SER A 1 344 ? 7.476 72.609 27.699 1.00 23.48 344 SER A O 1
ATOM 2595 N N . GLY A 1 345 ? 6.228 71.052 26.662 1.00 24.98 345 GLY A N 1
ATOM 2596 C CA . GLY A 1 345 ? 5.123 71.975 26.476 1.00 26.10 345 GLY A CA 1
ATOM 2597 C C . GLY A 1 345 ? 4.947 72.500 25.065 1.00 26.75 345 GLY A C 1
ATOM 2598 O O . GLY A 1 345 ? 3.849 72.914 24.705 1.00 28.06 345 GLY A O 1
ATOM 2599 N N . LEU A 1 346 ? 6.017 72.516 24.272 1.00 26.32 346 LEU A N 1
ATOM 2600 C CA . LEU A 1 346 ? 5.916 72.984 22.891 1.00 26.09 346 LEU A CA 1
ATOM 2601 C C . LEU A 1 346 ? 5.202 71.896 22.101 1.00 26.35 346 LEU A C 1
ATOM 2602 O O . LEU A 1 346 ? 5.522 70.716 22.240 1.00 25.48 346 LEU A O 1
ATOM 2607 N N . GLU A 1 347 ? 4.238 72.283 21.275 1.00 27.78 347 GLU A N 1
ATOM 2608 C CA . GLU A 1 347 ? 3.499 71.300 20.497 1.00 29.58 347 GLU A CA 1
ATOM 2609 C C . GLU A 1 347 ? 4.390 70.684 19.427 1.00 28.09 347 GLU A C 1
ATOM 2610 O O . GLU A 1 347 ? 4.234 69.512 19.080 1.00 27.01 347 GLU A O 1
ATOM 2616 N N . GLU A 1 348 ? 5.328 71.476 18.913 1.00 28.52 348 GLU A N 1
ATOM 2617 C CA . GLU A 1 348 ? 6.263 71.002 17.901 1.00 26.81 348 GLU A CA 1
ATOM 2618 C C . GLU A 1 348 ? 7.650 71.603 18.123 1.00 26.18 348 GLU A C 1
ATOM 2619 O O . GLU A 1 348 ? 7.783 72.729 18.611 1.00 25.77 348 GLU A O 1
ATOM 2625 N N . ILE A 1 349 ? 8.676 70.834 17.772 1.00 22.68 349 ILE A N 1
ATOM 2626 C CA . ILE A 1 349 ? 10.064 71.269 17.902 1.00 23.24 349 ILE A CA 1
ATOM 2627 C C . ILE A 1 349 ? 10.687 71.168 16.519 1.00 22.21 349 ILE A C 1
ATOM 2628 O O . ILE A 1 349 ? 10.554 70.143 15.847 1.00 22.88 349 ILE A O 1
ATOM 2633 N N . LEU A 1 350 ? 11.359 72.227 16.084 1.00 21.68 350 LEU A N 1
ATOM 2634 C CA . LEU A 1 350 ? 11.989 72.212 14.772 1.00 20.03 350 LEU A CA 1
ATOM 2635 C C . LEU A 1 350 ? 13.497 72.049 14.914 1.00 20.93 350 LEU A C 1
ATOM 2636 O O . LEU A 1 350 ? 14.132 72.729 15.722 1.00 20.56 350 LEU A O 1
ATOM 2641 N N . LEU A 1 351 ? 14.058 71.123 14.142 1.00 21.36 351 LEU A N 1
ATOM 2642 C CA . LEU A 1 351 ? 15.494 70.866 14.149 1.00 21.21 351 LEU A CA 1
ATOM 2643 C C . LEU A 1 351 ? 15.988 71.356 12.798 1.00 21.51 351 LEU A C 1
ATOM 2644 O O . LEU A 1 351 ? 15.464 70.939 11.760 1.00 20.68 351 LEU A O 1
ATOM 2649 N N . CYS A 1 352 ? 16.972 72.247 12.798 1.00 20.47 352 CYS A N 1
ATOM 2650 C CA . CYS A 1 352 ? 17.512 72.738 11.538 1.00 21.33 352 CYS A CA 1
ATOM 2651 C C . CYS A 1 352 ? 18.526 71.708 11.076 1.00 21.13 352 CYS A C 1
ATOM 2652 O O . CYS A 1 352 ? 19.580 71.541 11.689 1.00 22.02 352 CYS A O 1
ATOM 2655 N N . VAL A 1 353 ? 18.201 71.010 9.998 1.00 21.17 353 VAL A N 1
ATOM 2656 C CA . VAL A 1 353 ? 19.075 69.968 9.487 1.00 21.36 353 VAL A CA 1
ATOM 2657 C C . VAL A 1 353 ? 19.879 70.377 8.259 1.00 21.70 353 VAL A C 1
ATOM 2658 O O . VAL A 1 353 ? 20.767 69.648 7.828 1.00 20.57 353 VAL A O 1
ATOM 2662 N N . ASN A 1 354 ? 19.577 71.549 7.711 1.00 21.23 354 ASN A N 1
ATOM 2663 C CA . ASN A 1 354 ? 20.275 72.043 6.531 1.00 23.56 354 ASN A CA 1
ATOM 2664 C C . ASN A 1 354 ? 20.023 73.526 6.324 1.00 22.15 354 ASN A C 1
ATOM 2665 O O . ASN A 1 354 ? 19.136 74.115 6.937 1.00 22.47 354 ASN A O 1
ATOM 2670 N N . PHE A 1 355 ? 20.817 74.116 5.443 1.00 21.45 355 PHE A N 1
ATOM 2671 C CA . PHE A 1 355 ? 20.675 75.514 5.094 1.00 21.42 355 PHE A CA 1
ATOM 2672 C C . PHE A 1 355 ? 20.629 75.560 3.580 1.00 21.37 355 PHE A C 1
ATOM 2673 O O . PHE A 1 355 ? 21.425 74.900 2.904 1.00 21.41 355 PHE A O 1
ATOM 2681 N N . LYS A 1 356 ? 19.674 76.319 3.056 1.00 20.49 356 LYS A N 1
ATOM 2682 C CA . LYS A 1 356 ? 19.497 76.461 1.622 1.00 22.76 356 LYS A CA 1
ATOM 2683 C C . LYS A 1 356 ? 19.793 77.906 1.238 1.00 21.63 356 LYS A C 1
ATOM 2684 O O . LYS A 1 356 ? 19.343 78.833 1.909 1.00 22.10 356 LYS A O 1
ATOM 2690 N N . ASN A 1 357 ? 20.555 78.100 0.168 1.00 20.80 357 ASN A N 1
ATOM 2691 C CA . ASN A 1 357 ? 20.879 79.450 -0.275 1.00 20.63 357 ASN A CA 1
ATOM 2692 C C . ASN A 1 357 ? 19.643 80.049 -0.946 1.00 20.35 357 ASN A C 1
ATOM 2693 O O . ASN A 1 357 ? 19.146 79.517 -1.936 1.00 20.29 357 ASN A O 1
ATOM 2698 N N . LYS A 1 358 ? 19.147 81.153 -0.405 1.00 21.01 358 LYS A N 1
ATOM 2699 C CA . LYS A 1 358 ? 17.963 81.800 -0.956 1.00 23.64 358 LYS A CA 1
ATOM 2700 C C . LYS A 1 358 ? 18.154 82.337 -2.373 1.00 24.14 358 LYS A C 1
ATOM 2701 O O . LYS A 1 358 ? 17.200 82.407 -3.148 1.00 24.50 358 LYS A O 1
ATOM 2707 N N . LYS A 1 359 ? 19.382 82.710 -2.713 1.00 24.14 359 LYS A N 1
ATOM 2708 C CA . LYS A 1 359 ? 19.662 83.245 -4.042 1.00 23.98 359 LYS A CA 1
ATOM 2709 C C . LYS A 1 359 ? 19.850 82.183 -5.117 1.00 24.71 359 LYS A C 1
ATOM 2710 O O . LYS A 1 359 ? 19.220 82.252 -6.171 1.00 24.43 359 LYS A O 1
ATOM 2716 N N . THR A 1 360 ? 20.709 81.202 -4.849 1.00 26.57 360 THR A N 1
ATOM 2717 C CA . THR A 1 360 ? 20.997 80.145 -5.817 1.00 26.82 360 THR A CA 1
ATOM 2718 C C . THR A 1 360 ? 20.119 78.905 -5.691 1.00 27.91 360 THR A C 1
ATOM 2719 O O . THR A 1 360 ? 19.988 78.138 -6.645 1.00 28.31 360 THR A O 1
ATOM 2723 N N . GLY A 1 361 ? 19.535 78.700 -4.516 1.00 28.37 361 GLY A N 1
ATOM 2724 C CA . GLY A 1 361 ? 18.694 77.535 -4.304 1.00 28.02 361 GLY A CA 1
ATOM 2725 C C . GLY A 1 361 ? 19.496 76.295 -3.942 1.00 30.10 361 GLY A C 1
ATOM 2726 O O . GLY A 1 361 ? 18.936 75.212 -3.756 1.00 31.00 361 GLY A O 1
ATOM 2727 N N . GLU A 1 362 ? 20.813 76.450 -3.833 1.00 29.35 362 GLU A N 1
ATOM 2728 C CA . GLU A 1 362 ? 21.687 75.331 -3.504 1.00 30.93 362 GLU A CA 1
ATOM 2729 C C . GLU A 1 362 ? 21.814 75.143 -1.995 1.00 29.58 362 GLU A C 1
ATOM 2730 O O . GLU A 1 362 ? 21.721 76.104 -1.229 1.00 28.69 362 GLU A O 1
ATOM 2736 N N . LEU A 1 363 ? 22.028 73.897 -1.580 1.00 28.98 363 LEU A N 1
ATOM 2737 C CA . LEU A 1 363 ? 22.181 73.567 -0.169 1.00 28.25 363 LEU A CA 1
ATOM 2738 C C . LEU A 1 363 ? 23.620 73.761 0.282 1.00 28.43 363 LEU A C 1
ATOM 2739 O O . LEU A 1 363 ? 24.559 73.524 -0.477 1.00 27.46 363 LEU A O 1
ATOM 2744 N N . LEU A 1 364 ? 23.781 74.197 1.526 1.00 28.63 364 LEU A N 1
ATOM 2745 C CA . LEU A 1 364 ? 25.098 74.408 2.110 1.00 29.24 364 LEU A CA 1
ATOM 2746 C C . LEU A 1 364 ? 25.784 73.054 2.289 1.00 30.26 364 LEU A C 1
ATOM 2747 O O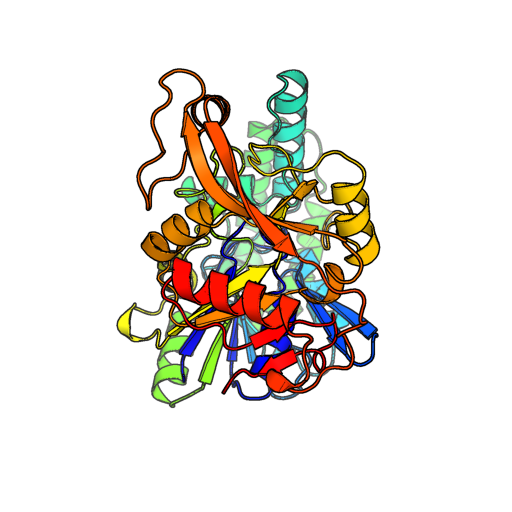 . LEU A 1 364 ? 25.182 72.104 2.791 1.00 30.38 364 LEU A O 1
ATOM 2752 N N . GLU A 1 365 ? 27.043 72.970 1.881 1.00 32.81 365 GLU A N 1
ATOM 2753 C CA . GLU A 1 365 ? 27.804 71.732 2.007 1.00 34.77 365 GLU A CA 1
ATOM 2754 C C . GLU A 1 365 ? 27.922 71.326 3.475 1.00 34.17 365 GLU A C 1
ATOM 2755 O O . GLU A 1 365 ? 28.159 72.169 4.342 1.00 33.32 365 GLU A O 1
ATOM 2761 N N . LYS A 1 366 ? 27.749 70.039 3.758 1.00 33.96 366 LYS A N 1
ATOM 2762 C CA . LYS A 1 366 ? 27.847 69.563 5.132 1.00 34.97 366 LYS A CA 1
ATOM 2763 C C . LYS A 1 366 ? 29.242 69.795 5.697 1.00 34.36 366 LYS A C 1
ATOM 2764 O O . LYS A 1 366 ? 30.246 69.530 5.035 1.00 34.35 366 LYS A O 1
ATOM 2770 N N . GLY A 1 367 ? 29.298 70.298 6.925 1.00 32.98 367 GLY A N 1
ATOM 2771 C CA . GLY A 1 367 ? 30.580 70.574 7.546 1.00 32.04 367 GLY A CA 1
ATOM 2772 C C . GLY A 1 367 ? 30.968 72.030 7.365 1.00 31.02 367 GLY A C 1
ATOM 2773 O O . GLY A 1 367 ? 31.856 72.538 8.048 1.00 30.92 367 GLY A O 1
ATOM 2774 N N . CYS A 1 368 ? 30.310 72.703 6.429 1.00 29.78 368 CYS A N 1
ATOM 2775 C CA . CYS A 1 368 ? 30.581 74.114 6.178 1.00 28.72 368 CYS A CA 1
ATOM 2776 C C . CYS A 1 368 ? 29.602 74.942 6.988 1.00 27.24 368 CYS A C 1
ATOM 2777 O O . CYS A 1 368 ? 28.519 74.472 7.330 1.00 26.92 368 CYS A O 1
ATOM 2780 N N . TYR A 1 369 ? 29.983 76.172 7.306 1.00 23.79 369 TYR A N 1
ATOM 2781 C CA . TYR A 1 369 ? 29.085 77.041 8.043 1.00 21.67 369 TYR A CA 1
ATOM 2782 C C . TYR A 1 369 ? 29.322 78.490 7.654 1.00 19.83 369 TYR A C 1
ATOM 2783 O O . TYR A 1 369 ? 30.444 78.976 7.706 1.00 19.38 369 TYR A O 1
ATOM 2792 N N . PRO A 1 370 ? 28.259 79.196 7.248 1.00 19.36 370 PRO A N 1
ATOM 2793 C CA . PRO A 1 370 ? 28.368 80.604 6.850 1.00 19.17 370 PRO A CA 1
ATOM 2794 C C . PRO A 1 370 ? 28.548 81.465 8.094 1.00 19.02 370 PRO A C 1
ATOM 2795 O O . PRO A 1 370 ? 27.573 81.975 8.649 1.00 18.62 370 PRO A O 1
ATOM 2799 N N . VAL A 1 371 ? 29.796 81.610 8.531 1.00 18.47 371 VAL A N 1
ATOM 2800 C CA . VAL A 1 371 ? 30.108 82.393 9.723 1.00 19.00 371 VAL A CA 1
ATOM 2801 C C . VAL A 1 371 ? 30.056 83.896 9.484 1.00 19.43 371 VAL A C 1
ATOM 2802 O O . VAL A 1 371 ? 29.763 84.668 10.400 1.00 19.74 371 VAL A O 1
ATOM 2806 N N . GLU A 1 372 ? 30.340 84.306 8.253 1.00 20.61 372 GLU A N 1
ATOM 2807 C CA . GLU A 1 372 ? 30.333 85.715 7.900 1.00 21.26 372 GLU A CA 1
ATOM 2808 C C . GLU A 1 372 ? 28.907 86.246 7.769 1.00 23.01 372 GLU A C 1
ATOM 2809 O O . GLU A 1 372 ? 28.072 85.673 7.069 1.00 21.75 372 GLU A O 1
ATOM 2815 N N . GLU A 1 373 ? 28.651 87.351 8.460 1.00 23.57 373 GLU A N 1
ATOM 2816 C CA . GLU A 1 373 ? 27.353 88.015 8.482 1.00 24.78 373 GLU A CA 1
ATOM 2817 C C . GLU A 1 373 ? 26.715 88.172 7.095 1.00 24.38 373 GLU A C 1
ATOM 2818 O O . GLU A 1 373 ? 25.539 87.846 6.905 1.00 22.29 373 GLU A O 1
ATOM 2824 N N . GLU A 1 374 ? 27.482 88.673 6.130 1.00 24.17 374 GLU A N 1
ATOM 2825 C CA . GLU A 1 374 ? 26.952 88.881 4.783 1.00 26.57 374 GLU A CA 1
ATOM 2826 C C . GLU A 1 374 ? 26.695 87.582 4.019 1.00 25.76 374 GLU A C 1
ATOM 2827 O O . GLU A 1 374 ? 25.875 87.556 3.106 1.00 26.55 374 GLU A O 1
ATOM 2833 N N . ILE A 1 375 ? 27.389 86.503 4.379 1.00 25.30 375 ILE A N 1
ATOM 2834 C CA . ILE A 1 375 ? 27.163 85.227 3.703 1.00 23.25 375 ILE A CA 1
ATOM 2835 C C . ILE A 1 375 ? 26.001 84.505 4.383 1.00 22.81 375 ILE A C 1
ATOM 2836 O O . ILE A 1 375 ? 25.189 83.866 3.723 1.00 21.69 375 ILE A O 1
ATOM 2841 N N . SER A 1 376 ? 25.923 84.621 5.706 1.00 22.89 376 SER A N 1
ATOM 2842 C CA . SER A 1 376 ? 24.855 83.984 6.473 1.00 23.41 376 SER A CA 1
ATOM 2843 C C . SER A 1 376 ? 23.495 84.469 5.973 1.00 23.85 376 SER A C 1
ATOM 2844 O O . SER A 1 376 ? 22.551 83.688 5.825 1.00 23.14 376 SER A O 1
ATOM 2847 N N . GLU A 1 377 ? 23.420 85.770 5.711 1.00 23.35 377 GLU A N 1
ATOM 2848 C CA . GLU A 1 377 ? 22.214 86.431 5.226 1.00 25.62 377 GLU A CA 1
ATOM 2849 C C . GLU A 1 377 ? 21.578 85.725 4.023 1.00 25.53 377 GLU A C 1
ATOM 2850 O O . GLU A 1 377 ? 20.361 85.775 3.844 1.00 24.97 377 GLU A O 1
ATOM 2856 N N . GLU A 1 378 ? 22.399 85.074 3.202 1.00 25.29 378 GLU A N 1
ATOM 2857 C CA . GLU A 1 378 ? 21.899 84.385 2.013 1.00 24.83 378 GLU A CA 1
ATOM 2858 C C . GLU A 1 378 ? 21.284 83.022 2.286 1.00 24.44 378 GLU A C 1
ATOM 2859 O O . GLU A 1 378 ? 20.700 82.411 1.385 1.00 24.59 378 GLU A O 1
ATOM 2865 N N . TYR A 1 379 ? 21.408 82.535 3.515 1.00 23.06 379 TYR A N 1
ATOM 2866 C CA . TYR A 1 379 ? 20.860 81.225 3.827 1.00 22.57 379 TYR A CA 1
ATOM 2867 C C . TYR A 1 379 ? 19.554 81.183 4.588 1.00 22.63 379 TYR A C 1
ATOM 2868 O O . TYR A 1 379 ? 19.253 82.031 5.424 1.00 20.95 379 TYR A O 1
ATOM 2877 N N . GLU A 1 380 ? 18.804 80.141 4.277 1.00 23.85 380 GLU A N 1
ATOM 2878 C CA . GLU A 1 380 ? 17.498 79.876 4.835 1.00 25.41 380 GLU A CA 1
ATOM 2879 C C . GLU A 1 380 ? 17.550 78.503 5.504 1.00 24.50 380 GLU A C 1
ATOM 2880 O O . GLU A 1 380 ? 18.002 77.530 4.905 1.00 22.64 380 GLU A O 1
ATOM 2886 N N . PRO A 1 381 ? 17.092 78.410 6.757 1.00 23.77 381 PRO A N 1
ATOM 2887 C CA . PRO A 1 381 ? 17.151 77.093 7.389 1.00 23.75 381 PRO A CA 1
ATOM 2888 C C . PRO A 1 381 ? 16.119 76.088 6.890 1.00 23.28 381 PRO A C 1
ATOM 2889 O O . PRO A 1 381 ? 14.983 76.440 6.578 1.00 23.06 381 PRO A O 1
ATOM 2893 N N . VAL A 1 382 ? 16.541 74.829 6.807 1.00 22.23 382 VAL A N 1
ATOM 2894 C CA . VAL A 1 382 ? 15.670 73.734 6.394 1.00 21.71 382 VAL A CA 1
ATOM 2895 C C . VAL A 1 382 ? 15.387 72.938 7.669 1.00 21.95 382 VAL A C 1
ATOM 2896 O O . VAL A 1 382 ? 16.295 72.375 8.282 1.00 20.76 382 VAL A O 1
ATOM 2900 N N . TYR A 1 383 ? 14.120 72.899 8.064 1.00 21.94 383 TYR A N 1
ATOM 2901 C CA . TYR A 1 383 ? 13.727 72.232 9.294 1.00 22.75 383 TYR A CA 1
ATOM 2902 C C . TYR A 1 383 ? 13.076 70.862 9.183 1.00 24.20 383 TYR A C 1
ATOM 2903 O O . TYR A 1 383 ? 12.372 70.555 8.217 1.00 24.63 383 TYR A O 1
ATOM 2912 N N . GLU A 1 384 ? 13.325 70.045 10.201 1.00 24.94 384 GLU A N 1
ATOM 2913 C CA . GLU A 1 384 ? 12.707 68.738 10.293 1.00 26.07 384 GLU A CA 1
ATOM 2914 C C . GLU A 1 384 ? 11.779 68.908 11.481 1.00 27.09 384 GLU A C 1
ATOM 2915 O O . GLU A 1 384 ? 12.192 69.382 12.540 1.00 25.53 384 GLU A O 1
ATOM 2921 N N . LYS A 1 385 ? 10.521 68.535 11.295 1.00 28.07 385 LYS A N 1
ATOM 2922 C CA . LYS A 1 385 ? 9.519 68.676 12.331 1.00 29.59 385 LYS A CA 1
ATOM 2923 C C . LYS A 1 385 ? 9.546 67.514 13.319 1.00 29.45 385 LYS A C 1
ATOM 2924 O O . LYS A 1 385 ? 9.628 66.349 12.925 1.00 28.79 385 LYS A O 1
ATOM 2930 N N . PHE A 1 386 ? 9.496 67.845 14.605 1.00 27.97 386 PHE A N 1
ATOM 2931 C CA . PHE A 1 386 ? 9.473 66.835 15.657 1.00 28.41 386 PHE A CA 1
ATOM 2932 C C . PHE A 1 386 ? 8.297 67.103 16.580 1.00 28.71 386 PHE A C 1
ATOM 2933 O O . PHE A 1 386 ? 8.124 68.223 17.054 1.00 28.89 386 PHE A O 1
ATOM 2941 N N . SER A 1 387 ? 7.490 66.076 16.829 1.00 29.19 387 SER A N 1
ATOM 2942 C CA . SER A 1 387 ? 6.346 66.223 17.719 1.00 28.70 387 SER A CA 1
ATOM 2943 C C . SER A 1 387 ? 6.857 66.468 19.136 1.00 28.56 387 SER A C 1
ATOM 2944 O O . SER A 1 387 ? 7.838 65.860 19.563 1.00 26.45 387 SER A O 1
ATOM 2947 N N . GLY A 1 388 ? 6.187 67.362 19.857 1.00 29.53 388 GLY A N 1
ATOM 2948 C CA . GLY A 1 388 ? 6.596 67.674 21.214 1.00 29.48 388 GLY A CA 1
ATOM 2949 C C . GLY A 1 388 ? 6.005 66.759 22.269 1.00 30.27 388 GLY A C 1
ATOM 2950 O O . GLY A 1 388 ? 5.309 65.794 21.949 1.00 30.14 388 GLY A O 1
ATOM 2951 N N . TRP A 1 389 ? 6.293 67.068 23.531 1.00 29.14 389 TRP A N 1
ATOM 2952 C CA . TRP A 1 389 ? 5.797 66.297 24.665 1.00 29.58 389 TRP A CA 1
ATOM 2953 C C . TRP A 1 389 ? 5.401 67.270 25.774 1.00 30.56 389 TRP A C 1
ATOM 2954 O O . TRP A 1 389 ? 6.078 68.277 26.000 1.00 29.06 389 TRP A O 1
ATOM 2965 N N . LYS A 1 390 ? 4.303 66.974 26.463 1.00 31.60 390 LYS A N 1
ATOM 2966 C CA . LYS A 1 390 ? 3.819 67.854 27.521 1.00 33.05 390 LYS A CA 1
ATOM 2967 C C . LYS A 1 390 ? 4.295 67.517 28.928 1.00 32.47 390 LYS A C 1
ATOM 2968 O O . LYS A 1 390 ? 4.157 68.331 29.836 1.00 32.43 390 LYS A O 1
ATOM 2974 N N . GLU A 1 391 ? 4.862 66.332 29.114 1.00 32.60 391 GLU A N 1
ATOM 2975 C CA . GLU A 1 391 ? 5.317 65.936 30.442 1.00 33.09 391 GLU A CA 1
ATOM 2976 C C . GLU A 1 391 ? 6.476 66.762 30.980 1.00 32.48 391 GLU A C 1
ATOM 2977 O O . GLU A 1 391 ? 7.316 67.255 30.224 1.00 30.85 391 GLU A O 1
ATOM 2983 N N . ASP A 1 392 ? 6.496 66.916 32.300 1.00 32.27 392 ASP A N 1
ATOM 2984 C CA . ASP A 1 392 ? 7.565 67.627 32.988 1.00 32.32 392 ASP A CA 1
ATOM 2985 C C . ASP A 1 392 ? 8.612 66.528 33.147 1.00 31.77 392 ASP A C 1
ATOM 2986 O O . ASP A 1 392 ? 8.388 65.564 33.877 1.00 32.82 392 ASP A O 1
ATOM 2991 N N . ILE A 1 393 ? 9.741 66.653 32.457 1.00 31.01 393 ILE A N 1
ATOM 2992 C CA . ILE A 1 393 ? 10.773 65.621 32.534 1.00 29.46 393 ILE A CA 1
ATOM 2993 C C . ILE A 1 393 ? 11.889 65.904 33.532 1.00 30.49 393 ILE A C 1
ATOM 2994 O O . ILE A 1 393 ? 12.865 65.163 33.589 1.00 30.55 393 ILE A O 1
ATOM 2999 N N . SER A 1 394 ? 11.749 66.966 34.318 1.00 31.94 394 SER A N 1
ATOM 3000 C CA . SER A 1 394 ? 12.776 67.307 35.299 1.00 33.28 394 SER A CA 1
ATOM 3001 C C . SER A 1 394 ? 12.842 66.263 36.415 1.00 34.82 394 SER A C 1
ATOM 3002 O O . SER A 1 394 ? 13.735 66.304 37.262 1.00 35.04 394 SER A O 1
ATOM 3005 N N . THR A 1 395 ? 11.896 65.327 36.398 1.00 35.16 395 THR A N 1
ATOM 3006 C CA . THR A 1 395 ? 11.822 64.254 37.389 1.00 36.83 395 THR A CA 1
ATOM 3007 C C . THR A 1 395 ? 12.373 62.940 36.833 1.00 36.80 395 THR A C 1
ATOM 3008 O O . THR A 1 395 ? 12.630 61.994 37.583 1.00 37.22 395 THR A O 1
ATOM 3012 N N . CYS A 1 396 ? 12.554 62.881 35.519 1.00 36.18 396 CYS A N 1
ATOM 3013 C CA . CYS A 1 396 ? 13.063 61.675 34.880 1.00 36.40 396 CYS A CA 1
ATOM 3014 C C . CYS A 1 396 ? 14.488 61.368 35.324 1.00 36.93 396 CYS A C 1
ATOM 3015 O O . CYS A 1 396 ? 15.349 62.247 35.325 1.00 37.69 396 CYS A O 1
ATOM 3018 N N . ASN A 1 397 ? 14.725 60.115 35.700 1.00 36.90 397 ASN A N 1
ATOM 3019 C CA . ASN A 1 397 ? 16.039 59.674 36.163 1.00 37.44 397 ASN A CA 1
ATOM 3020 C C . ASN A 1 397 ? 16.750 58.779 35.166 1.00 36.36 397 ASN A C 1
ATOM 3021 O O . ASN A 1 397 ? 17.973 58.654 35.197 1.00 36.09 397 ASN A O 1
ATOM 3026 N N . GLU A 1 398 ? 15.985 58.153 34.283 1.00 36.39 398 GLU A N 1
ATOM 3027 C CA . GLU A 1 398 ? 16.563 57.257 33.294 1.00 36.61 398 GLU A CA 1
ATOM 3028 C C . GLU A 1 398 ? 16.100 57.633 31.895 1.00 36.17 398 GLU A C 1
ATOM 3029 O O . GLU A 1 398 ? 15.041 58.236 31.723 1.00 34.64 398 GLU A O 1
ATOM 3035 N N . PHE A 1 399 ? 16.900 57.262 30.898 1.00 35.09 399 PHE A N 1
ATOM 3036 C CA . PHE A 1 399 ? 16.581 57.548 29.506 1.00 34.58 399 PHE A CA 1
ATOM 3037 C C . PHE A 1 399 ? 15.251 56.923 29.092 1.00 34.28 399 PHE A C 1
ATOM 3038 O O . PHE A 1 399 ? 14.450 57.549 28.396 1.00 33.01 399 PHE A O 1
ATOM 3046 N N . ASP A 1 400 ? 15.017 55.685 29.521 1.00 34.47 400 ASP A N 1
ATOM 3047 C CA . ASP A 1 400 ? 13.788 54.988 29.163 1.00 34.17 400 ASP A CA 1
ATOM 3048 C C . ASP A 1 400 ? 12.547 55.611 29.780 1.00 33.78 400 ASP A C 1
ATOM 3049 O O . ASP A 1 400 ? 11.440 55.399 29.291 1.00 34.06 400 ASP A O 1
ATOM 3054 N N . GLU A 1 401 ? 12.735 56.380 30.848 1.00 34.26 401 GLU A N 1
ATOM 3055 C CA . GLU A 1 401 ? 11.624 57.043 31.525 1.00 35.37 401 GLU A CA 1
ATOM 3056 C C . GLU A 1 401 ? 11.095 58.255 30.756 1.00 34.91 401 GLU A C 1
ATOM 3057 O O . GLU A 1 401 ? 9.981 58.713 31.001 1.00 35.72 401 GLU A O 1
ATOM 3063 N N . LEU A 1 402 ? 11.898 58.774 29.834 1.00 34.45 402 LEU A N 1
ATOM 3064 C CA . LEU A 1 402 ? 11.506 59.942 29.046 1.00 33.24 402 LEU A CA 1
ATOM 3065 C C . LEU A 1 402 ? 10.412 59.619 28.039 1.00 32.84 402 LEU A C 1
ATOM 3066 O O . LEU A 1 402 ? 10.373 58.523 27.484 1.00 31.82 402 LEU A O 1
ATOM 3071 N N . PRO A 1 403 ? 9.502 60.572 27.788 1.00 33.42 403 PRO A N 1
ATOM 3072 C CA . PRO A 1 403 ? 8.447 60.285 26.815 1.00 33.74 403 PRO A CA 1
ATOM 3073 C C . PRO A 1 403 ? 9.071 59.990 25.454 1.00 33.88 403 PRO A C 1
ATOM 3074 O O . PRO A 1 403 ? 10.149 60.496 25.135 1.00 32.83 403 PRO A O 1
ATOM 3078 N N . GLU A 1 404 ? 8.396 59.156 24.669 1.00 33.92 404 GLU A N 1
ATOM 3079 C CA . GLU A 1 404 ? 8.875 58.758 23.350 1.00 35.37 404 GLU A CA 1
ATOM 3080 C C . GLU A 1 404 ? 9.342 59.880 22.428 1.00 33.93 404 GLU A C 1
ATOM 3081 O O . GLU A 1 404 ? 10.396 59.768 21.803 1.00 34.32 404 GLU A O 1
ATOM 3087 N N . ASN A 1 405 ? 8.559 60.950 22.331 1.00 32.20 405 ASN A N 1
ATOM 3088 C CA . ASN A 1 405 ? 8.921 62.062 21.460 1.00 31.49 405 ASN A CA 1
ATOM 3089 C C . ASN A 1 405 ? 10.242 62.714 21.846 1.00 30.62 405 ASN A C 1
ATOM 3090 O O . ASN A 1 405 ? 10.921 63.291 20.998 1.00 28.70 405 ASN A O 1
ATOM 3095 N N . ALA A 1 406 ? 10.604 62.628 23.122 1.00 30.10 406 ALA A N 1
ATOM 3096 C CA . ALA A 1 406 ? 11.864 63.196 23.579 1.00 29.33 406 ALA A CA 1
ATOM 3097 C C . ALA A 1 406 ? 12.974 62.272 23.096 1.00 30.12 406 ALA A C 1
ATOM 3098 O O . ALA A 1 406 ? 14.025 62.723 22.626 1.00 28.47 406 ALA A O 1
ATOM 3100 N N . LYS A 1 407 ? 12.726 60.969 23.208 1.00 30.13 407 LYS A N 1
ATOM 3101 C CA . LYS A 1 407 ? 13.692 59.968 22.775 1.00 30.20 407 LYS A CA 1
ATOM 3102 C C . LYS A 1 407 ? 14.024 60.149 21.294 1.00 29.47 407 LYS A C 1
ATOM 3103 O O . LYS A 1 407 ? 15.192 60.124 20.899 1.00 28.18 407 LYS A O 1
ATOM 3109 N N . LYS A 1 408 ? 12.993 60.327 20.475 1.00 28.15 408 LYS A N 1
ATOM 3110 C CA . LYS A 1 408 ? 13.186 60.502 19.041 1.00 28.19 408 LYS A CA 1
ATOM 3111 C C . LYS A 1 408 ? 14.054 61.723 18.749 1.00 26.79 408 LYS A C 1
ATOM 3112 O O . LYS A 1 408 ? 14.924 61.685 17.879 1.00 25.63 408 LYS A O 1
ATOM 3118 N N . TYR A 1 409 ? 13.808 62.805 19.478 1.00 26.03 409 TYR A N 1
ATOM 3119 C CA . TYR A 1 409 ? 14.577 64.032 19.303 1.00 26.55 409 TYR A CA 1
ATOM 3120 C C . TYR A 1 409 ? 16.038 63.727 19.606 1.00 26.15 409 TYR A C 1
ATOM 3121 O O . TYR A 1 409 ? 16.925 63.997 18.797 1.00 25.83 409 TYR A O 1
ATOM 3130 N N . ILE A 1 410 ? 16.275 63.153 20.781 1.00 26.92 410 ILE A N 1
ATOM 3131 C CA . ILE A 1 410 ? 17.617 62.789 21.216 1.00 26.69 410 ILE A CA 1
ATOM 3132 C C . ILE A 1 410 ? 18.294 61.855 20.220 1.00 25.95 410 ILE A C 1
ATOM 3133 O O . ILE A 1 410 ? 19.427 62.092 19.802 1.00 25.25 410 ILE A O 1
ATOM 3138 N N . LEU A 1 411 ? 17.593 60.789 19.852 1.00 25.83 411 LEU A N 1
ATOM 3139 C CA . LEU A 1 411 ? 18.132 59.809 18.922 1.00 26.93 411 LEU A CA 1
ATOM 3140 C C . LEU A 1 411 ? 18.420 60.427 17.559 1.00 26.79 411 LEU A C 1
ATOM 3141 O O . LEU A 1 411 ? 19.443 60.134 16.944 1.00 26.45 411 LEU A O 1
ATOM 3146 N N . ALA A 1 412 ? 17.522 61.290 17.099 1.00 26.65 412 ALA A N 1
ATOM 3147 C CA . ALA A 1 412 ? 17.696 61.955 15.815 1.00 26.49 412 ALA A CA 1
ATOM 3148 C C . ALA A 1 412 ? 18.993 62.757 15.826 1.00 25.90 412 ALA A C 1
ATOM 3149 O O . ALA A 1 412 ? 19.754 62.740 14.863 1.00 25.99 412 ALA A O 1
ATOM 3151 N N . ILE A 1 413 ? 19.244 63.453 16.928 1.00 26.18 413 ILE A N 1
ATOM 3152 C CA . ILE A 1 413 ? 20.456 64.255 17.062 1.00 27.18 413 ILE A CA 1
ATOM 3153 C C . ILE A 1 413 ? 21.702 63.370 16.988 1.00 27.13 413 ILE A C 1
ATOM 3154 O O . ILE A 1 413 ? 22.625 63.657 16.221 1.00 28.32 413 ILE A O 1
ATOM 3159 N N . GLU A 1 414 ? 21.727 62.300 17.780 1.00 27.06 414 GLU A N 1
ATOM 3160 C CA . GLU A 1 414 ? 22.856 61.367 17.782 1.00 27.71 414 GLU A CA 1
ATOM 3161 C C . GLU A 1 414 ? 23.148 60.865 16.376 1.00 28.52 414 GLU A C 1
ATOM 3162 O O . GLU A 1 414 ? 24.300 60.794 15.954 1.00 28.65 414 GLU A O 1
ATOM 3168 N N . LYS A 1 415 ? 22.089 60.490 15.667 1.00 29.55 415 LYS A N 1
ATOM 3169 C CA . LYS A 1 415 ? 22.213 59.967 14.314 1.00 29.42 415 LYS A CA 1
ATOM 3170 C C . LYS A 1 415 ? 22.854 60.965 13.356 1.00 28.10 415 LYS A C 1
ATOM 3171 O O . LYS A 1 415 ? 23.799 60.630 12.647 1.00 27.58 415 LYS A O 1
ATOM 3177 N N . TYR A 1 416 ? 22.342 62.191 13.336 1.00 27.27 416 TYR A N 1
ATOM 3178 C CA . TYR A 1 416 ? 22.877 63.208 12.434 1.00 27.16 416 TYR A CA 1
ATOM 3179 C C . TYR A 1 416 ? 24.320 63.594 12.722 1.00 26.11 416 TYR A C 1
ATOM 3180 O O . TYR A 1 416 ? 25.076 63.898 11.804 1.00 26.07 416 TYR A O 1
ATOM 3189 N N . LEU A 1 417 ? 24.704 63.582 13.992 1.00 25.87 417 LEU A N 1
ATOM 3190 C CA . LEU A 1 417 ? 26.067 63.951 14.360 1.00 26.27 417 LEU A CA 1
ATOM 3191 C C . LEU A 1 417 ? 26.988 62.746 14.459 1.00 26.95 417 LEU A C 1
ATOM 3192 O O . LEU A 1 417 ? 28.202 62.903 14.602 1.00 27.82 417 LEU A O 1
ATOM 3197 N N . LYS A 1 418 ? 26.418 61.545 14.377 1.00 27.79 418 LYS A N 1
ATOM 3198 C CA . LYS A 1 418 ? 27.209 60.323 14.479 1.00 28.15 418 LYS A CA 1
ATOM 3199 C C . LYS A 1 418 ? 28.022 60.407 15.764 1.00 27.33 418 LYS A C 1
ATOM 3200 O O . LYS A 1 418 ? 29.197 60.040 15.809 1.00 26.94 418 LYS A O 1
ATOM 3206 N N . THR A 1 419 ? 2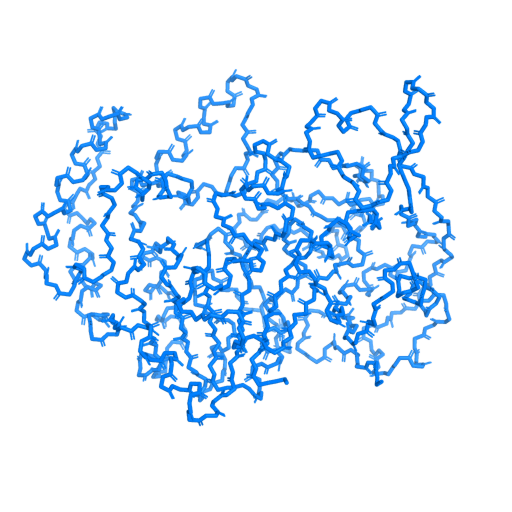7.381 60.904 16.810 1.00 26.82 419 THR A N 1
ATOM 3207 C CA . THR A 1 419 ? 28.031 61.060 18.099 1.00 25.10 419 THR A CA 1
ATOM 3208 C C . THR A 1 419 ? 27.045 60.689 19.193 1.00 25.25 419 THR A C 1
ATOM 3209 O O . THR A 1 419 ? 25.877 61.081 19.149 1.00 24.79 419 THR A O 1
ATOM 3213 N N . PRO A 1 420 ? 27.503 59.929 20.195 1.00 25.07 420 PRO A N 1
ATOM 3214 C CA . PRO A 1 420 ? 26.616 59.527 21.282 1.00 25.81 420 PRO A CA 1
ATOM 3215 C C . PRO A 1 420 ? 26.300 60.622 22.296 1.00 25.14 420 PRO A C 1
ATOM 3216 O O . PRO A 1 420 ? 27.169 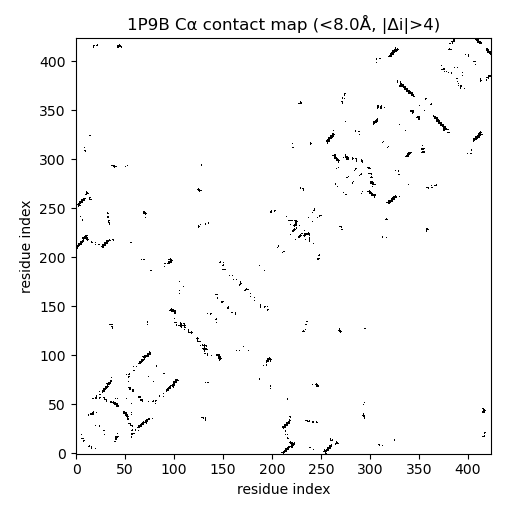61.396 22.698 1.00 25.14 420 PRO A O 1
ATOM 3220 N N . ILE A 1 421 ? 25.036 60.681 22.691 1.00 25.09 421 ILE A N 1
ATOM 3221 C CA . ILE A 1 421 ? 24.597 61.634 23.691 1.00 26.60 421 ILE A CA 1
ATOM 3222 C C . ILE A 1 421 ? 24.642 60.842 24.988 1.00 26.61 421 ILE A C 1
ATOM 3223 O O . ILE A 1 421 ? 23.861 59.910 25.189 1.00 27.39 421 ILE A O 1
ATOM 3228 N N . VAL A 1 422 ? 25.577 61.207 25.855 1.00 26.61 422 VAL A N 1
ATOM 3229 C CA . VAL A 1 422 ? 25.766 60.507 27.113 1.00 25.21 422 VAL A CA 1
ATOM 3230 C C . VAL A 1 422 ? 25.031 61.117 28.295 1.00 24.69 422 VAL A C 1
ATOM 3231 O O . VAL A 1 422 ? 24.417 60.399 29.078 1.00 25.85 422 VAL A O 1
ATOM 3235 N N . TRP A 1 423 ? 25.092 62.436 28.428 1.00 22.83 423 TRP A N 1
ATOM 3236 C CA . TRP A 1 423 ? 24.422 63.110 29.532 1.00 22.94 423 TRP A CA 1
ATOM 3237 C C . TRP A 1 423 ? 23.274 63.985 29.036 1.00 22.72 423 TRP A C 1
ATOM 3238 O O . TRP A 1 423 ? 23.463 64.855 28.184 1.00 21.78 423 TRP A O 1
ATOM 3249 N N . ILE A 1 424 ? 22.084 63.741 29.571 1.00 20.02 424 ILE A N 1
ATOM 3250 C CA . ILE A 1 424 ? 20.899 64.516 29.206 1.00 19.75 424 ILE A CA 1
ATOM 3251 C C . ILE A 1 424 ? 20.577 65.418 30.397 1.00 19.55 424 ILE A C 1
ATOM 3252 O O . ILE A 1 424 ? 20.445 64.939 31.527 1.00 16.88 424 ILE A O 1
ATOM 3257 N N . GLY A 1 425 ? 20.455 66.716 30.151 1.00 21.09 425 GLY A N 1
ATOM 3258 C CA . GLY A 1 425 ? 20.134 67.630 31.228 1.00 22.02 425 GLY A CA 1
ATOM 3259 C C . GLY A 1 425 ? 18.645 67.905 31.259 1.00 22.40 425 GLY A C 1
ATOM 3260 O O . GLY A 1 425 ? 18.054 68.247 30.234 1.00 22.56 425 GLY A O 1
ATOM 3261 N N . VAL A 1 426 ? 18.035 67.761 32.434 1.00 22.34 426 VAL A N 1
ATOM 3262 C CA . VAL A 1 426 ? 16.603 67.989 32.582 1.00 23.26 426 VAL A CA 1
ATOM 3263 C C . VAL A 1 426 ? 16.297 68.939 33.734 1.00 24.12 426 VAL A C 1
ATOM 3264 O O . VAL A 1 426 ? 15.186 68.951 34.267 1.00 23.73 426 VAL A O 1
ATOM 3268 N N . GLY A 1 427 ? 17.292 69.737 34.108 1.00 25.56 427 GLY A N 1
ATOM 3269 C CA . GLY A 1 427 ? 17.131 70.686 35.194 1.00 26.48 427 GLY A CA 1
ATOM 3270 C C . GLY A 1 427 ? 18.462 71.347 35.498 1.00 27.40 427 GLY A C 1
ATOM 3271 O O . GLY A 1 427 ? 19.506 70.782 35.187 1.00 27.88 427 GLY A O 1
ATOM 3272 N N . PRO A 1 428 ? 18.466 72.543 36.103 1.00 28.77 428 PRO A N 1
ATOM 3273 C CA . PRO A 1 428 ? 19.711 73.246 36.425 1.00 29.41 428 PRO A CA 1
ATOM 3274 C C . PRO A 1 428 ? 20.547 72.641 37.554 1.00 29.75 428 PRO A C 1
ATOM 3275 O O . PRO A 1 428 ? 21.740 72.927 37.671 1.00 28.83 428 PRO A O 1
ATOM 3279 N N . ASN A 1 429 ? 19.926 71.809 38.383 1.00 29.40 429 ASN A N 1
ATOM 3280 C CA . ASN A 1 429 ? 20.635 71.194 39.498 1.00 29.71 429 ASN A CA 1
ATOM 3281 C C . ASN A 1 429 ? 21.583 70.075 39.093 1.00 28.90 429 ASN A C 1
ATOM 3282 O O . ASN A 1 429 ? 21.404 69.428 38.060 1.00 28.01 429 ASN A O 1
ATOM 3287 N N . ARG A 1 430 ? 22.599 69.866 39.926 1.00 28.09 430 ARG A N 1
ATOM 3288 C CA . ARG A 1 430 ? 23.605 68.830 39.712 1.00 28.60 430 ARG A CA 1
ATOM 3289 C C . ARG A 1 430 ? 22.965 67.460 39.488 1.00 28.44 430 ARG A C 1
ATOM 3290 O O . ARG A 1 430 ? 23.434 66.667 38.666 1.00 27.92 430 ARG A O 1
ATOM 3298 N N . LYS A 1 431 ? 21.888 67.196 40.221 1.00 28.15 431 LYS A N 1
ATOM 3299 C CA . LYS A 1 431 ? 21.177 65.924 40.130 1.00 29.33 431 LYS A CA 1
ATOM 3300 C C . LYS A 1 431 ? 20.348 65.774 38.859 1.00 28.57 431 LYS A C 1
ATOM 3301 O O . LYS A 1 431 ? 20.120 64.660 38.391 1.00 27.16 431 LYS A O 1
ATOM 3307 N N . ASN A 1 432 ? 19.893 66.893 38.308 1.00 28.11 432 ASN A N 1
ATOM 3308 C CA . ASN A 1 432 ? 19.052 66.852 37.117 1.00 27.83 432 ASN A CA 1
ATOM 3309 C C . ASN A 1 432 ? 19.798 66.445 35.857 1.00 27.19 432 ASN A C 1
ATOM 3310 O O . ASN A 1 432 ? 19.824 67.183 34.870 1.00 25.73 432 ASN A O 1
ATOM 3315 N N . MET A 1 433 ? 20.396 65.259 35.888 1.00 28.07 433 MET A N 1
ATOM 3316 C CA . MET A 1 433 ? 21.138 64.760 34.741 1.00 29.40 433 MET A CA 1
ATOM 3317 C C . MET A 1 433 ? 20.879 63.277 34.524 1.00 30.56 433 MET A C 1
ATOM 3318 O O . MET A 1 433 ? 21.008 62.468 35.443 1.00 30.64 433 MET A O 1
ATOM 3323 N N . ILE A 1 434 ? 20.517 62.935 33.294 1.00 32.14 434 ILE A N 1
ATOM 3324 C CA . ILE A 1 434 ? 20.247 61.558 32.915 1.00 33.95 434 ILE A CA 1
ATOM 3325 C C . ILE A 1 434 ? 21.465 60.997 32.202 1.00 34.84 434 ILE A C 1
ATOM 3326 O O . ILE A 1 434 ? 22.002 61.620 31.288 1.00 34.28 434 ILE A O 1
ATOM 3331 N N . VAL A 1 435 ? 21.907 59.822 32.622 1.00 36.67 435 VAL A N 1
ATOM 3332 C CA . VAL A 1 435 ? 23.050 59.198 31.985 1.00 38.15 435 VAL A CA 1
ATOM 3333 C C . VAL A 1 435 ? 22.551 58.110 31.049 1.00 39.48 435 VAL A C 1
ATOM 3334 O O . VAL A 1 435 ? 21.840 57.195 31.463 1.00 39.79 435 VAL A O 1
ATOM 3338 N N . LYS A 1 436 ? 22.921 58.234 29.780 1.00 41.69 436 LYS A N 1
ATOM 3339 C CA . LYS A 1 436 ? 22.525 57.287 28.751 1.00 44.01 436 LYS A CA 1
ATOM 3340 C C . LYS A 1 436 ? 23.646 56.255 28.602 1.00 45.76 436 LYS A C 1
ATOM 3341 O O . LYS A 1 436 ? 24.567 56.431 27.802 1.00 45.43 436 LYS A O 1
ATOM 3347 N N . LYS A 1 437 ? 23.565 55.189 29.401 1.00 47.53 437 LYS A N 1
ATOM 3348 C CA . LYS A 1 437 ? 24.566 54.121 29.395 1.00 49.70 437 LYS A CA 1
ATOM 3349 C C . LYS A 1 437 ? 24.921 53.683 27.981 1.00 51.20 437 LYS A C 1
ATOM 3350 O O . LYS A 1 437 ? 26.017 53.178 27.734 1.00 52.37 437 LYS A O 1
#

B-factor: mean 25.11, std 8.11, range [2.2, 60.64]